Protein AF-A0A5C6C495-F1 (afdb_monomer_lite)

Structure (mmCIF, N/CA/C/O backbone):
data_AF-A0A5C6C495-F1
#
_entry.id   AF-A0A5C6C495-F1
#
loop_
_atom_site.group_PDB
_atom_site.id
_atom_site.type_symbol
_atom_site.label_atom_id
_atom_site.label_alt_id
_atom_site.label_comp_id
_atom_site.label_asym_id
_atom_site.label_entity_id
_atom_site.label_seq_id
_atom_site.pdbx_PDB_ins_code
_atom_site.Cartn_x
_atom_site.Cartn_y
_atom_site.Cartn_z
_atom_site.occupancy
_atom_site.B_iso_or_equiv
_atom_site.auth_seq_id
_atom_site.auth_comp_id
_atom_site.auth_asym_id
_atom_site.auth_atom_id
_atom_site.pdbx_PDB_model_num
ATOM 1 N N . MET A 1 1 ? 21.456 -36.694 -25.210 1.00 43.50 1 MET A N 1
ATOM 2 C CA . MET A 1 1 ? 21.594 -37.793 -24.233 1.00 43.50 1 MET A CA 1
ATOM 3 C C . MET A 1 1 ? 20.197 -38.046 -23.682 1.00 43.50 1 MET A C 1
ATOM 5 O O . MET A 1 1 ? 19.706 -37.244 -22.903 1.00 43.50 1 MET A O 1
ATOM 9 N N . ASN A 1 2 ? 19.503 -39.037 -24.247 1.00 32.91 2 ASN A N 1
ATOM 10 C CA . ASN A 1 2 ? 18.115 -39.388 -23.933 1.00 32.91 2 ASN A CA 1
ATOM 11 C C . ASN A 1 2 ? 18.097 -40.395 -22.785 1.00 32.91 2 ASN A C 1
ATOM 13 O O . ASN A 1 2 ? 18.710 -41.451 -22.925 1.00 32.91 2 ASN A O 1
ATOM 17 N N . ILE A 1 3 ? 17.349 -40.116 -21.718 1.00 35.00 3 ILE A N 1
ATOM 18 C CA . ILE A 1 3 ? 16.826 -41.154 -20.825 1.00 35.00 3 ILE A CA 1
ATOM 19 C C . ILE A 1 3 ? 15.357 -40.836 -20.563 1.00 35.00 3 ILE A C 1
ATOM 21 O O . ILE A 1 3 ? 15.004 -39.822 -19.968 1.00 35.00 3 ILE A O 1
ATOM 25 N N . THR A 1 4 ? 14.512 -41.723 -21.068 1.00 38.19 4 THR A N 1
ATOM 26 C CA . THR A 1 4 ? 13.072 -41.785 -20.850 1.00 38.19 4 THR A CA 1
ATOM 27 C C . THR A 1 4 ? 12.728 -42.832 -19.792 1.00 38.19 4 THR A C 1
ATOM 29 O O . THR A 1 4 ? 13.325 -43.904 -19.770 1.00 38.19 4 THR A O 1
ATOM 32 N N . MET A 1 5 ? 11.631 -42.533 -19.088 1.00 34.28 5 MET A N 1
ATOM 33 C CA . MET A 1 5 ? 10.538 -43.422 -18.662 1.00 34.28 5 MET A CA 1
ATOM 34 C C . MET A 1 5 ? 10.442 -43.956 -17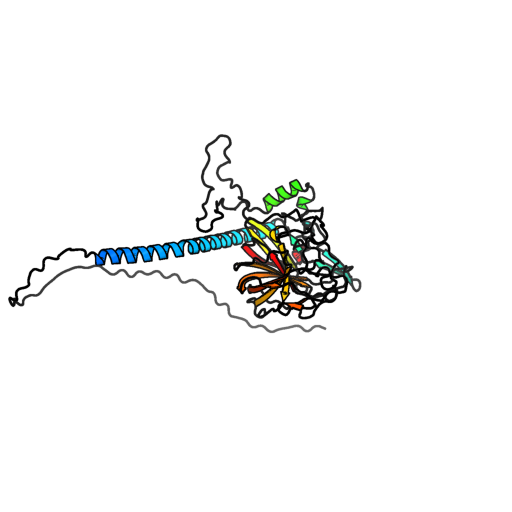.215 1.00 34.28 5 MET A C 1
ATOM 36 O O . MET A 1 5 ? 11.231 -44.770 -16.756 1.00 34.28 5 MET A O 1
ATOM 40 N N . ASN A 1 6 ? 9.268 -43.612 -16.659 1.00 32.44 6 ASN A N 1
ATOM 41 C CA . ASN A 1 6 ? 8.291 -44.430 -15.927 1.00 32.44 6 ASN A CA 1
ATOM 42 C C . ASN A 1 6 ? 8.418 -44.618 -14.410 1.00 32.44 6 ASN A C 1
ATOM 44 O O . ASN A 1 6 ? 9.132 -45.489 -13.926 1.00 32.44 6 ASN A O 1
ATOM 48 N N . SER A 1 7 ? 7.476 -43.996 -13.695 1.00 36.47 7 SER A N 1
ATOM 49 C CA . SER A 1 7 ? 6.682 -44.707 -12.687 1.00 36.47 7 SER A CA 1
ATOM 50 C C . SER A 1 7 ? 5.259 -44.132 -12.587 1.00 36.47 7 SER A C 1
ATOM 52 O O . SER A 1 7 ? 5.024 -42.927 -12.617 1.00 36.47 7 SER A O 1
ATOM 54 N N . PHE A 1 8 ? 4.301 -45.058 -12.555 1.00 33.44 8 PHE A N 1
ATOM 55 C CA . PHE A 1 8 ? 2.845 -44.913 -12.571 1.00 33.44 8 PHE A CA 1
ATOM 56 C C . PHE A 1 8 ? 2.325 -45.482 -11.239 1.00 33.44 8 PHE A C 1
ATOM 58 O O . PHE A 1 8 ? 2.662 -46.621 -10.933 1.00 33.44 8 PHE A O 1
ATOM 65 N N . LEU A 1 9 ? 1.488 -44.755 -10.485 1.00 33.53 9 LEU A N 1
ATOM 66 C CA . LEU A 1 9 ? 0.559 -45.282 -9.454 1.00 33.53 9 LEU A CA 1
ATOM 67 C C . LEU A 1 9 ? -0.325 -44.111 -8.961 1.00 33.53 9 LEU A C 1
ATOM 69 O O . LEU A 1 9 ? 0.182 -43.195 -8.331 1.00 33.53 9 LEU A O 1
ATOM 73 N N . LYS A 1 10 ? -1.533 -43.861 -9.490 1.00 32.16 10 LYS A N 1
ATOM 74 C CA . LYS A 1 10 ? -2.877 -44.454 -9.266 1.00 32.16 10 LYS A CA 1
ATOM 75 C C . LYS A 1 10 ? -3.456 -44.359 -7.827 1.00 32.16 10 LYS A C 1
ATOM 77 O O . LYS A 1 10 ? -3.080 -45.134 -6.963 1.00 32.16 10 LYS A O 1
ATOM 82 N N . ILE A 1 11 ? -4.530 -43.545 -7.739 1.00 31.42 11 ILE A N 1
ATOM 83 C CA . ILE A 1 11 ? -5.761 -43.631 -6.901 1.00 31.42 11 ILE A CA 1
ATOM 84 C C . ILE A 1 11 ? -5.594 -43.182 -5.431 1.00 31.42 11 ILE A C 1
ATOM 86 O O . ILE A 1 11 ? -4.878 -43.800 -4.666 1.00 31.42 11 ILE A O 1
ATOM 90 N N . SER A 1 12 ? -6.235 -42.092 -4.983 1.00 28.62 12 SER A N 1
ATOM 91 C CA . SER A 1 12 ? -7.658 -42.096 -4.598 1.00 28.62 12 SER A CA 1
ATOM 92 C C . SER A 1 12 ? -8.321 -40.711 -4.680 1.00 28.62 12 SER A C 1
ATOM 94 O O . SER A 1 12 ? -7.805 -39.729 -4.153 1.00 28.62 12 SER A O 1
ATOM 96 N N . ARG A 1 13 ? -9.487 -40.651 -5.340 1.00 34.56 13 ARG A N 1
ATOM 97 C CA . ARG A 1 13 ? -10.446 -39.537 -5.297 1.00 34.56 13 ARG A CA 1
ATOM 98 C C . ARG A 1 13 ? -11.551 -39.919 -4.312 1.00 34.56 13 ARG A C 1
ATOM 100 O O . ARG A 1 13 ? -12.273 -40.875 -4.582 1.00 34.56 13 ARG A O 1
ATOM 107 N N . SER A 1 14 ? -11.731 -39.139 -3.252 1.00 33.44 14 SER A N 1
ATOM 108 C CA . SER A 1 14 ? -12.931 -39.200 -2.411 1.00 33.44 14 SER A CA 1
ATOM 109 C C . SER A 1 14 ? -13.827 -38.015 -2.752 1.00 33.44 14 SER A C 1
ATOM 111 O O . SER A 1 14 ? -13.472 -36.863 -2.519 1.00 33.44 14 SER A O 1
ATOM 113 N N . ALA A 1 15 ? -14.965 -38.322 -3.369 1.00 35.62 15 ALA A N 1
ATOM 114 C CA . ALA A 1 15 ? -16.035 -37.387 -3.674 1.00 35.62 15 ALA A CA 1
ATOM 115 C C . ALA A 1 15 ? -16.879 -37.133 -2.416 1.00 35.62 15 ALA A C 1
ATOM 117 O O . ALA A 1 15 ? -17.341 -38.079 -1.780 1.00 35.62 15 ALA A O 1
ATOM 118 N N . LEU A 1 16 ? -17.103 -35.863 -2.081 1.00 34.56 16 LEU A N 1
ATOM 119 C CA . LEU A 1 16 ? -18.126 -35.440 -1.128 1.00 34.56 16 LEU A CA 1
ATOM 120 C C . LEU A 1 16 ? -19.425 -35.196 -1.904 1.00 34.56 16 LEU A C 1
ATOM 122 O O . LEU A 1 16 ? -19.528 -34.249 -2.680 1.00 34.56 16 LEU A O 1
ATOM 126 N N . VAL A 1 17 ? -20.398 -36.084 -1.705 1.00 37.50 17 VAL A N 1
ATOM 127 C CA . VAL A 1 17 ? -21.803 -35.901 -2.091 1.00 37.50 17 VAL A CA 1
ATOM 128 C C . VAL A 1 17 ? -22.591 -35.571 -0.815 1.00 37.50 17 VAL A C 1
ATOM 130 O O . VAL A 1 17 ? -22.358 -36.220 0.208 1.00 37.50 17 VAL A O 1
ATOM 133 N N . PRO A 1 18 ? -23.512 -34.591 -0.839 1.00 39.31 18 PRO A N 1
ATOM 134 C CA . PRO A 1 18 ? -24.288 -34.191 0.330 1.00 39.31 18 PRO A CA 1
ATOM 135 C C . PRO A 1 18 ? -25.439 -35.173 0.591 1.00 39.31 18 PRO A C 1
ATOM 137 O O . PRO A 1 18 ? -26.212 -35.489 -0.313 1.00 39.31 18 PRO A O 1
ATOM 140 N N . GLN A 1 19 ? -25.587 -35.631 1.836 1.00 36.59 19 GLN A N 1
ATOM 141 C CA . GLN A 1 19 ? -26.790 -36.334 2.282 1.00 36.59 19 GLN A CA 1
ATOM 142 C C . GLN A 1 19 ? -27.802 -35.337 2.850 1.00 36.59 19 GLN A C 1
ATOM 144 O O . GLN A 1 19 ? -27.595 -34.748 3.908 1.00 36.59 19 GLN A O 1
ATOM 149 N N . ALA A 1 20 ? -28.922 -35.199 2.147 1.00 38.44 20 ALA A N 1
ATOM 150 C CA . ALA A 1 20 ? -30.187 -34.778 2.724 1.00 38.44 20 ALA A CA 1
ATOM 151 C C . ALA A 1 20 ? -30.875 -36.007 3.337 1.00 38.44 20 ALA A C 1
ATOM 153 O O . ALA A 1 20 ? -31.024 -37.022 2.655 1.00 38.44 20 ALA A O 1
ATOM 154 N N . LEU A 1 21 ? -31.340 -35.913 4.584 1.00 34.81 21 LEU A N 1
ATOM 155 C CA . LEU A 1 21 ? -32.338 -36.838 5.119 1.00 34.81 21 LEU A CA 1
ATOM 156 C C . LEU A 1 21 ? -33.342 -36.078 5.997 1.00 34.81 21 LEU A C 1
ATOM 158 O O . LEU A 1 21 ? -33.038 -35.646 7.105 1.00 34.81 21 LEU A O 1
ATOM 162 N N . ASN A 1 22 ? -34.549 -35.928 5.456 1.00 38.78 22 ASN A N 1
ATOM 163 C CA . ASN A 1 22 ? -35.770 -35.601 6.181 1.00 38.78 22 ASN A CA 1
ATOM 164 C C . ASN A 1 22 ? -36.397 -36.901 6.707 1.00 38.78 22 ASN A C 1
ATOM 166 O O . ASN A 1 22 ? -36.614 -37.816 5.918 1.00 38.78 22 ASN A O 1
ATOM 170 N N . SER A 1 23 ? -36.794 -36.936 7.980 1.00 40.69 23 SER A N 1
ATOM 171 C CA . SER A 1 23 ? -37.969 -37.683 8.477 1.00 40.69 23 SER A CA 1
ATOM 172 C C . SER A 1 23 ? -38.212 -37.273 9.937 1.00 40.69 23 SER A C 1
ATOM 174 O O . SER A 1 23 ? -37.372 -37.512 10.795 1.00 40.69 23 SER A O 1
ATOM 176 N N . ALA A 1 24 ? -39.224 -36.455 10.225 1.00 37.97 24 ALA A N 1
ATOM 177 C CA . ALA A 1 24 ? -40.586 -36.892 10.549 1.00 37.97 24 ALA A CA 1
ATOM 178 C C . ALA A 1 24 ? -40.649 -37.762 11.822 1.00 37.97 24 ALA A C 1
ATOM 180 O O . ALA A 1 24 ? -40.455 -38.970 11.781 1.00 37.97 24 ALA A O 1
ATOM 181 N N . GLY A 1 25 ? -40.970 -37.117 12.948 1.00 35.12 25 GLY A N 1
ATOM 182 C CA . GLY A 1 25 ? -41.220 -37.745 14.245 1.00 35.12 25 GLY A CA 1
ATOM 183 C C . GLY A 1 25 ? -42.286 -36.971 15.016 1.00 35.12 25 GLY A C 1
ATOM 184 O O . GLY A 1 25 ? -41.994 -36.280 15.983 1.00 35.12 25 GLY A O 1
ATOM 185 N N . SER A 1 26 ? -43.519 -37.047 14.517 1.00 40.72 26 SER A N 1
ATOM 186 C CA . SER A 1 26 ? -44.746 -36.567 15.153 1.00 40.72 26 SER A CA 1
ATOM 187 C C . SER A 1 26 ? -45.225 -37.587 16.189 1.00 40.72 26 SER A C 1
ATOM 189 O O . SER A 1 26 ? -45.625 -38.682 15.804 1.00 40.72 26 SER A O 1
ATOM 191 N N . VAL A 1 27 ? -45.284 -37.204 17.463 1.00 45.34 27 VAL A N 1
ATOM 192 C CA . VAL A 1 27 ? -46.151 -37.804 18.495 1.00 45.34 27 VAL A CA 1
ATOM 193 C C . VAL A 1 27 ? -46.495 -36.644 19.435 1.00 45.34 27 VAL A C 1
ATOM 195 O O . VAL A 1 27 ? -45.604 -35.948 19.898 1.00 45.34 27 VAL A O 1
ATOM 198 N N . GLY A 1 28 ? -47.734 -36.264 19.711 1.00 39.56 28 GLY A N 1
ATOM 199 C CA . GLY A 1 28 ? -48.956 -37.049 19.773 1.00 39.56 28 GLY A CA 1
ATOM 200 C C . GLY A 1 28 ? -49.630 -36.664 21.086 1.00 39.56 28 GLY A C 1
ATOM 201 O O . GLY A 1 28 ? -49.393 -37.259 22.128 1.00 39.56 28 GLY A O 1
ATOM 202 N N . ARG A 1 29 ? -50.408 -35.585 21.022 1.00 45.56 29 ARG A N 1
ATOM 203 C CA . ARG A 1 29 ? -51.318 -35.077 22.051 1.00 45.56 29 ARG A CA 1
ATOM 204 C C . ARG A 1 29 ? -52.344 -36.161 22.401 1.00 45.56 29 ARG A C 1
ATOM 206 O O . ARG A 1 29 ? -53.041 -36.594 21.495 1.00 45.56 29 ARG A O 1
ATOM 213 N N . MET A 1 30 ? -52.527 -36.509 23.676 1.00 37.62 30 MET A N 1
ATOM 214 C CA . MET A 1 30 ? -53.816 -37.023 24.160 1.00 37.62 30 MET A CA 1
ATOM 215 C C . MET A 1 30 ? -53.976 -36.843 25.673 1.00 37.62 30 MET A C 1
ATOM 217 O O . MET A 1 30 ? -53.285 -37.444 26.487 1.00 37.62 30 MET A O 1
ATOM 221 N N . LEU A 1 31 ? -54.929 -35.976 26.007 1.00 42.22 31 LEU A N 1
ATOM 222 C CA . LEU A 1 31 ? -55.723 -36.021 27.228 1.00 42.22 31 LEU A CA 1
ATOM 223 C C . LEU A 1 31 ? -56.480 -37.358 27.281 1.00 42.22 31 LEU A C 1
ATOM 225 O O . LEU A 1 31 ? -57.009 -37.765 26.252 1.00 42.22 31 LEU A O 1
ATOM 229 N N . SER A 1 32 ? -56.636 -37.961 28.459 1.00 41.53 32 SER A N 1
ATOM 230 C CA . SER A 1 32 ? -57.955 -38.354 28.983 1.00 41.53 32 SER A CA 1
ATOM 231 C C . SER A 1 32 ? -57.825 -38.993 30.363 1.00 41.53 32 SER A C 1
ATOM 233 O O . SER A 1 32 ? -56.913 -39.766 30.633 1.00 41.53 32 SER A O 1
ATOM 235 N N . ALA A 1 33 ? -58.782 -38.630 31.207 1.00 44.75 33 ALA A N 1
ATOM 236 C CA . ALA A 1 33 ? -58.978 -39.024 32.586 1.00 44.75 33 ALA A CA 1
ATOM 237 C C . ALA A 1 33 ? -59.493 -40.460 32.760 1.00 44.75 33 ALA A C 1
ATOM 239 O O . ALA A 1 33 ? -60.165 -40.981 31.870 1.00 44.75 33 ALA A O 1
ATOM 240 N N . ALA A 1 34 ? -59.216 -41.010 33.947 1.00 44.16 34 ALA A N 1
ATOM 241 C CA . ALA A 1 34 ? -60.014 -41.925 34.783 1.00 44.16 34 ALA A CA 1
ATOM 242 C C . ALA A 1 34 ? -59.018 -42.691 35.673 1.00 44.16 34 ALA A C 1
ATOM 244 O O . ALA A 1 34 ? -57.950 -43.055 35.198 1.00 44.16 34 ALA A O 1
ATOM 245 N N . ASP A 1 35 ? -59.231 -43.048 36.927 1.00 40.22 35 ASP A N 1
ATOM 246 C CA . ASP A 1 35 ? -60.204 -42.805 37.994 1.00 40.22 35 ASP A CA 1
ATOM 247 C C . ASP A 1 35 ? -59.594 -43.564 39.212 1.00 40.22 35 ASP A C 1
ATOM 249 O O . ASP A 1 35 ? -58.568 -44.227 39.040 1.00 40.22 35 ASP A O 1
ATOM 253 N N . VAL A 1 36 ? -60.226 -43.537 40.392 1.00 45.00 36 VAL A N 1
ATOM 254 C CA . VAL A 1 36 ? -59.913 -44.284 41.649 1.00 45.00 36 VAL A CA 1
ATOM 255 C C . VAL A 1 36 ? -59.293 -43.368 42.729 1.00 45.00 36 VAL A C 1
ATOM 257 O O . VAL A 1 36 ? -58.094 -43.106 42.744 1.00 45.00 36 VAL A O 1
ATOM 260 N N . SER A 1 37 ? -60.095 -42.690 43.558 1.00 47.44 37 SER A N 1
ATOM 261 C CA . SER A 1 37 ? -60.963 -43.186 44.652 1.00 47.44 37 SER A CA 1
ATOM 262 C C . SER A 1 37 ? -60.262 -43.192 46.021 1.00 47.44 37 SER A C 1
ATOM 264 O O . SER A 1 37 ? -59.391 -44.010 46.289 1.00 47.44 37 SER A O 1
ATOM 266 N N . ASP A 1 38 ? -60.773 -42.309 46.881 1.00 40.06 38 ASP A N 1
ATOM 267 C CA . ASP A 1 38 ? -60.948 -42.411 48.335 1.00 40.06 38 ASP A CA 1
ATOM 268 C C . ASP A 1 38 ? -59.760 -42.643 49.286 1.00 40.06 38 ASP A C 1
ATOM 270 O O . ASP A 1 38 ? -59.312 -43.758 49.545 1.00 40.06 38 ASP A O 1
ATOM 274 N N . CYS A 1 39 ? -59.435 -41.572 50.021 1.00 43.59 39 CYS A N 1
ATOM 275 C CA . CYS A 1 39 ? -59.319 -41.648 51.478 1.00 43.59 39 CYS A CA 1
ATOM 276 C C . CYS A 1 39 ? -59.742 -40.305 52.114 1.00 43.59 39 CYS A C 1
ATOM 278 O O . CYS A 1 39 ? -59.192 -39.245 51.811 1.00 43.59 39 CYS A O 1
ATOM 280 N N . ALA A 1 40 ? -60.765 -40.368 52.967 1.00 51.91 40 ALA A N 1
ATOM 281 C CA . ALA A 1 40 ? -61.467 -39.263 53.621 1.00 51.91 40 ALA A CA 1
ATOM 282 C C . ALA A 1 40 ? -60.616 -38.523 54.698 1.00 51.91 40 ALA A C 1
ATOM 284 O O . ALA A 1 40 ? -59.526 -38.970 55.059 1.00 51.91 40 ALA A O 1
ATOM 285 N N . PRO A 1 41 ? -61.083 -37.365 55.216 1.00 54.47 41 PRO A N 1
ATOM 286 C CA . PRO A 1 41 ? -60.229 -36.247 55.606 1.00 54.47 41 PRO A CA 1
ATOM 287 C C . PRO A 1 41 ? -59.886 -36.203 57.102 1.00 54.47 41 PRO A C 1
ATOM 289 O O . PRO A 1 41 ? -60.739 -36.386 57.969 1.00 54.47 41 PRO A O 1
ATOM 292 N N . ARG A 1 42 ? -58.648 -35.807 57.424 1.00 41.56 42 ARG A N 1
ATOM 293 C CA . ARG A 1 42 ? -58.321 -35.223 58.733 1.00 41.56 42 ARG A CA 1
ATOM 294 C C . ARG A 1 42 ? -58.540 -33.713 58.671 1.00 41.56 42 ARG A C 1
ATOM 296 O O . ARG A 1 42 ? -57.786 -32.991 58.023 1.00 41.56 42 ARG A O 1
ATOM 303 N N . LEU A 1 43 ? -59.580 -33.255 59.364 1.00 49.75 43 LEU A N 1
ATOM 304 C CA . LEU A 1 43 ? -59.865 -31.854 59.670 1.00 49.75 43 LEU A CA 1
ATOM 305 C C . LEU A 1 43 ? -58.702 -31.237 60.466 1.00 49.75 43 LEU A C 1
ATOM 307 O O . LEU A 1 43 ? -58.672 -31.273 61.691 1.00 49.75 43 LEU A O 1
ATOM 311 N N . GLY A 1 44 ? -57.734 -30.671 59.749 1.00 47.81 44 GLY A N 1
ATOM 312 C CA . GLY A 1 44 ? -56.765 -29.708 60.263 1.00 47.81 44 GLY A CA 1
ATOM 313 C C . GLY A 1 44 ? -56.984 -28.392 59.531 1.00 47.81 44 GLY A C 1
ATOM 314 O O . GLY A 1 44 ? -56.730 -28.309 58.332 1.00 47.81 44 GLY A O 1
ATOM 315 N N . GLY A 1 45 ? -57.520 -27.391 60.232 1.00 52.34 45 GLY A N 1
ATOM 316 C CA . GLY A 1 45 ? -57.949 -26.111 59.673 1.00 52.34 45 GLY A CA 1
ATOM 317 C C . GLY A 1 45 ? -56.895 -25.445 58.786 1.00 52.34 45 GLY A C 1
ATOM 318 O O . GLY A 1 45 ? -55.958 -24.812 59.270 1.00 52.34 45 GLY A O 1
ATOM 319 N N . ARG A 1 46 ? -57.086 -25.533 57.466 1.00 48.75 46 ARG A N 1
ATOM 320 C CA . ARG A 1 46 ? -56.388 -24.686 56.501 1.00 48.75 46 ARG A CA 1
ATOM 321 C C . ARG A 1 46 ? -57.013 -23.299 56.568 1.00 48.75 46 ARG A C 1
ATOM 323 O O . ARG A 1 46 ? -58.101 -23.067 56.048 1.00 48.75 46 ARG A O 1
ATOM 330 N N . ARG A 1 47 ? -56.304 -22.374 57.219 1.00 51.66 47 ARG A N 1
ATOM 331 C CA . ARG A 1 47 ? -56.503 -20.933 57.033 1.00 51.66 47 ARG A CA 1
ATOM 332 C C . ARG A 1 47 ? -56.538 -20.652 55.531 1.00 51.66 47 ARG A C 1
ATOM 334 O O . ARG A 1 47 ? -55.540 -20.874 54.849 1.00 51.66 47 ARG A O 1
ATOM 341 N N . MET A 1 48 ? -57.665 -20.145 55.036 1.00 50.94 48 MET A N 1
ATOM 342 C CA . MET A 1 48 ? -57.706 -19.428 53.766 1.00 50.94 48 MET A CA 1
ATOM 343 C C . MET A 1 48 ? -56.808 -18.202 53.915 1.00 50.94 48 MET A C 1
ATOM 345 O O . MET A 1 48 ? -57.200 -17.182 54.478 1.00 50.94 48 MET A O 1
ATOM 349 N N . VAL A 1 49 ? -55.560 -18.333 53.477 1.00 58.59 49 VAL A N 1
ATOM 350 C CA . VAL A 1 49 ? -54.705 -17.182 53.225 1.00 58.59 49 VAL A CA 1
ATOM 351 C C . VAL A 1 49 ? -55.238 -16.583 51.933 1.00 58.59 49 VAL A C 1
ATOM 353 O O . VAL A 1 49 ? -54.975 -17.114 50.857 1.00 58.59 49 VAL A O 1
ATOM 356 N N . SER A 1 50 ? -56.038 -15.517 52.034 1.00 61.16 50 SER A N 1
ATOM 357 C CA . SER A 1 50 ? -56.300 -14.661 50.875 1.00 61.16 50 SER A CA 1
ATOM 358 C C . SER A 1 50 ? -54.952 -14.325 50.239 1.00 61.16 50 SER A C 1
ATOM 360 O O . SER A 1 50 ? -54.085 -13.824 50.967 1.00 61.16 50 SER A O 1
ATOM 362 N N . PRO A 1 51 ? -54.739 -14.586 48.936 1.00 58.25 51 PRO A N 1
ATOM 363 C CA . PRO A 1 51 ? -53.541 -14.122 48.261 1.00 58.25 51 PRO A CA 1
ATOM 364 C C . PRO A 1 51 ? -53.546 -12.599 48.359 1.00 58.25 51 PRO A C 1
ATOM 366 O O . PRO A 1 51 ? -54.338 -11.912 47.719 1.00 58.25 51 PRO A O 1
ATOM 369 N N . ARG A 1 52 ? -52.712 -12.062 49.250 1.00 58.56 52 ARG A N 1
ATOM 370 C CA . ARG A 1 52 ? -52.469 -10.628 49.326 1.00 58.56 52 ARG A CA 1
ATOM 371 C C . ARG A 1 52 ? -51.651 -10.287 48.089 1.00 58.56 52 ARG A C 1
ATOM 373 O O . ARG A 1 52 ? -50.439 -10.456 48.092 1.00 58.56 52 ARG A O 1
ATOM 380 N N . THR A 1 53 ? -52.319 -9.830 47.036 1.00 66.25 53 THR A N 1
ATOM 381 C CA . THR A 1 53 ? -51.719 -9.234 45.833 1.00 66.25 53 THR A CA 1
ATOM 382 C C . THR A 1 53 ? -51.176 -7.839 46.151 1.00 66.25 53 THR A C 1
ATOM 384 O O . THR A 1 53 ? -51.580 -6.842 45.559 1.00 66.25 53 THR A O 1
ATOM 387 N N . GLY A 1 54 ? -50.313 -7.750 47.161 1.00 71.00 54 GLY A N 1
ATOM 388 C CA . GLY A 1 54 ? -49.553 -6.546 47.459 1.00 71.00 54 GLY A CA 1
ATOM 389 C C . GLY A 1 54 ? -48.206 -6.653 46.767 1.00 71.00 54 GLY A C 1
ATOM 390 O O . GLY A 1 54 ? -47.348 -7.382 47.250 1.00 71.00 54 GLY A O 1
ATOM 391 N N . ILE A 1 55 ? -48.033 -5.947 45.648 1.00 80.50 55 ILE A N 1
ATOM 392 C CA . ILE A 1 55 ? -46.717 -5.762 45.029 1.00 80.50 55 ILE A CA 1
ATOM 393 C C . ILE A 1 55 ? -45.892 -4.925 46.000 1.00 80.50 55 ILE A C 1
ATOM 395 O O . ILE A 1 55 ? -46.302 -3.831 46.398 1.00 80.50 55 ILE A O 1
ATOM 399 N N . THR A 1 56 ? -44.755 -5.457 46.433 1.00 89.62 56 THR A N 1
ATOM 400 C CA . THR A 1 56 ? -43.922 -4.754 47.409 1.00 89.62 56 THR A CA 1
ATOM 401 C C . THR A 1 56 ? -43.084 -3.684 46.711 1.00 89.62 56 THR A C 1
ATOM 403 O O . THR A 1 56 ? -42.643 -3.858 45.576 1.00 89.62 56 THR A O 1
ATOM 406 N N . LEU A 1 57 ? -42.832 -2.560 47.386 1.00 88.94 57 LEU A N 1
ATOM 407 C CA . LEU A 1 57 ? -42.004 -1.483 46.828 1.00 88.94 57 LEU A CA 1
ATOM 408 C C . LEU A 1 57 ? -40.598 -1.985 46.457 1.00 88.94 57 LEU A C 1
ATOM 410 O O . LEU A 1 57 ? -40.048 -1.568 45.442 1.00 88.94 57 LEU A O 1
ATOM 414 N N . ILE A 1 58 ? -40.062 -2.942 47.223 1.00 91.62 58 ILE A N 1
ATOM 415 C CA . ILE A 1 58 ? -38.767 -3.565 46.935 1.00 91.62 58 ILE A CA 1
ATOM 416 C C . ILE A 1 58 ? -38.774 -4.337 45.606 1.00 91.62 58 ILE A C 1
ATOM 418 O O . ILE A 1 58 ? -37.827 -4.229 44.831 1.00 91.62 58 ILE A O 1
ATOM 422 N N . GLU A 1 59 ? -39.866 -5.030 45.291 1.00 91.12 59 GLU A N 1
ATOM 423 C CA . GLU A 1 59 ? -40.046 -5.790 44.051 1.00 91.12 59 GLU A CA 1
ATOM 424 C C . GLU A 1 59 ? -40.113 -4.864 42.827 1.00 91.12 59 GLU A C 1
ATOM 426 O O . GLU A 1 59 ? -39.475 -5.138 41.811 1.00 91.12 59 GLU A O 1
ATOM 431 N N . VAL A 1 60 ? -40.766 -3.700 42.953 1.00 94.25 60 VAL A N 1
ATOM 432 C CA . VAL A 1 60 ? -40.773 -2.660 41.906 1.00 94.25 60 VAL A CA 1
ATOM 433 C C . VAL A 1 60 ? -39.385 -2.048 41.719 1.00 94.25 60 VAL A C 1
ATOM 435 O O . VAL A 1 60 ? -38.926 -1.911 40.587 1.00 94.25 60 VAL A O 1
ATOM 438 N N . THR A 1 61 ? -38.682 -1.708 42.805 1.00 95.12 61 THR A N 1
ATOM 439 C CA . THR A 1 61 ? -37.325 -1.141 42.696 1.00 95.12 61 THR A CA 1
ATOM 440 C C . THR A 1 61 ? -36.333 -2.133 42.096 1.00 95.12 61 THR A C 1
ATOM 442 O O . THR A 1 61 ? -35.487 -1.740 41.295 1.00 95.12 61 THR A O 1
ATOM 445 N N . PHE A 1 62 ? -36.471 -3.423 42.415 1.00 95.56 62 PHE A N 1
ATOM 446 C CA . PHE A 1 62 ? -35.655 -4.476 41.827 1.00 95.56 62 PHE A CA 1
ATOM 447 C C . PHE A 1 62 ? -35.961 -4.650 40.336 1.00 95.56 62 PHE A C 1
ATOM 449 O O . PHE A 1 62 ? -35.037 -4.693 39.528 1.00 95.56 62 PHE A O 1
ATOM 456 N N . ALA A 1 63 ? -37.242 -4.661 39.950 1.00 95.56 63 ALA A N 1
ATOM 457 C CA . ALA A 1 63 ? -37.646 -4.730 38.548 1.00 95.56 63 ALA A CA 1
ATOM 458 C C . ALA A 1 63 ? -37.096 -3.549 37.730 1.00 95.56 63 ALA A C 1
ATOM 460 O O . ALA A 1 63 ? -36.533 -3.757 36.656 1.00 95.56 63 ALA A O 1
ATOM 461 N N . ILE A 1 64 ? -37.180 -2.322 38.257 1.00 95.88 64 ILE A N 1
ATOM 462 C CA . ILE A 1 64 ? -36.595 -1.137 37.612 1.00 95.88 64 ILE A CA 1
ATOM 463 C C . ILE A 1 64 ? -35.070 -1.274 37.515 1.00 95.88 64 ILE A C 1
ATOM 465 O O . ILE A 1 64 ? -34.508 -1.000 36.458 1.00 95.88 64 ILE A O 1
ATOM 469 N N . GLY A 1 65 ? -34.396 -1.748 38.568 1.00 96.69 65 GLY A N 1
ATOM 470 C CA . GLY A 1 65 ? -32.949 -1.981 38.556 1.00 96.69 65 GLY A CA 1
ATOM 471 C C . GLY A 1 65 ? -32.510 -2.968 37.469 1.00 96.69 65 GLY A C 1
ATOM 472 O O . GLY A 1 65 ? -31.583 -2.680 36.714 1.00 96.69 65 GLY A O 1
ATOM 473 N N . VAL A 1 66 ? -33.216 -4.094 37.328 1.00 96.38 66 VAL A N 1
ATOM 474 C CA . VAL A 1 66 ? -32.944 -5.094 36.280 1.00 96.38 66 VAL A CA 1
ATOM 475 C C . VAL A 1 66 ? -33.191 -4.518 34.883 1.00 96.38 66 VAL A C 1
ATOM 477 O O . VAL A 1 66 ? -32.369 -4.720 33.990 1.00 96.38 66 VAL A O 1
ATOM 480 N N . ILE A 1 67 ? -34.276 -3.762 34.687 1.00 96.81 67 ILE A N 1
ATOM 481 C CA . ILE A 1 67 ? -34.576 -3.113 33.402 1.00 96.81 67 ILE A CA 1
ATOM 482 C C . ILE A 1 67 ? -33.498 -2.082 33.046 1.00 96.81 67 ILE A C 1
ATOM 484 O O . ILE A 1 67 ? -33.049 -2.052 31.903 1.00 96.81 67 ILE A O 1
ATOM 488 N N . LEU A 1 68 ? -33.041 -1.271 34.004 1.00 97.06 68 LEU A N 1
ATOM 489 C CA . LEU A 1 68 ? -31.985 -0.281 33.771 1.00 97.06 68 LEU A CA 1
ATOM 490 C C . LEU A 1 68 ? -30.660 -0.946 33.384 1.00 97.06 68 LEU A C 1
ATOM 492 O O . LEU A 1 68 ? -30.047 -0.533 32.404 1.00 97.06 68 LEU A O 1
ATOM 496 N N . ILE A 1 69 ? -30.249 -2.009 34.084 1.00 96.31 69 ILE A N 1
ATOM 497 C CA . ILE A 1 69 ? -29.040 -2.773 33.731 1.00 96.31 69 ILE A CA 1
ATOM 498 C C . ILE A 1 69 ? -29.188 -3.403 32.337 1.00 96.31 69 ILE A C 1
ATOM 500 O O . ILE A 1 69 ? -28.260 -3.338 31.531 1.00 96.31 69 ILE A O 1
ATOM 504 N N . GLY A 1 70 ? -30.364 -3.955 32.019 1.00 96.19 70 GLY A N 1
ATOM 505 C CA . GLY A 1 70 ? -30.661 -4.520 30.701 1.00 96.19 70 GLY A CA 1
ATOM 506 C C . GLY A 1 70 ? -30.605 -3.484 29.574 1.00 96.19 70 GLY A C 1
ATOM 507 O O . GLY A 1 70 ? -30.003 -3.741 28.531 1.00 96.19 70 GLY A O 1
ATOM 508 N N . MET A 1 71 ? -31.171 -2.292 29.789 1.00 95.81 71 MET A N 1
ATOM 509 C CA . MET A 1 71 ? -31.119 -1.203 28.809 1.00 95.81 71 MET A CA 1
ATOM 510 C C . MET A 1 71 ? -29.694 -0.678 28.617 1.00 95.81 71 MET A C 1
ATOM 512 O O . MET A 1 71 ? -29.287 -0.493 27.473 1.00 95.81 71 MET A O 1
ATOM 516 N N . VAL A 1 72 ? -28.907 -0.521 29.690 1.00 95.56 72 VAL A N 1
ATOM 517 C CA . VAL A 1 72 ? -27.489 -0.130 29.584 1.00 95.56 72 VAL A CA 1
ATOM 518 C C . VAL A 1 72 ? -26.700 -1.168 28.776 1.00 95.56 72 VAL A C 1
ATOM 520 O O . VAL A 1 72 ? -25.948 -0.800 27.872 1.00 95.56 72 VAL A O 1
ATOM 523 N N . GLY A 1 73 ? -26.935 -2.462 29.021 1.00 94.31 73 GLY A N 1
ATOM 524 C CA . GLY A 1 73 ? -26.332 -3.547 28.245 1.00 94.31 73 GLY A CA 1
ATOM 525 C C . GLY A 1 73 ? -26.660 -3.472 26.749 1.00 94.31 73 GLY A C 1
ATOM 526 O O . GLY A 1 73 ? -25.757 -3.547 25.918 1.00 94.31 73 GLY A O 1
ATOM 527 N N . LEU A 1 74 ? -27.930 -3.250 26.390 1.00 92.50 74 LEU A N 1
ATOM 528 C CA . LEU A 1 74 ? -28.335 -3.081 24.989 1.00 92.50 74 LEU A CA 1
ATOM 529 C C . LEU A 1 74 ? -27.699 -1.843 24.345 1.00 92.50 74 LEU A C 1
ATOM 531 O O . LEU A 1 74 ? -27.194 -1.935 23.226 1.00 92.50 74 LEU A O 1
ATOM 535 N N . THR A 1 75 ? -27.664 -0.705 25.048 1.00 90.88 75 THR A N 1
ATOM 536 C CA . THR A 1 75 ? -27.046 0.522 24.517 1.00 90.88 75 THR A CA 1
ATOM 537 C C . THR A 1 75 ? -25.546 0.378 24.274 1.00 90.88 75 THR A C 1
ATOM 539 O O . THR A 1 75 ? -25.032 0.991 23.345 1.00 90.88 75 THR A O 1
ATOM 542 N N . ALA A 1 76 ? -24.850 -0.467 25.042 1.00 90.75 76 ALA A N 1
ATOM 543 C CA . ALA A 1 76 ? -23.429 -0.739 24.834 1.00 90.75 76 ALA A CA 1
ATOM 544 C C . ALA A 1 76 ? -23.163 -1.642 23.613 1.00 90.75 76 ALA A C 1
ATOM 546 O O . ALA A 1 76 ? -22.125 -1.515 22.968 1.00 90.75 76 ALA A O 1
ATOM 547 N N . ILE A 1 77 ? -24.092 -2.545 23.274 1.00 92.06 77 ILE A N 1
ATOM 548 C CA . ILE A 1 77 ? -23.921 -3.506 22.170 1.00 92.06 77 ILE A CA 1
ATOM 549 C C . ILE A 1 77 ? -24.296 -2.897 20.813 1.00 92.06 77 ILE A C 1
ATOM 551 O O . ILE A 1 77 ? -23.681 -3.242 19.804 1.00 92.06 77 ILE A O 1
ATOM 555 N N . LEU A 1 78 ? -25.278 -1.991 20.765 1.00 89.38 78 LEU A N 1
ATOM 556 C CA . LEU A 1 78 ? -25.787 -1.428 19.507 1.00 89.38 78 LEU A CA 1
ATOM 557 C C . LEU A 1 78 ? -24.702 -0.761 18.631 1.00 89.38 78 LEU A C 1
ATOM 559 O O . LEU A 1 78 ? -24.645 -1.101 17.448 1.00 89.38 78 LEU A O 1
ATOM 563 N N . PRO A 1 79 ? -23.801 0.099 19.153 1.00 87.06 79 PRO A N 1
ATOM 564 C CA . PRO A 1 79 ? -22.737 0.696 18.340 1.00 87.06 79 PRO A CA 1
ATOM 565 C C . PRO A 1 79 ? -21.756 -0.339 17.783 1.00 87.06 79 PRO A C 1
ATOM 567 O O . PRO A 1 79 ? -21.339 -0.244 16.632 1.00 87.06 79 PRO A O 1
ATOM 570 N N . LEU A 1 80 ? -21.419 -1.363 18.576 1.00 87.12 80 LEU A N 1
ATOM 571 C CA . LEU A 1 80 ? -20.520 -2.436 18.148 1.00 87.12 80 LEU A CA 1
ATOM 572 C C . LEU A 1 80 ? -21.157 -3.291 17.046 1.00 87.12 80 LEU A C 1
ATOM 574 O O . LEU A 1 80 ? -20.493 -3.652 16.077 1.00 87.12 80 LEU A O 1
ATOM 578 N N . ALA A 1 81 ? -22.445 -3.611 17.190 1.00 84.31 81 ALA A N 1
ATOM 579 C CA . ALA A 1 81 ? -23.199 -4.331 16.173 1.00 84.31 81 ALA A CA 1
ATOM 580 C C . ALA A 1 81 ? -23.312 -3.513 14.878 1.00 84.31 81 ALA A C 1
ATOM 582 O O . ALA A 1 81 ? -23.116 -4.067 13.799 1.00 84.31 81 ALA A O 1
ATOM 583 N N . GLY A 1 82 ? -23.559 -2.202 14.986 1.00 84.31 82 GLY A N 1
ATOM 584 C CA . GLY A 1 82 ? -23.575 -1.281 13.848 1.00 84.31 82 GLY A CA 1
ATOM 585 C C . GLY A 1 82 ? -22.236 -1.238 13.115 1.00 84.31 82 GLY A C 1
ATOM 586 O O . GLY A 1 82 ? -22.204 -1.388 11.897 1.00 84.31 82 GLY A O 1
ATOM 587 N N . HIS A 1 83 ? -21.126 -1.128 13.851 1.00 82.69 83 HIS A N 1
ATOM 588 C CA . HIS A 1 83 ? -19.785 -1.110 13.264 1.00 82.69 83 HIS A CA 1
ATOM 589 C C . HIS A 1 83 ? -19.456 -2.421 12.534 1.00 82.69 83 HIS A C 1
ATOM 591 O O . HIS A 1 83 ? -19.080 -2.390 11.366 1.00 82.69 83 HIS A O 1
ATOM 597 N N . ARG A 1 84 ? -19.726 -3.578 13.154 1.00 85.75 84 ARG A N 1
ATOM 598 C CA . ARG A 1 84 ? -19.525 -4.890 12.512 1.00 85.75 84 ARG A CA 1
ATOM 599 C C . ARG A 1 84 ? -20.418 -5.114 11.293 1.00 85.75 84 ARG A C 1
ATOM 601 O O . ARG A 1 84 ? -19.989 -5.766 10.347 1.00 85.75 84 ARG A O 1
ATOM 608 N N . ALA A 1 85 ? -21.654 -4.617 11.323 1.00 83.94 85 ALA A N 1
ATOM 609 C CA . ALA A 1 85 ? -22.562 -4.713 10.186 1.00 83.94 85 ALA A CA 1
ATOM 610 C C . ALA A 1 85 ? -22.062 -3.873 9.003 1.00 83.94 85 ALA A C 1
ATOM 612 O O . ALA A 1 85 ? -22.112 -4.341 7.871 1.00 83.94 85 ALA A O 1
ATOM 613 N N . GLN A 1 86 ? -21.542 -2.671 9.263 1.00 82.94 86 GLN A N 1
ATOM 614 C CA . GLN A 1 86 ? -20.945 -1.839 8.221 1.00 82.94 86 GLN A CA 1
ATOM 615 C C . GLN A 1 86 ? -19.679 -2.477 7.634 1.00 82.94 86 GLN A C 1
ATOM 617 O O . GLN A 1 86 ? -19.569 -2.562 6.417 1.00 82.94 86 GLN A O 1
ATOM 622 N N . ASP A 1 87 ? -18.778 -2.994 8.473 1.00 84.31 87 ASP A N 1
ATOM 623 C CA . ASP A 1 87 ? -17.574 -3.684 7.995 1.00 84.31 87 ASP A CA 1
ATOM 624 C C . ASP A 1 87 ? -17.940 -4.911 7.135 1.00 84.31 87 ASP A C 1
ATOM 626 O O . ASP A 1 87 ? -17.317 -5.163 6.107 1.00 84.31 87 ASP A O 1
ATOM 630 N N . ALA A 1 88 ? -18.979 -5.668 7.513 1.00 85.44 88 ALA A N 1
ATOM 631 C CA . ALA A 1 88 ? -19.469 -6.798 6.720 1.00 85.44 88 ALA A CA 1
ATOM 632 C C . ALA A 1 88 ? -19.992 -6.363 5.339 1.00 85.44 88 ALA A C 1
ATOM 634 O O . ALA A 1 88 ? -19.671 -7.005 4.340 1.00 85.44 88 ALA A O 1
ATOM 635 N N . LEU A 1 89 ? -20.739 -5.255 5.271 1.00 83.94 89 LEU A N 1
ATOM 636 C CA . LEU A 1 89 ? -21.191 -4.676 4.002 1.00 83.94 89 LEU A CA 1
ATOM 637 C C . LEU A 1 89 ? -20.019 -4.193 3.140 1.00 83.94 89 LEU A C 1
ATOM 639 O O . LEU A 1 89 ? -20.040 -4.391 1.923 1.00 83.94 89 LEU A O 1
ATOM 643 N N . ASP A 1 90 ? -18.992 -3.603 3.757 1.00 83.62 90 ASP A N 1
ATOM 644 C CA . ASP A 1 90 ? -17.773 -3.181 3.067 1.00 83.62 90 ASP A CA 1
ATOM 645 C C . ASP A 1 90 ? -17.045 -4.392 2.460 1.00 83.62 90 ASP A C 1
ATOM 647 O O . ASP A 1 90 ? -16.657 -4.346 1.293 1.00 83.62 90 ASP A O 1
ATOM 651 N N . PHE A 1 91 ? -16.931 -5.508 3.193 1.00 85.56 91 PHE A N 1
ATOM 652 C CA . PHE A 1 91 ? -16.337 -6.743 2.665 1.00 85.56 91 PHE A CA 1
ATOM 653 C C . PHE A 1 91 ? -17.149 -7.354 1.520 1.00 85.56 91 PHE A C 1
ATOM 655 O O . PHE A 1 91 ? -16.564 -7.719 0.498 1.00 85.56 91 PHE A O 1
ATOM 662 N N . ASP A 1 92 ? -18.474 -7.440 1.654 1.00 86.56 92 ASP A N 1
ATOM 663 C CA . ASP A 1 92 ? -19.344 -7.999 0.614 1.00 86.56 92 ASP A CA 1
ATOM 664 C C . ASP A 1 92 ? -19.301 -7.149 -0.665 1.00 86.56 92 ASP A C 1
ATOM 666 O O . ASP A 1 92 ? -19.158 -7.673 -1.777 1.00 86.56 92 ASP A O 1
ATOM 670 N N . THR A 1 93 ? -19.364 -5.824 -0.513 1.00 84.50 93 THR A N 1
ATOM 671 C CA . THR A 1 93 ? -19.316 -4.879 -1.636 1.00 84.50 93 THR A CA 1
ATOM 672 C C . THR A 1 93 ? -17.951 -4.902 -2.309 1.00 84.50 93 THR A C 1
ATOM 674 O O . THR A 1 93 ? -17.870 -4.988 -3.537 1.00 84.50 93 THR A O 1
ATOM 677 N N . ALA A 1 94 ? -16.869 -4.897 -1.529 1.00 86.50 94 ALA A N 1
ATOM 678 C CA . ALA A 1 94 ? -15.520 -4.943 -2.069 1.00 86.50 94 ALA A CA 1
ATOM 679 C C . ALA A 1 94 ? -15.222 -6.278 -2.772 1.00 86.50 94 ALA A C 1
ATOM 681 O O . ALA A 1 94 ? -14.583 -6.278 -3.825 1.00 86.50 94 ALA A O 1
ATOM 682 N N . ALA A 1 95 ? -15.731 -7.406 -2.264 1.00 88.00 95 ALA A N 1
ATOM 683 C CA . ALA A 1 95 ? -15.617 -8.705 -2.928 1.00 88.00 95 ALA A CA 1
ATOM 684 C C . ALA A 1 95 ? -16.357 -8.722 -4.276 1.00 88.00 95 ALA A C 1
ATOM 686 O O . ALA A 1 95 ? -15.780 -9.101 -5.299 1.00 88.00 95 ALA A O 1
ATOM 687 N N . ALA A 1 96 ? -17.608 -8.248 -4.306 1.00 86.81 96 ALA A N 1
ATOM 688 C CA . ALA A 1 96 ? -18.391 -8.158 -5.537 1.00 86.81 96 ALA A CA 1
ATOM 689 C C . ALA A 1 96 ? -17.751 -7.208 -6.565 1.00 86.81 96 ALA A C 1
ATOM 691 O O . ALA A 1 96 ? -17.715 -7.510 -7.763 1.00 86.81 96 ALA A O 1
ATOM 692 N N . MET A 1 97 ? -17.218 -6.073 -6.103 1.00 87.56 97 MET A N 1
ATOM 693 C CA . MET A 1 97 ? -16.513 -5.108 -6.941 1.00 87.56 97 MET A CA 1
ATOM 694 C C . MET A 1 97 ? -15.219 -5.693 -7.498 1.00 87.56 97 MET A C 1
ATOM 696 O O . MET A 1 97 ? -14.978 -5.587 -8.696 1.00 87.56 97 MET A O 1
ATOM 700 N N . SER A 1 98 ? -14.426 -6.367 -6.666 1.00 89.94 98 SER A N 1
ATOM 701 C CA . SER A 1 98 ? -13.193 -7.030 -7.086 1.00 89.94 98 SER A CA 1
ATOM 702 C C . SER A 1 98 ? -13.440 -8.039 -8.214 1.00 89.94 98 SER A C 1
ATOM 704 O O . SER A 1 98 ? -12.760 -7.993 -9.239 1.00 89.94 98 SER A O 1
ATOM 706 N N . ASP A 1 99 ? -14.468 -8.884 -8.095 1.00 89.50 99 ASP A N 1
ATOM 707 C CA . ASP A 1 99 ? -14.851 -9.824 -9.156 1.00 89.50 99 ASP A CA 1
ATOM 708 C C . ASP A 1 99 ? -15.305 -9.114 -10.443 1.00 89.50 99 ASP A C 1
ATOM 710 O O . ASP A 1 99 ? -15.051 -9.600 -11.551 1.00 89.50 99 ASP A O 1
ATOM 714 N N . GLY A 1 100 ? -15.983 -7.971 -10.312 1.00 89.06 100 GLY A N 1
ATOM 715 C CA . GLY A 1 100 ? -16.361 -7.113 -11.435 1.00 89.06 100 GLY A CA 1
ATOM 716 C C . GLY A 1 100 ? -15.141 -6.546 -12.161 1.00 89.06 100 GLY A C 1
ATOM 717 O O . GLY A 1 100 ? -15.026 -6.713 -13.376 1.00 89.06 100 GLY A O 1
ATOM 718 N N . VAL A 1 101 ? -14.204 -5.965 -11.408 1.00 90.06 101 VAL A N 1
ATOM 719 C CA . VAL A 1 101 ? -12.945 -5.410 -11.926 1.00 90.06 101 VAL A CA 1
ATOM 720 C C . VAL A 1 101 ? -12.134 -6.494 -12.627 1.00 90.06 101 VAL A C 1
ATOM 722 O O . VAL A 1 101 ? -11.694 -6.294 -13.753 1.00 90.06 101 VAL A O 1
ATOM 725 N N . LEU A 1 102 ? -12.000 -7.683 -12.034 1.00 89.00 102 LEU A N 1
ATOM 726 C CA . LEU A 1 102 ? -11.296 -8.806 -12.661 1.00 89.00 102 LEU A CA 1
ATOM 727 C C . LEU A 1 102 ? -11.916 -9.206 -14.006 1.00 89.00 102 LEU A C 1
ATOM 729 O O . LEU A 1 102 ? -11.200 -9.405 -14.989 1.00 89.00 102 LEU A O 1
ATOM 733 N N . LYS A 1 103 ? -13.248 -9.306 -14.076 1.00 88.31 103 LYS A N 1
ATOM 734 C CA . LYS A 1 103 ? -13.953 -9.608 -15.332 1.00 88.31 103 LYS A CA 1
ATOM 735 C C . LYS A 1 103 ? -13.744 -8.512 -16.367 1.00 88.31 103 LYS A C 1
ATOM 737 O O . LYS A 1 103 ? -13.569 -8.826 -17.539 1.00 88.31 103 LYS A O 1
ATOM 742 N N . GLU A 1 104 ? -13.749 -7.253 -15.950 1.00 87.12 104 GLU A N 1
ATOM 743 C CA . GLU A 1 104 ? -13.533 -6.111 -16.832 1.00 87.12 104 GLU A CA 1
ATOM 744 C C . GLU A 1 104 ? -12.105 -6.059 -17.378 1.00 87.12 104 GLU A C 1
ATOM 746 O O . GLU A 1 104 ? -11.913 -5.892 -18.583 1.00 87.12 104 GLU A O 1
ATOM 751 N N . VAL A 1 105 ? -11.113 -6.279 -16.518 1.00 87.25 105 VAL A N 1
ATOM 752 C CA . VAL A 1 105 ? -9.696 -6.368 -16.880 1.00 87.25 105 VAL A CA 1
ATOM 753 C C . VAL A 1 105 ? -9.470 -7.430 -17.946 1.00 87.25 105 VAL A C 1
ATOM 755 O O . VAL A 1 105 ? -8.793 -7.162 -18.938 1.00 87.25 105 VAL A O 1
ATOM 758 N N . VAL A 1 106 ? -10.074 -8.608 -17.775 1.00 86.88 106 VAL A N 1
ATOM 759 C CA . VAL A 1 106 ? -9.995 -9.700 -18.754 1.00 86.88 106 VAL A CA 1
ATOM 760 C C . VAL A 1 106 ? -10.782 -9.361 -20.022 1.00 86.88 106 VAL A C 1
ATOM 762 O O . VAL A 1 106 ? -10.267 -9.528 -21.123 1.00 86.88 106 VAL A O 1
ATOM 765 N N . ALA A 1 107 ? -12.008 -8.847 -19.903 1.00 86.19 107 ALA A N 1
ATOM 766 C CA . ALA A 1 107 ? -12.865 -8.550 -21.052 1.00 86.19 107 ALA A CA 1
ATOM 767 C C . ALA A 1 107 ? -12.286 -7.454 -21.958 1.00 86.19 107 ALA A C 1
ATOM 769 O O . ALA A 1 107 ? -12.403 -7.532 -23.181 1.00 86.19 107 ALA A O 1
ATOM 770 N N . ARG A 1 108 ? -11.656 -6.435 -21.366 1.00 84.38 108 ARG A N 1
ATOM 771 C CA . ARG A 1 108 ? -11.042 -5.312 -22.084 1.00 84.38 108 ARG A CA 1
ATOM 772 C C . ARG A 1 108 ? -9.547 -5.505 -22.339 1.00 84.38 108 ARG A C 1
ATOM 774 O O . ARG A 1 108 ? -8.945 -4.656 -22.988 1.00 84.38 108 ARG A O 1
ATOM 781 N N . ASN A 1 109 ? -8.954 -6.596 -21.849 1.00 86.94 109 ASN A N 1
ATOM 782 C CA . ASN A 1 109 ? -7.514 -6.857 -21.886 1.00 86.94 109 ASN A CA 1
ATOM 783 C C . ASN A 1 109 ? -6.677 -5.684 -21.336 1.00 86.94 109 ASN A C 1
ATOM 785 O O . ASN A 1 109 ? -5.689 -5.283 -21.946 1.00 86.94 109 ASN A O 1
ATOM 789 N N . LEU A 1 110 ? -7.068 -5.126 -20.183 1.00 85.06 110 LEU A N 1
ATOM 790 C CA . LEU A 1 110 ? -6.454 -3.904 -19.630 1.00 85.06 110 LEU A CA 1
ATOM 791 C C . LEU A 1 110 ? -4.994 -4.072 -19.202 1.00 85.06 110 LEU A C 1
ATOM 793 O O . LEU A 1 110 ? -4.302 -3.081 -19.034 1.00 85.06 110 LEU A O 1
ATOM 797 N N . ILE A 1 111 ? -4.534 -5.307 -19.012 1.00 84.62 111 ILE A N 1
ATOM 798 C CA . ILE A 1 111 ? -3.164 -5.616 -18.572 1.00 84.62 111 ILE A CA 1
ATOM 799 C C . ILE A 1 111 ? -2.243 -5.897 -19.759 1.00 84.62 111 ILE A C 1
ATOM 801 O O . ILE A 1 111 ? -1.046 -6.051 -19.585 1.00 84.62 111 ILE A O 1
ATOM 805 N N . ARG A 1 112 ? -2.772 -5.950 -20.980 1.00 86.56 112 ARG A N 1
ATOM 806 C CA . ARG A 1 112 ? -1.962 -6.158 -22.178 1.00 86.56 112 ARG A CA 1
ATOM 807 C C . ARG A 1 112 ? -1.042 -4.961 -22.409 1.00 86.56 112 ARG A C 1
ATOM 809 O O . ARG A 1 112 ? -1.519 -3.833 -22.346 1.00 86.56 112 ARG A O 1
ATOM 816 N N . ASP A 1 113 ? 0.210 -5.189 -22.802 1.00 81.69 113 ASP A N 1
ATOM 817 C CA . ASP A 1 113 ? 1.169 -4.106 -23.087 1.00 81.69 113 ASP A CA 1
ATOM 818 C C . ASP A 1 113 ? 0.605 -3.064 -24.073 1.00 81.69 113 ASP A C 1
ATOM 820 O O . ASP A 1 113 ? 0.629 -1.863 -23.826 1.00 81.69 113 ASP A O 1
ATOM 824 N N . ALA A 1 114 ? -0.052 -3.527 -25.142 1.00 82.12 114 ALA A N 1
ATOM 825 C CA . ALA A 1 114 ? -0.694 -2.662 -26.135 1.00 82.12 114 ALA A CA 1
ATOM 826 C C . ALA A 1 114 ? -1.876 -1.827 -25.595 1.00 82.12 114 ALA A C 1
ATOM 828 O O . ALA A 1 114 ? -2.328 -0.900 -26.268 1.00 82.12 114 ALA A O 1
ATOM 829 N N . ALA A 1 115 ? -2.417 -2.150 -24.420 1.00 81.88 115 ALA A N 1
ATOM 830 C CA . ALA A 1 115 ? -3.463 -1.373 -23.760 1.00 81.88 115 ALA A CA 1
ATOM 831 C C . ALA A 1 115 ? -2.893 -0.319 -22.797 1.00 81.88 115 ALA A C 1
ATOM 833 O O . ALA A 1 115 ? -3.626 0.603 -22.431 1.00 81.88 115 ALA A O 1
ATOM 834 N N . LEU A 1 116 ? -1.616 -0.426 -22.420 1.00 86.00 116 LEU A N 1
ATOM 835 C CA . LEU A 1 116 ? -0.978 0.410 -21.411 1.00 86.00 116 LEU A CA 1
ATOM 836 C C . LEU A 1 116 ? -0.178 1.563 -22.031 1.00 86.00 116 LEU A C 1
ATOM 838 O O . LEU A 1 116 ? 0.386 1.446 -23.119 1.00 86.00 116 LEU A O 1
ATOM 842 N N . THR A 1 117 ? -0.106 2.681 -21.312 1.00 80.12 117 THR A N 1
ATOM 843 C CA . THR A 1 117 ? 0.876 3.747 -21.545 1.00 80.12 117 THR A CA 1
ATOM 844 C C . THR A 1 117 ? 1.928 3.717 -20.436 1.00 80.12 117 THR A C 1
ATOM 846 O O . THR A 1 117 ? 1.610 3.550 -19.258 1.00 80.12 117 THR A O 1
ATOM 849 N N . GLY A 1 118 ? 3.199 3.878 -20.805 1.00 74.62 118 GLY A N 1
ATOM 850 C CA . GLY A 1 118 ? 4.334 3.850 -19.877 1.00 74.62 118 GLY A CA 1
ATOM 851 C C . GLY A 1 118 ? 5.370 2.785 -20.237 1.00 74.62 118 GLY A C 1
ATOM 852 O O . GLY A 1 118 ? 5.191 2.016 -21.175 1.00 74.62 118 GLY A O 1
ATOM 853 N N . VAL A 1 119 ? 6.480 2.757 -19.499 1.00 67.75 119 VAL A N 1
ATOM 854 C CA . VAL A 1 119 ? 7.593 1.827 -19.751 1.00 67.75 119 VAL A CA 1
ATOM 855 C C . VAL A 1 119 ? 7.441 0.618 -18.834 1.00 67.75 119 VAL A C 1
ATOM 857 O O . VAL A 1 119 ? 7.922 0.635 -17.711 1.00 67.75 119 VAL A O 1
ATOM 860 N N . GLN A 1 120 ? 6.748 -0.421 -19.305 1.00 68.31 120 GLN A N 1
ATOM 861 C CA . GLN A 1 120 ? 6.542 -1.659 -18.529 1.00 68.31 120 GLN A CA 1
ATOM 862 C C . GLN A 1 120 ? 7.437 -2.806 -18.967 1.00 68.31 120 GLN A C 1
ATOM 864 O O . GLN A 1 120 ? 7.722 -3.719 -18.193 1.00 68.31 120 GLN A O 1
ATOM 869 N N . ASN A 1 121 ? 7.909 -2.730 -20.206 1.00 69.62 121 ASN A N 1
ATOM 870 C CA . ASN A 1 121 ? 8.799 -3.700 -20.801 1.00 69.62 121 ASN A CA 1
ATOM 871 C C . ASN A 1 121 ? 10.206 -3.132 -20.882 1.00 69.62 121 ASN A C 1
ATOM 873 O O . ASN A 1 121 ? 10.435 -2.058 -21.442 1.00 69.62 121 ASN A O 1
ATOM 877 N N . LEU A 1 122 ? 11.160 -3.897 -20.368 1.00 70.19 122 LEU A N 1
ATOM 878 C CA . LEU A 1 122 ? 12.572 -3.647 -20.581 1.00 70.19 122 LEU A CA 1
ATOM 879 C C . LEU A 1 122 ? 13.155 -4.762 -21.432 1.00 70.19 122 LEU A C 1
ATOM 881 O O . LEU A 1 122 ? 13.212 -5.913 -21.004 1.00 70.19 122 LEU A O 1
ATOM 885 N N . SER A 1 123 ? 13.615 -4.398 -22.626 1.00 71.56 123 SER A N 1
ATOM 886 C CA . SER A 1 123 ? 14.424 -5.272 -23.468 1.00 71.56 123 SER A CA 1
ATOM 887 C C . SER A 1 123 ? 15.905 -5.055 -23.170 1.00 71.56 123 SER A C 1
ATOM 889 O O . SER A 1 123 ? 16.398 -3.929 -23.243 1.00 71.56 123 SER A O 1
ATOM 891 N N . TYR A 1 124 ? 16.638 -6.127 -22.875 1.00 67.88 124 TYR A N 1
ATOM 892 C CA . TYR A 1 124 ? 18.100 -6.103 -22.836 1.00 67.88 124 TYR A CA 1
ATOM 893 C C . TYR A 1 124 ? 18.688 -7.282 -23.607 1.00 67.88 124 TYR A C 1
ATOM 895 O O . TYR A 1 124 ? 18.100 -8.359 -23.688 1.00 67.88 124 TYR A O 1
ATOM 903 N N . SER A 1 125 ? 19.875 -7.082 -24.182 1.00 72.44 125 SER A N 1
ATOM 904 C CA . SER A 1 125 ? 20.602 -8.134 -24.893 1.00 72.44 125 SER A CA 1
ATOM 905 C C . SER A 1 125 ? 21.705 -8.701 -24.009 1.00 72.44 125 SER A C 1
ATOM 907 O O . SER A 1 125 ? 22.527 -7.957 -23.476 1.00 72.44 125 SER A O 1
ATOM 909 N N . SER A 1 126 ? 21.740 -10.022 -23.854 1.00 74.12 126 SER A N 1
ATOM 910 C CA . SER A 1 126 ? 22.828 -10.727 -23.177 1.00 74.12 126 SER A CA 1
ATOM 911 C C . SER A 1 126 ? 23.222 -11.959 -23.981 1.00 74.12 126 SER A C 1
ATOM 913 O O . SER A 1 126 ? 22.382 -12.778 -24.353 1.00 74.12 126 SER A O 1
ATOM 915 N N . GLY A 1 127 ? 24.510 -12.071 -24.318 1.00 80.25 127 GLY A N 1
ATOM 916 C CA . GLY A 1 127 ? 25.019 -13.177 -25.136 1.00 80.25 127 GLY A CA 1
ATOM 917 C C . GLY A 1 127 ? 24.361 -13.289 -26.520 1.00 80.25 127 GLY A C 1
ATOM 918 O O . GLY A 1 127 ? 24.184 -14.399 -27.017 1.00 80.25 127 GLY A O 1
ATOM 919 N N . GLY A 1 128 ? 23.947 -12.165 -27.120 1.00 83.69 128 GLY A N 1
ATOM 920 C CA . GLY A 1 128 ? 23.280 -12.132 -28.430 1.00 83.69 128 GLY A CA 1
ATOM 921 C C . GLY A 1 128 ? 21.810 -12.567 -28.418 1.00 83.69 128 GLY A C 1
ATOM 922 O O . GLY A 1 128 ? 21.216 -12.706 -29.484 1.00 83.69 128 GLY A O 1
ATOM 923 N N . LYS A 1 129 ? 21.220 -12.785 -27.236 1.00 77.75 129 LYS A N 1
ATOM 924 C CA . LYS A 1 129 ? 19.786 -13.034 -27.055 1.00 77.75 129 LYS A CA 1
ATOM 925 C C . LYS A 1 129 ? 19.127 -11.814 -26.432 1.00 77.75 129 LYS A C 1
ATOM 927 O O . LYS A 1 129 ? 19.657 -11.263 -25.470 1.00 77.75 129 LYS A O 1
ATOM 932 N N . GLU A 1 130 ? 17.980 -11.422 -26.970 1.00 79.50 130 GLU A N 1
ATOM 933 C CA . GLU A 1 130 ? 17.133 -10.388 -26.386 1.00 79.50 130 GLU A CA 1
ATOM 934 C C . GLU A 1 130 ? 16.219 -11.011 -25.325 1.00 79.50 130 GLU A C 1
ATOM 936 O O . GLU A 1 130 ? 15.608 -12.059 -25.548 1.00 79.50 130 GLU A O 1
ATOM 941 N N . PHE A 1 131 ? 16.165 -10.376 -24.162 1.00 71.94 131 PHE A N 1
ATOM 942 C CA . PHE A 1 131 ? 15.298 -10.730 -23.050 1.00 71.94 131 PHE A CA 1
ATOM 943 C C . PHE A 1 131 ? 14.365 -9.556 -22.789 1.00 71.94 131 PHE A C 1
ATOM 945 O O . PHE A 1 131 ? 14.839 -8.434 -22.624 1.00 71.94 131 PHE A O 1
ATOM 952 N N . THR A 1 132 ? 13.063 -9.824 -22.721 1.00 75.62 132 THR A N 1
ATOM 953 C CA . THR A 1 132 ? 12.057 -8.850 -22.288 1.00 75.62 132 THR A CA 1
ATOM 954 C C . THR A 1 132 ? 11.654 -9.175 -20.859 1.00 75.62 132 THR A C 1
ATOM 956 O O . THR A 1 132 ? 11.182 -10.278 -20.581 1.00 75.62 132 THR A O 1
ATOM 959 N N . VAL A 1 133 ? 11.861 -8.223 -19.956 1.00 75.44 133 VAL A N 1
ATOM 960 C CA . VAL A 1 133 ? 11.435 -8.310 -18.559 1.00 75.44 133 VAL A CA 1
ATOM 961 C C . VAL A 1 133 ? 10.276 -7.351 -18.353 1.00 75.44 133 VAL A C 1
ATOM 963 O O . VAL A 1 133 ? 10.373 -6.172 -18.695 1.00 75.44 133 VAL A O 1
ATOM 966 N N . ILE A 1 134 ? 9.192 -7.881 -17.791 1.00 82.19 134 ILE A N 1
ATOM 967 C CA . ILE A 1 134 ? 8.050 -7.089 -17.344 1.00 82.19 134 ILE A CA 1
ATOM 968 C C . ILE A 1 134 ? 8.412 -6.535 -15.970 1.00 82.19 134 ILE A C 1
ATOM 970 O O . ILE A 1 134 ? 8.836 -7.286 -15.091 1.00 82.19 134 ILE A O 1
ATOM 974 N N . GLN A 1 135 ? 8.279 -5.229 -15.793 1.00 84.75 135 GLN A N 1
ATOM 975 C CA . GLN A 1 135 ? 8.504 -4.584 -14.505 1.00 84.75 135 GLN A CA 1
ATOM 976 C C . GLN A 1 135 ? 7.245 -4.653 -13.636 1.00 84.75 135 GLN A C 1
ATOM 978 O O . GLN A 1 135 ? 6.143 -4.685 -14.179 1.00 84.75 135 GLN A O 1
ATOM 983 N N . PRO A 1 136 ? 7.368 -4.641 -12.300 1.00 89.19 136 PRO A N 1
ATOM 984 C CA . PRO A 1 136 ? 6.219 -4.420 -11.438 1.00 89.19 136 PRO A CA 1
ATOM 985 C C . PRO A 1 136 ? 5.605 -3.041 -11.684 1.00 89.19 136 PRO A C 1
ATOM 987 O O . PRO A 1 136 ? 6.313 -2.034 -11.792 1.00 89.19 136 PRO A O 1
ATOM 990 N N . PHE A 1 137 ? 4.280 -2.985 -11.749 1.00 90.94 137 PHE A N 1
ATOM 991 C CA . PHE A 1 137 ? 3.563 -1.755 -12.057 1.00 90.94 137 PHE A CA 1
ATOM 992 C C . PHE A 1 137 ? 2.202 -1.697 -11.388 1.00 90.94 137 PHE A C 1
ATOM 994 O O . PHE A 1 137 ? 1.701 -2.685 -10.852 1.00 90.94 137 PHE A O 1
ATOM 1001 N N . CYS A 1 138 ? 1.582 -0.527 -11.420 1.00 92.31 138 CYS A N 1
ATOM 1002 C CA . CYS A 1 138 ? 0.217 -0.358 -10.971 1.00 92.31 138 CYS A CA 1
ATOM 1003 C C . CYS A 1 138 ? -0.624 0.395 -11.996 1.00 92.31 138 CYS A C 1
ATOM 1005 O O . CYS A 1 138 ? -0.199 1.390 -12.577 1.00 92.31 138 CYS A O 1
ATOM 1007 N N . LEU A 1 139 ? -1.830 -0.109 -12.221 1.00 90.94 139 LEU A N 1
ATOM 1008 C CA . LEU A 1 139 ? -2.850 0.520 -13.037 1.00 90.94 139 LEU A CA 1
ATOM 1009 C C . LEU A 1 139 ? -3.853 1.179 -12.101 1.00 90.94 139 LEU A C 1
ATOM 1011 O O . LEU A 1 139 ? -4.584 0.507 -11.375 1.00 90.94 139 LEU A O 1
ATOM 1015 N N . ASP A 1 140 ? -3.902 2.498 -12.153 1.00 89.50 140 ASP A N 1
ATOM 1016 C CA . ASP A 1 140 ? -4.816 3.299 -11.357 1.00 89.50 140 ASP A CA 1
ATOM 1017 C C . ASP A 1 140 ? -5.517 4.288 -12.279 1.00 89.50 140 ASP A C 1
ATOM 1019 O O . ASP A 1 140 ? -4.953 5.346 -12.553 1.00 89.50 140 ASP A O 1
ATOM 1023 N N . PRO A 1 141 ? -6.714 3.978 -12.804 1.00 84.94 141 PRO A N 1
ATOM 1024 C CA . PRO A 1 141 ? -7.301 4.796 -13.856 1.00 84.94 141 PRO A CA 1
ATOM 1025 C C . PRO A 1 141 ? -7.539 6.256 -13.433 1.00 84.94 141 PRO A C 1
ATOM 1027 O O . PRO A 1 141 ? -7.492 7.132 -14.292 1.00 84.94 141 PRO A O 1
ATOM 1030 N N . LEU A 1 142 ? -7.731 6.542 -12.135 1.00 83.31 142 LEU A N 1
ATOM 1031 C CA . LEU A 1 142 ? -7.911 7.911 -11.628 1.00 83.31 142 LEU A CA 1
ATOM 1032 C C . LEU A 1 142 ? -6.626 8.753 -11.692 1.00 83.31 142 LEU A C 1
ATOM 1034 O O . LEU A 1 142 ? -6.711 9.978 -11.744 1.00 83.31 142 LEU A O 1
ATOM 1038 N N . LEU A 1 143 ? -5.455 8.109 -11.696 1.00 78.19 143 LEU A N 1
ATOM 1039 C CA . LEU A 1 143 ? -4.133 8.754 -11.660 1.00 78.19 143 LEU A CA 1
ATOM 1040 C C . LEU A 1 143 ? -3.244 8.409 -12.871 1.00 78.19 143 LEU A C 1
ATOM 1042 O O . LEU A 1 143 ? -2.169 8.978 -13.042 1.00 78.19 143 LEU A O 1
ATOM 1046 N N . ALA A 1 144 ? -3.710 7.489 -13.712 1.00 61.84 144 ALA A N 1
ATOM 1047 C CA . ALA A 1 144 ? -3.001 6.747 -14.753 1.00 61.84 144 ALA A CA 1
ATOM 1048 C C . ALA A 1 144 ? -2.314 7.593 -15.834 1.00 61.84 144 ALA A C 1
ATOM 1050 O O . ALA A 1 144 ? -1.434 7.101 -16.528 1.00 61.84 144 ALA A O 1
ATOM 1051 N N . ASP A 1 145 ? -2.722 8.842 -16.036 1.00 57.66 145 ASP A N 1
ATOM 1052 C CA . ASP A 1 145 ? -2.303 9.611 -17.214 1.00 57.66 145 ASP A CA 1
ATOM 1053 C C . ASP A 1 145 ? -2.030 11.083 -16.885 1.00 57.66 145 ASP A C 1
ATOM 1055 O O . ASP A 1 145 ? -2.268 11.983 -17.699 1.00 57.66 145 ASP A O 1
ATOM 1059 N N . ASN A 1 146 ? -1.543 11.343 -15.664 1.00 54.38 146 ASN A N 1
ATOM 1060 C CA . ASN A 1 146 ? -1.034 12.661 -15.306 1.00 54.38 146 ASN A CA 1
ATOM 1061 C C . ASN A 1 146 ? 0.365 12.855 -15.919 1.00 54.38 146 ASN A C 1
ATOM 1063 O O . ASN A 1 146 ? 1.393 12.677 -15.273 1.00 54.38 146 ASN A O 1
ATOM 1067 N N . THR A 1 147 ? 0.401 13.171 -17.217 1.00 47.22 147 THR A N 1
ATOM 1068 C CA . THR A 1 147 ? 1.632 13.374 -18.006 1.00 47.22 147 THR A CA 1
ATOM 1069 C C . THR A 1 147 ? 2.448 14.595 -17.579 1.00 47.22 147 THR A C 1
ATOM 1071 O O . THR A 1 147 ? 3.562 14.783 -18.062 1.00 47.22 147 THR A O 1
ATOM 1074 N N . ALA A 1 148 ? 1.897 15.452 -16.719 1.00 50.50 148 ALA A N 1
ATOM 1075 C CA . ALA A 1 148 ? 2.646 16.493 -16.040 1.00 50.50 148 ALA A CA 1
ATOM 1076 C C . ALA A 1 148 ? 2.963 15.965 -14.638 1.00 50.50 148 ALA A C 1
ATOM 1078 O O . ALA A 1 148 ? 2.083 15.999 -13.774 1.00 50.50 148 ALA A O 1
ATOM 1079 N N . PRO A 1 149 ? 4.172 15.433 -14.393 1.00 54.97 149 PRO A N 1
ATOM 1080 C CA . PRO A 1 149 ? 4.526 15.053 -13.043 1.00 54.97 149 PRO A CA 1
ATOM 1081 C C . PRO A 1 149 ? 4.463 16.337 -12.210 1.00 54.97 149 PRO A C 1
ATOM 1083 O O . PRO A 1 149 ? 5.136 17.322 -12.523 1.00 54.97 149 PRO A O 1
ATOM 1086 N N . ALA A 1 150 ? 3.608 16.364 -11.187 1.00 52.53 150 ALA A N 1
ATOM 1087 C CA . ALA A 1 150 ? 3.683 17.379 -10.149 1.00 52.53 150 ALA A CA 1
ATOM 1088 C C . ALA A 1 150 ? 4.970 17.107 -9.355 1.00 52.53 150 ALA A C 1
ATOM 1090 O O . ALA A 1 150 ? 4.939 16.547 -8.265 1.00 52.53 150 ALA A O 1
ATOM 1091 N N . VAL A 1 151 ? 6.120 17.411 -9.966 1.00 56.91 151 VAL A N 1
ATOM 1092 C CA . VAL A 1 151 ? 7.433 17.255 -9.347 1.00 56.91 151 VAL A CA 1
ATOM 1093 C C . VAL A 1 151 ? 7.619 18.445 -8.434 1.00 56.91 151 VAL A C 1
ATOM 1095 O O . VAL A 1 151 ? 8.197 19.462 -8.817 1.00 56.91 151 VAL A O 1
ATOM 1098 N N . TYR A 1 152 ? 7.116 18.326 -7.215 1.00 62.12 152 TYR A N 1
ATOM 1099 C CA . TYR A 1 152 ? 7.713 19.082 -6.134 1.00 62.12 152 TYR A CA 1
ATOM 1100 C C . TYR A 1 152 ? 8.781 18.210 -5.504 1.00 62.12 152 TYR A C 1
ATOM 1102 O O . TYR A 1 152 ? 8.438 17.354 -4.699 1.00 62.12 152 TYR A O 1
ATOM 1110 N N . GLU A 1 153 ? 10.032 18.416 -5.930 1.00 69.44 153 GLU A N 1
ATOM 1111 C CA . GLU A 1 153 ? 11.294 17.797 -5.483 1.00 69.44 153 GLU A CA 1
ATOM 1112 C C . GLU A 1 153 ? 11.271 16.287 -5.178 1.00 69.44 153 GLU A C 1
ATOM 1114 O O . GLU A 1 153 ? 12.017 15.526 -5.792 1.00 69.44 153 GLU A O 1
ATOM 1119 N N . LYS A 1 154 ? 10.476 15.867 -4.190 1.00 80.50 154 LYS A N 1
ATOM 1120 C CA . LYS A 1 154 ? 10.368 14.524 -3.618 1.00 80.50 154 LYS A CA 1
ATOM 1121 C C . LYS A 1 154 ? 9.050 13.816 -3.911 1.00 80.50 154 LYS A C 1
ATOM 1123 O O . LYS A 1 154 ? 9.011 12.604 -3.703 1.00 80.50 154 LYS A O 1
ATOM 1128 N N . TYR A 1 155 ? 8.028 14.515 -4.401 1.00 86.38 155 TYR A N 1
ATOM 1129 C CA . TYR A 1 155 ? 6.779 13.915 -4.865 1.00 86.38 155 TYR A CA 1
ATOM 1130 C C . TYR A 1 155 ? 6.824 13.646 -6.370 1.00 86.38 155 TYR A C 1
ATOM 1132 O O . TYR A 1 155 ? 7.304 14.470 -7.147 1.00 86.38 155 TYR A O 1
ATOM 1140 N N . ASP A 1 156 ? 6.332 12.479 -6.777 1.00 85.06 156 ASP A N 1
ATOM 1141 C CA . ASP A 1 156 ? 6.206 12.094 -8.180 1.00 85.06 156 ASP A CA 1
ATOM 1142 C C . ASP A 1 156 ? 4.964 11.215 -8.379 1.00 85.06 156 ASP A C 1
ATOM 1144 O O . ASP A 1 156 ? 4.882 10.078 -7.913 1.00 85.06 156 ASP A O 1
ATOM 1148 N N . MET A 1 157 ? 3.984 11.753 -9.108 1.00 82.75 157 MET A N 1
ATOM 1149 C CA . MET A 1 157 ? 2.722 11.071 -9.402 1.00 82.75 157 MET A CA 1
ATOM 1150 C C . MET A 1 157 ? 2.852 9.888 -10.353 1.00 82.75 157 MET A C 1
ATOM 1152 O O . MET A 1 157 ? 1.930 9.077 -10.435 1.00 82.75 157 MET A O 1
ATOM 1156 N N . SER A 1 158 ? 3.974 9.751 -11.055 1.00 82.25 158 SER A N 1
ATOM 1157 C CA . SER A 1 158 ? 4.210 8.608 -11.935 1.00 82.25 158 SER A CA 1
ATOM 1158 C C . SER A 1 158 ? 4.576 7.328 -11.174 1.00 82.25 158 SER A C 1
ATOM 1160 O O . SER A 1 158 ? 4.552 6.250 -11.765 1.00 82.25 158 SER A O 1
ATOM 1162 N N . TRP A 1 159 ? 4.849 7.412 -9.867 1.00 87.81 159 TRP A N 1
ATOM 1163 C CA . TRP A 1 159 ? 5.205 6.270 -9.021 1.00 87.81 159 TRP A CA 1
ATOM 1164 C C . TRP A 1 159 ? 4.223 6.089 -7.881 1.00 87.81 159 TRP A C 1
ATOM 1166 O O . TRP A 1 159 ? 3.801 7.060 -7.264 1.00 87.81 159 TRP A O 1
ATOM 1176 N N . PHE A 1 160 ? 3.901 4.841 -7.572 1.00 91.44 160 PHE A N 1
ATOM 1177 C CA . PHE A 1 160 ? 3.199 4.453 -6.362 1.00 91.44 160 PHE A CA 1
ATOM 1178 C C . PHE A 1 160 ? 4.195 3.872 -5.338 1.00 91.44 160 PHE A C 1
ATOM 1180 O O . PHE A 1 160 ? 4.949 2.946 -5.680 1.00 91.44 160 PHE A O 1
ATOM 1187 N N . PRO A 1 161 ? 4.198 4.378 -4.088 1.00 92.19 161 PRO A N 1
ATOM 1188 C CA . PRO A 1 161 ? 3.484 5.580 -3.625 1.00 92.19 161 PRO A CA 1
ATOM 1189 C C . PRO A 1 161 ? 4.020 6.870 -4.268 1.00 92.19 161 PRO A C 1
ATOM 1191 O O . PRO A 1 161 ? 5.107 6.818 -4.841 1.00 92.19 161 PRO A O 1
ATOM 1194 N N . PHE A 1 162 ? 3.301 7.998 -4.120 1.00 87.81 162 PHE A N 1
ATOM 1195 C CA . PHE A 1 162 ? 3.582 9.351 -4.667 1.00 87.81 162 PHE A CA 1
ATOM 1196 C C . PHE A 1 162 ? 4.961 9.976 -4.371 1.00 87.81 162 PHE A C 1
ATOM 1198 O O . PHE A 1 162 ? 5.139 11.184 -4.497 1.00 87.81 162 PHE A O 1
ATOM 1205 N N . TYR A 1 163 ? 5.958 9.201 -3.979 1.00 88.69 163 TYR A N 1
ATOM 1206 C CA . TYR A 1 163 ? 7.298 9.656 -3.674 1.00 88.69 163 TYR A CA 1
ATOM 1207 C C . TYR A 1 163 ? 8.266 9.273 -4.784 1.00 88.69 163 TYR A C 1
ATOM 1209 O O . TYR A 1 163 ? 8.259 8.147 -5.289 1.00 88.69 163 TYR A O 1
ATOM 1217 N N . SER A 1 164 ? 9.194 10.181 -5.061 1.00 84.88 164 SER A N 1
ATOM 1218 C CA . SER A 1 164 ? 10.382 9.907 -5.865 1.00 84.88 164 SER A CA 1
ATOM 1219 C C . SER A 1 164 ? 11.107 8.638 -5.389 1.00 84.88 164 SER A C 1
ATOM 1221 O O . SER A 1 164 ? 11.049 8.239 -4.216 1.00 84.88 164 SER A O 1
ATOM 1223 N N . THR A 1 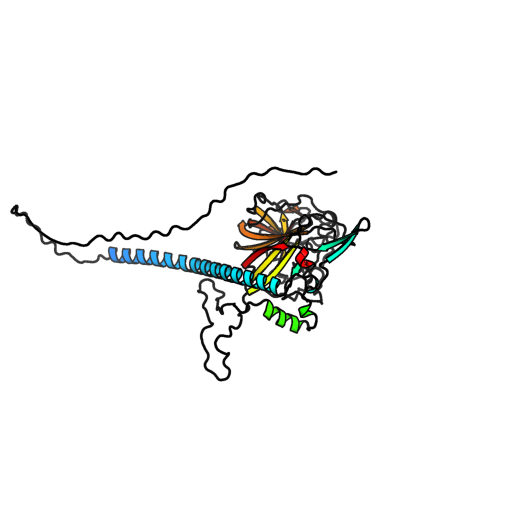165 ? 11.817 7.989 -6.313 1.00 81.69 165 THR A N 1
ATOM 1224 C CA . THR A 1 165 ? 12.536 6.725 -6.071 1.00 81.69 165 THR A CA 1
ATOM 1225 C C . THR A 1 165 ? 13.662 6.839 -5.043 1.00 81.69 165 THR A C 1
ATOM 1227 O O . THR A 1 165 ? 14.095 5.821 -4.510 1.00 81.69 165 THR A O 1
ATOM 1230 N N . ASP A 1 166 ? 14.105 8.064 -4.749 1.00 81.25 166 ASP A N 1
ATOM 1231 C CA . ASP A 1 166 ? 15.203 8.362 -3.825 1.00 81.25 166 ASP A CA 1
ATOM 1232 C C . ASP A 1 166 ? 14.730 9.174 -2.598 1.00 81.25 166 ASP A C 1
ATOM 1234 O O . ASP A 1 166 ? 15.531 9.803 -1.899 1.00 81.25 166 ASP A O 1
ATOM 1238 N N . HIS A 1 167 ? 13.415 9.205 -2.337 1.00 86.50 167 HIS A N 1
ATOM 1239 C CA . HIS A 1 167 ? 12.855 9.881 -1.166 1.00 86.50 167 HIS A CA 1
ATOM 1240 C C . HIS A 1 167 ? 13.252 9.171 0.135 1.00 86.50 167 HIS A C 1
ATOM 1242 O O . HIS A 1 167 ? 13.092 7.967 0.248 1.00 86.50 167 HIS A O 1
ATOM 1248 N N . ASP A 1 168 ? 13.711 9.904 1.144 1.00 86.62 168 ASP A N 1
ATOM 1249 C CA . ASP A 1 168 ? 14.102 9.380 2.447 1.00 86.62 168 ASP A CA 1
ATOM 1250 C C . ASP A 1 168 ? 12.870 9.377 3.366 1.00 86.62 168 ASP A C 1
ATOM 1252 O O . ASP A 1 168 ? 12.443 10.463 3.763 1.00 86.62 168 ASP A O 1
ATOM 1256 N N . PRO A 1 169 ? 12.312 8.204 3.738 1.00 90.12 169 PRO A N 1
ATOM 1257 C CA . PRO A 1 169 ? 11.087 8.124 4.538 1.00 90.12 169 PRO A CA 1
ATOM 1258 C C . PRO A 1 169 ? 11.198 8.782 5.917 1.00 90.12 169 PRO A C 1
ATOM 1260 O O . PRO A 1 169 ? 10.193 8.971 6.593 1.00 90.12 169 PRO A O 1
ATOM 1263 N N . LEU A 1 170 ? 12.416 9.088 6.376 1.00 87.75 170 LEU A N 1
ATOM 1264 C CA . LEU A 1 170 ? 12.683 9.656 7.697 1.00 87.75 170 LEU A CA 1
ATOM 1265 C C . LEU A 1 170 ? 12.774 11.189 7.690 1.00 87.75 170 LEU A C 1
ATOM 1267 O O . LEU A 1 170 ? 12.915 11.792 8.752 1.00 87.75 170 LEU A O 1
ATOM 1271 N N . VAL A 1 171 ? 12.700 11.822 6.517 1.00 86.69 171 VAL A N 1
ATOM 1272 C CA . VAL A 1 171 ? 12.736 13.282 6.350 1.00 86.69 171 VAL A CA 1
ATOM 1273 C C . VAL A 1 171 ? 11.353 13.783 5.946 1.00 86.69 171 VAL A C 1
ATOM 1275 O O . VAL A 1 171 ? 10.568 13.057 5.344 1.00 86.69 171 VAL A O 1
ATOM 1278 N N . ASP A 1 172 ? 11.017 15.023 6.303 1.00 87.94 172 ASP A N 1
ATOM 1279 C CA . ASP A 1 172 ? 9.783 15.658 5.836 1.00 87.94 172 ASP A CA 1
ATOM 1280 C C . ASP A 1 172 ? 9.756 15.717 4.295 1.00 87.94 172 ASP A C 1
ATOM 1282 O O . ASP A 1 172 ? 10.621 16.367 3.696 1.00 87.94 172 ASP A O 1
ATOM 1286 N N . PRO A 1 173 ? 8.781 15.063 3.639 1.00 87.50 173 PRO A N 1
ATOM 1287 C CA . PRO A 1 173 ? 8.696 15.036 2.182 1.00 87.50 173 PRO A CA 1
ATOM 1288 C C . PRO A 1 173 ? 8.377 16.394 1.544 1.00 87.50 173 PRO A C 1
ATOM 1290 O O . PRO A 1 173 ? 8.632 16.566 0.355 1.00 87.50 173 PRO A O 1
ATOM 1293 N N . SER A 1 174 ? 7.851 17.355 2.308 1.00 86.38 174 SER A N 1
ATOM 1294 C CA . SER A 1 174 ? 7.637 18.736 1.851 1.00 86.38 174 SER A CA 1
ATOM 1295 C C . SER A 1 174 ? 8.859 19.643 2.030 1.00 86.38 174 SER A C 1
ATOM 1297 O O . SER A 1 174 ? 8.860 20.782 1.562 1.00 86.38 174 SER A O 1
ATOM 1299 N N . SER A 1 175 ? 9.905 19.156 2.704 1.00 83.00 175 SER A N 1
ATOM 1300 C CA . SER A 1 175 ? 11.135 19.909 2.932 1.00 83.00 175 SER A CA 1
ATOM 1301 C C . SER A 1 175 ? 12.153 19.700 1.814 1.00 83.00 175 SER A C 1
ATOM 1303 O O . SER A 1 175 ? 12.227 18.635 1.194 1.00 83.00 175 SER A O 1
ATOM 1305 N N . THR A 1 176 ? 12.981 20.716 1.578 1.00 78.00 176 THR A N 1
ATOM 1306 C CA . THR A 1 176 ? 14.081 20.612 0.624 1.00 78.00 176 THR A CA 1
ATOM 1307 C C . THR A 1 176 ? 15.262 19.900 1.275 1.00 78.00 176 THR A C 1
ATOM 1309 O O . THR A 1 176 ? 15.745 20.289 2.342 1.00 78.00 176 THR A O 1
ATOM 1312 N N . TYR A 1 177 ? 15.742 18.826 0.646 1.00 71.75 177 TYR A N 1
ATOM 1313 C CA . TYR A 1 177 ? 16.896 18.096 1.160 1.00 71.75 177 TYR A CA 1
ATOM 1314 C C . TYR A 1 177 ? 17.725 17.376 0.094 1.00 71.75 177 TYR A C 1
ATOM 1316 O O . TYR A 1 177 ? 17.221 16.899 -0.930 1.00 71.75 177 TYR A O 1
ATOM 1324 N N . THR A 1 178 ? 19.027 17.258 0.365 1.00 69.56 178 THR A N 1
ATOM 1325 C CA . THR A 1 178 ? 19.967 16.489 -0.459 1.00 69.56 178 THR A CA 1
ATOM 1326 C C . THR A 1 178 ? 19.728 14.997 -0.263 1.00 69.56 178 THR A C 1
ATOM 1328 O O . THR A 1 178 ? 19.664 14.529 0.871 1.00 69.56 178 THR A O 1
ATOM 1331 N N . ILE A 1 179 ? 19.611 14.256 -1.366 1.00 66.44 179 ILE A N 1
ATOM 1332 C CA . ILE A 1 179 ? 19.349 12.810 -1.373 1.00 66.44 179 ILE A CA 1
ATOM 1333 C C . ILE A 1 179 ? 20.329 12.082 -0.444 1.00 66.44 179 ILE A C 1
ATOM 1335 O O . ILE A 1 179 ? 21.544 12.251 -0.559 1.00 66.44 179 ILE A O 1
ATOM 1339 N N . SER A 1 180 ? 19.788 11.262 0.460 1.00 65.94 180 SER A N 1
ATOM 1340 C CA . SER A 1 180 ? 20.575 10.378 1.319 1.00 65.94 180 SER A CA 1
ATOM 1341 C C . SER A 1 180 ? 20.999 9.141 0.511 1.00 65.94 180 SER A C 1
ATOM 1343 O O . SER A 1 180 ? 20.121 8.413 0.041 1.00 65.94 180 SER A O 1
ATOM 1345 N N . PRO A 1 181 ? 22.307 8.868 0.326 1.00 61.88 181 PRO A N 1
ATOM 1346 C CA . PRO A 1 181 ? 22.783 7.786 -0.543 1.00 61.88 181 PRO A CA 1
ATOM 1347 C C . PRO A 1 181 ? 22.215 6.399 -0.202 1.00 61.88 181 PRO A C 1
ATOM 1349 O O . PRO A 1 181 ? 21.923 5.621 -1.107 1.00 61.88 181 PRO A O 1
ATOM 1352 N N . GLY A 1 182 ? 21.986 6.112 1.086 1.00 66.62 182 GLY A N 1
ATOM 1353 C CA . GLY A 1 182 ? 21.459 4.822 1.559 1.00 66.62 182 GLY A CA 1
ATOM 1354 C C . GLY A 1 182 ? 19.977 4.573 1.253 1.00 66.62 182 GLY A C 1
ATOM 1355 O O . GLY A 1 182 ? 19.468 3.490 1.523 1.00 66.62 182 GLY A O 1
ATOM 1356 N N . PHE A 1 183 ? 19.277 5.567 0.700 1.00 75.00 183 PHE A N 1
ATOM 1357 C CA . PHE A 1 183 ? 17.862 5.488 0.331 1.00 75.00 183 PHE A CA 1
ATOM 1358 C C . PHE A 1 183 ? 17.647 5.556 -1.176 1.00 75.00 183 PHE A C 1
ATOM 1360 O O . PHE A 1 183 ? 16.504 5.610 -1.612 1.00 75.00 183 PHE A O 1
ATOM 1367 N N . ALA A 1 184 ? 18.709 5.547 -1.978 1.00 76.12 184 ALA A N 1
ATOM 1368 C CA . ALA A 1 184 ? 18.571 5.489 -3.423 1.00 76.12 184 ALA A CA 1
ATOM 1369 C C . ALA A 1 184 ? 18.104 4.091 -3.878 1.00 76.12 184 ALA A C 1
ATOM 1371 O O . ALA A 1 184 ? 18.386 3.084 -3.222 1.00 76.12 184 ALA A O 1
ATOM 1372 N N . GLY A 1 185 ? 17.395 4.018 -5.008 1.00 75.12 185 GLY A N 1
ATOM 1373 C CA . GLY A 1 185 ? 16.993 2.736 -5.613 1.00 75.12 185 GLY A CA 1
ATOM 1374 C C . GLY A 1 185 ? 15.869 1.991 -4.881 1.00 75.12 185 GLY A C 1
ATOM 1375 O O . GLY A 1 185 ? 15.830 0.758 -4.896 1.00 75.12 185 GLY A O 1
ATOM 1376 N N . GLN A 1 186 ? 14.955 2.719 -4.238 1.00 85.00 186 GLN A N 1
ATOM 1377 C CA . GLN A 1 186 ? 13.824 2.099 -3.548 1.00 85.00 186 GLN A CA 1
ATOM 1378 C C . GLN A 1 186 ? 12.862 1.427 -4.527 1.00 85.00 186 GLN A C 1
ATOM 1380 O O . GLN A 1 186 ? 12.677 1.915 -5.649 1.00 85.00 186 GLN A O 1
ATOM 1385 N N . PRO A 1 187 ? 12.192 0.345 -4.100 1.00 89.06 187 PRO A N 1
ATOM 1386 C CA . PRO A 1 187 ? 11.124 -0.244 -4.884 1.00 89.06 187 PRO A CA 1
ATOM 1387 C C . PRO A 1 187 ? 9.960 0.747 -5.027 1.00 89.06 187 PRO A C 1
ATOM 1389 O O . PRO A 1 187 ? 9.529 1.382 -4.058 1.00 89.06 187 PRO A O 1
ATOM 1392 N N . ARG A 1 188 ? 9.464 0.889 -6.258 1.00 89.56 188 ARG A N 1
ATOM 1393 C CA . ARG A 1 188 ? 8.301 1.710 -6.619 1.00 89.56 188 ARG A CA 1
ATOM 1394 C C . ARG A 1 188 ? 7.541 1.026 -7.741 1.00 89.56 188 ARG A C 1
ATOM 1396 O O . ARG A 1 188 ? 8.158 0.554 -8.693 1.00 89.56 188 ARG A O 1
ATOM 1403 N N . LEU A 1 189 ? 6.216 1.034 -7.659 1.00 90.75 189 LEU A N 1
ATOM 1404 C CA . LEU A 1 189 ? 5.380 0.603 -8.772 1.00 90.75 189 LEU A CA 1
ATOM 1405 C C . LEU A 1 189 ? 5.209 1.778 -9.727 1.00 90.75 189 LEU A C 1
ATOM 1407 O O . LEU A 1 189 ? 4.771 2.850 -9.317 1.00 90.75 189 LEU A O 1
ATOM 1411 N N . GLN A 1 190 ? 5.538 1.599 -11.003 1.00 88.50 190 GLN A N 1
ATOM 1412 C CA . GLN A 1 190 ? 5.211 2.619 -11.994 1.00 88.50 190 GLN A CA 1
ATOM 1413 C C . GLN A 1 190 ? 3.692 2.693 -12.157 1.00 88.50 190 GLN A C 1
ATOM 1415 O O . GLN A 1 190 ? 3.050 1.664 -12.371 1.00 88.50 190 GLN A O 1
ATOM 1420 N N . ARG A 1 191 ? 3.111 3.892 -12.077 1.00 87.75 191 ARG A N 1
ATOM 1421 C CA . ARG A 1 191 ? 1.731 4.121 -12.507 1.00 87.75 191 ARG A CA 1
ATOM 1422 C C . ARG A 1 191 ? 1.675 4.084 -14.023 1.00 87.75 191 ARG A C 1
ATOM 1424 O O . ARG A 1 191 ? 2.372 4.833 -14.707 1.00 87.75 191 ARG A O 1
ATOM 1431 N N . VAL A 1 192 ? 0.849 3.186 -14.532 1.00 86.81 192 VAL A N 1
ATOM 1432 C CA . VAL A 1 192 ? 0.653 2.959 -15.963 1.00 86.81 192 VAL A CA 1
ATOM 1433 C C . VAL A 1 192 ? -0.685 3.536 -16.359 1.00 86.81 192 VAL A C 1
ATOM 1435 O O . VAL A 1 192 ? -1.671 3.381 -15.631 1.00 86.81 192 VAL A O 1
ATOM 1438 N N . GL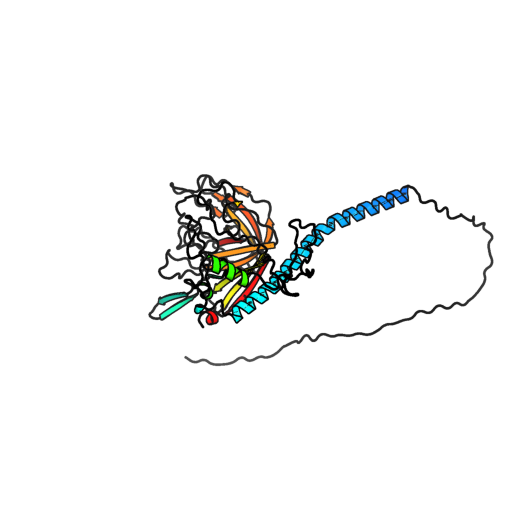Y A 1 193 ? -0.715 4.198 -17.506 1.00 84.69 193 GLY A N 1
ATOM 1439 C CA . GLY A 1 193 ? -1.959 4.692 -18.058 1.00 84.69 193 GLY A CA 1
ATOM 1440 C C . GLY A 1 193 ? -2.597 3.708 -19.009 1.00 84.69 193 GLY A C 1
ATOM 1441 O O . GLY A 1 193 ? -2.084 2.617 -19.251 1.00 84.69 193 GLY A O 1
ATOM 1442 N N . LEU A 1 194 ? -3.741 4.104 -19.555 1.00 85.62 194 LEU A N 1
ATOM 1443 C CA . LEU A 1 194 ? -4.441 3.333 -20.571 1.00 85.62 194 LEU A CA 1
ATOM 1444 C C . LEU A 1 194 ? -4.360 4.069 -21.901 1.00 85.62 194 LEU A C 1
ATOM 1446 O O . LEU A 1 194 ? -4.715 5.243 -21.993 1.00 85.62 194 LEU A O 1
ATOM 1450 N N . ASN A 1 195 ? -3.997 3.356 -22.967 1.00 84.12 195 ASN A N 1
ATOM 1451 C CA . ASN A 1 195 ? -3.994 3.895 -24.330 1.00 84.12 195 ASN A CA 1
ATOM 1452 C C . ASN A 1 195 ? -5.376 4.418 -24.745 1.00 84.12 195 ASN A C 1
ATOM 1454 O O . ASN A 1 195 ? -5.467 5.359 -25.533 1.00 84.12 195 ASN A O 1
ATOM 1458 N N . ALA A 1 196 ? -6.448 3.875 -24.158 1.00 80.25 196 ALA A N 1
ATOM 1459 C CA . ALA A 1 196 ? -7.812 4.371 -24.326 1.00 80.25 196 ALA A CA 1
ATOM 1460 C C . ALA A 1 196 ? -7.983 5.847 -23.914 1.00 80.25 196 ALA A C 1
ATOM 1462 O O . ALA A 1 196 ? -8.898 6.505 -24.401 1.00 80.25 196 ALA A O 1
ATOM 1463 N N . PHE A 1 197 ? -7.115 6.380 -23.048 1.00 80.94 197 PHE A N 1
ATOM 1464 C CA . PHE A 1 197 ? -7.185 7.756 -22.549 1.00 80.94 197 PHE A CA 1
ATOM 1465 C C . PHE A 1 197 ? -6.298 8.742 -23.318 1.00 80.94 197 PHE A C 1
ATOM 1467 O O . PHE A 1 197 ? -6.525 9.953 -23.259 1.00 80.94 197 PHE A O 1
ATOM 1474 N N . SER A 1 198 ? -5.366 8.227 -24.125 1.00 79.50 198 SER A N 1
ATOM 1475 C CA . SER A 1 198 ? -4.336 9.012 -24.817 1.00 79.50 198 SER A CA 1
ATOM 1476 C C . SER A 1 198 ? -4.884 10.167 -25.670 1.00 79.50 198 SER A C 1
ATOM 1478 O O . SER A 1 198 ? -4.256 11.220 -25.749 1.00 79.50 198 SER A O 1
ATOM 1480 N N . SER A 1 199 ? -6.076 10.015 -26.259 1.00 81.44 199 SER A N 1
ATOM 1481 C CA . SER A 1 199 ? -6.695 11.013 -27.151 1.00 81.44 199 SER A CA 1
ATOM 1482 C C . SER A 1 199 ? -7.514 12.102 -26.440 1.00 81.44 199 SER A C 1
ATOM 1484 O O . SER A 1 199 ? -7.995 13.024 -27.096 1.00 81.44 199 SER A O 1
ATOM 1486 N N . TYR A 1 200 ? -7.698 12.010 -25.121 1.00 82.56 200 TYR A N 1
ATOM 1487 C CA . TYR A 1 200 ? -8.494 12.963 -24.338 1.00 82.56 200 TYR A CA 1
ATOM 1488 C C . TYR A 1 200 ? -7.609 13.992 -23.627 1.00 82.56 200 TYR A C 1
ATOM 1490 O O . TYR A 1 200 ? -6.434 13.738 -23.375 1.00 82.56 200 TYR A O 1
ATOM 1498 N N . THR A 1 201 ? -8.162 15.155 -23.277 1.00 82.31 201 THR A N 1
ATOM 1499 C CA . THR A 1 201 ? -7.470 16.130 -22.411 1.00 82.31 201 THR A CA 1
ATOM 1500 C C . THR A 1 201 ? -7.481 15.671 -20.953 1.00 82.31 201 THR A C 1
ATOM 1502 O O . THR A 1 201 ? -8.347 14.894 -20.563 1.00 82.31 201 THR A O 1
ATOM 1505 N N . PHE A 1 202 ? -6.568 16.171 -20.115 1.00 74.75 202 PHE A N 1
ATOM 1506 C CA . PHE A 1 202 ? -6.481 15.757 -18.707 1.00 74.75 202 PHE A CA 1
ATOM 1507 C C . PHE A 1 202 ? -7.825 15.828 -17.940 1.00 74.75 202 PHE A C 1
ATOM 1509 O O . PHE A 1 202 ? -8.218 14.810 -17.367 1.00 74.75 202 PHE A O 1
ATOM 1516 N N . PRO A 1 203 ? -8.615 16.925 -18.006 1.00 77.19 203 PRO A N 1
ATOM 1517 C CA . PRO A 1 203 ? -9.928 16.959 -17.352 1.00 77.19 203 PRO A CA 1
ATOM 1518 C C . PRO A 1 203 ? -10.912 15.914 -17.896 1.00 77.19 203 PRO A C 1
ATOM 1520 O O . PRO A 1 203 ? -11.682 15.327 -17.143 1.00 77.19 203 PRO A O 1
ATOM 1523 N N . GLN A 1 204 ? -10.880 15.645 -19.206 1.00 82.12 204 GLN A N 1
ATOM 1524 C CA . GLN A 1 204 ? -11.737 14.629 -19.825 1.00 82.12 204 GLN A CA 1
ATOM 1525 C C . GLN A 1 204 ? -11.332 13.217 -19.399 1.00 82.12 204 GLN A C 1
ATOM 1527 O O . GLN A 1 204 ? -12.199 12.386 -19.145 1.00 82.12 204 GLN A O 1
ATOM 1532 N N . ARG A 1 205 ? -10.025 12.948 -19.300 1.00 79.25 205 ARG A N 1
ATOM 1533 C CA . ARG A 1 205 ? -9.498 11.659 -18.836 1.00 79.25 205 ARG A CA 1
ATOM 1534 C C . ARG A 1 205 ? -9.972 11.358 -17.426 1.00 79.25 205 ARG A C 1
ATOM 1536 O O . ARG A 1 205 ? -10.423 10.247 -17.191 1.00 79.25 205 ARG A O 1
ATOM 1543 N N . PHE A 1 206 ? -9.933 12.342 -16.529 1.00 78.25 206 PHE A N 1
ATOM 1544 C CA . PHE A 1 206 ? -10.393 12.169 -15.154 1.00 78.25 206 PHE A CA 1
ATOM 1545 C C . PHE A 1 206 ? -11.880 11.797 -15.084 1.00 78.25 206 PHE A C 1
ATOM 1547 O O . PHE A 1 206 ? -12.241 10.823 -14.427 1.00 78.25 206 PHE A O 1
ATOM 1554 N N . GLU A 1 207 ? -12.742 12.504 -15.818 1.00 78.38 207 GLU A N 1
ATOM 1555 C CA . GLU A 1 207 ? -14.176 12.190 -15.852 1.00 78.38 207 GLU A CA 1
ATOM 1556 C C . GLU A 1 207 ? -14.465 10.826 -16.500 1.00 78.38 207 GLU A C 1
ATOM 1558 O O . GLU A 1 207 ? -15.322 10.079 -16.031 1.00 78.38 207 GLU A O 1
ATOM 1563 N N . ILE A 1 208 ? -13.728 10.442 -17.546 1.00 81.25 208 ILE A N 1
ATOM 1564 C CA . ILE A 1 208 ? -13.876 9.115 -18.163 1.00 81.25 208 ILE A CA 1
ATOM 1565 C C . ILE A 1 208 ? -13.380 8.024 -17.210 1.00 81.25 208 ILE A C 1
ATOM 1567 O O . ILE A 1 208 ? -14.083 7.037 -16.996 1.00 81.25 208 ILE A O 1
ATOM 1571 N N . ALA A 1 209 ? -12.210 8.203 -16.602 1.00 81.75 209 ALA A N 1
ATOM 1572 C CA . ALA A 1 209 ? -11.658 7.283 -15.617 1.00 81.75 209 ALA A CA 1
ATOM 1573 C C . ALA A 1 209 ? -12.612 7.087 -14.441 1.00 81.75 209 ALA A C 1
ATOM 1575 O O . ALA A 1 209 ? -12.833 5.959 -14.008 1.00 81.75 209 ALA A O 1
ATOM 1576 N N . ARG A 1 210 ? -13.261 8.163 -13.988 1.00 80.31 210 ARG A N 1
ATOM 1577 C CA . ARG A 1 210 ? -14.303 8.108 -12.966 1.00 80.31 210 ARG A CA 1
ATOM 1578 C C . ARG A 1 210 ? -15.411 7.123 -13.337 1.00 80.31 210 ARG A C 1
ATOM 1580 O O . ARG A 1 210 ? -15.772 6.288 -12.519 1.00 80.31 210 ARG A O 1
ATOM 1587 N N . THR A 1 211 ? -15.890 7.148 -14.581 1.00 77.69 211 THR A N 1
ATOM 1588 C CA . THR A 1 211 ? -16.928 6.203 -15.039 1.00 77.69 211 THR A CA 1
ATOM 1589 C C . THR A 1 211 ? -16.466 4.746 -15.134 1.00 77.69 211 THR A C 1
ATOM 1591 O O . THR A 1 211 ? -17.308 3.855 -15.173 1.00 77.69 211 THR A O 1
ATOM 1594 N N . TRP A 1 212 ? -15.156 4.491 -15.201 1.00 80.38 212 TRP A N 1
ATOM 1595 C CA . TRP A 1 212 ? -14.589 3.135 -15.224 1.00 80.38 212 TRP A CA 1
ATOM 1596 C C . TRP A 1 212 ? -14.285 2.620 -13.817 1.00 80.38 212 TRP A C 1
ATOM 1598 O O . TRP A 1 212 ? -14.347 1.421 -13.555 1.00 80.38 212 TRP A O 1
ATOM 1608 N N . VAL A 1 213 ? -13.921 3.527 -12.915 1.00 80.81 213 VAL A N 1
ATOM 1609 C CA . VAL A 1 213 ? -13.469 3.184 -11.568 1.00 80.81 213 VAL A CA 1
ATOM 1610 C C . VAL A 1 213 ? -14.623 3.121 -10.575 1.00 80.81 213 VAL A C 1
ATOM 1612 O O . VAL A 1 213 ? -14.615 2.280 -9.676 1.00 80.81 213 VAL A O 1
ATOM 1615 N N . GLU A 1 214 ? -15.629 3.975 -10.747 1.00 78.06 214 GLU A N 1
ATOM 1616 C CA . GLU A 1 214 ? -16.820 3.981 -9.906 1.00 78.06 214 GLU A CA 1
ATOM 1617 C C . GLU A 1 214 ? -17.803 2.908 -10.396 1.00 78.06 214 GLU A C 1
ATOM 1619 O O . GLU A 1 214 ? -18.282 2.933 -11.531 1.00 78.06 214 GLU A O 1
ATOM 1624 N N . SER A 1 215 ? -18.102 1.936 -9.530 1.00 65.75 215 SER A N 1
ATOM 1625 C CA . SER A 1 215 ? -18.977 0.812 -9.870 1.00 65.75 215 SER A CA 1
ATOM 1626 C C . SER A 1 215 ? -20.410 1.285 -10.167 1.00 65.75 215 SER A C 1
ATOM 1628 O O . SER A 1 215 ? -21.038 1.887 -9.295 1.00 65.75 215 SER A O 1
ATOM 1630 N N . PRO A 1 216 ? -21.013 0.942 -11.324 1.00 59.88 216 PRO A N 1
ATOM 1631 C CA . PRO A 1 216 ? -22.427 1.223 -11.595 1.00 59.88 216 PRO A CA 1
ATOM 1632 C C . PRO A 1 216 ? -23.380 0.384 -10.724 1.00 59.88 216 PRO A C 1
ATOM 1634 O O . PRO A 1 216 ? -24.575 0.675 -10.655 1.00 59.88 216 PRO A O 1
ATOM 1637 N N . ASN A 1 217 ? -22.857 -0.659 -10.069 1.00 55.75 217 ASN A N 1
ATOM 1638 C CA . ASN A 1 217 ? -23.594 -1.507 -9.135 1.00 55.75 217 ASN A CA 1
ATOM 1639 C C . ASN A 1 217 ? -23.490 -1.029 -7.683 1.00 55.75 217 ASN A C 1
ATOM 1641 O O . ASN A 1 217 ? -24.000 -1.723 -6.803 1.00 55.75 217 ASN A O 1
ATOM 1645 N N . ASP A 1 218 ? -22.869 0.127 -7.434 1.00 59.03 218 ASP A N 1
ATOM 1646 C CA . ASP A 1 218 ? -22.863 0.742 -6.112 1.00 59.03 218 ASP A CA 1
ATOM 1647 C C . ASP A 1 218 ? -24.313 0.972 -5.659 1.00 59.03 218 ASP A C 1
ATOM 1649 O O . ASP A 1 218 ? -25.173 1.479 -6.396 1.00 59.03 218 ASP A O 1
ATOM 1653 N N . LEU A 1 219 ? -24.624 0.479 -4.469 1.00 59.09 219 LEU A N 1
ATOM 1654 C CA . LEU A 1 219 ? -25.931 0.650 -3.865 1.00 59.09 219 LEU A CA 1
ATOM 1655 C C . LEU A 1 219 ? -25.958 2.091 -3.361 1.00 59.09 219 LEU A C 1
ATOM 1657 O O . LEU A 1 219 ? -25.076 2.461 -2.597 1.00 59.09 219 LEU A O 1
ATOM 1661 N N . SER A 1 220 ? -26.929 2.922 -3.769 1.00 60.09 220 SER A N 1
ATOM 1662 C CA . SER A 1 220 ? -26.976 4.281 -3.216 1.00 60.09 220 SER A CA 1
ATOM 1663 C C . SER A 1 220 ? -27.319 4.178 -1.730 1.00 60.09 220 SER A C 1
ATOM 1665 O O . SER A 1 220 ? -28.468 3.981 -1.330 1.00 60.09 220 SER A O 1
ATOM 1667 N N . GLU A 1 221 ? -26.293 4.247 -0.901 1.00 67.75 221 GLU A N 1
ATOM 1668 C CA . GLU A 1 221 ? -26.380 4.135 0.537 1.00 67.75 221 GLU A CA 1
ATOM 1669 C C . GLU A 1 221 ? -25.910 5.453 1.135 1.00 67.75 221 GLU A C 1
ATOM 1671 O O . GLU A 1 221 ? -24.815 5.944 0.874 1.00 67.75 221 GLU A O 1
ATOM 1676 N N . LEU A 1 222 ? -26.782 6.068 1.926 1.00 66.81 222 LEU A N 1
ATOM 1677 C CA . LEU A 1 222 ? -26.396 7.169 2.780 1.00 66.81 222 LEU A CA 1
ATOM 1678 C C . LEU A 1 222 ? -25.823 6.558 4.053 1.00 66.81 222 LEU A C 1
ATOM 1680 O O . LEU A 1 222 ? -26.570 6.110 4.925 1.00 66.81 222 LEU A O 1
ATOM 1684 N N . ARG A 1 223 ? -24.497 6.556 4.150 1.00 67.19 223 ARG A N 1
ATOM 1685 C CA . ARG A 1 223 ? -23.779 6.220 5.377 1.00 67.19 223 ARG A CA 1
ATOM 1686 C C . ARG A 1 223 ? -23.409 7.515 6.104 1.00 67.19 223 ARG A C 1
ATOM 1688 O O . ARG A 1 223 ? -22.600 8.289 5.592 1.00 67.19 223 ARG A O 1
ATOM 1695 N N . PRO A 1 224 ? -23.999 7.801 7.274 1.00 70.12 224 PRO A N 1
ATOM 1696 C CA . PRO A 1 224 ? -23.561 8.923 8.091 1.00 70.12 224 PRO A CA 1
ATOM 1697 C C . PRO A 1 224 ? -22.096 8.736 8.507 1.00 70.12 224 PRO A C 1
ATOM 1699 O O . PRO A 1 224 ? -21.665 7.619 8.786 1.00 70.12 224 PRO A O 1
ATOM 1702 N N . LYS A 1 225 ? -21.334 9.835 8.598 1.00 66.25 225 LYS A N 1
ATOM 1703 C CA . LYS A 1 225 ? -19.956 9.815 9.135 1.00 66.25 225 LYS A CA 1
ATOM 1704 C C . LYS A 1 225 ? -19.910 9.255 10.567 1.00 66.25 225 LYS A C 1
ATOM 1706 O O . LYS A 1 225 ? -18.903 8.694 10.988 1.00 66.25 225 LYS A O 1
ATOM 1711 N N . ASP A 1 226 ? -21.011 9.403 11.299 1.00 64.62 226 ASP A N 1
ATOM 1712 C CA . ASP A 1 226 ? -21.228 8.787 12.601 1.00 64.62 226 ASP A CA 1
ATOM 1713 C C . ASP A 1 226 ? -21.591 7.299 12.453 1.00 64.62 226 ASP A C 1
ATOM 1715 O O . ASP A 1 226 ? -22.677 6.944 11.988 1.00 64.62 226 ASP A O 1
ATOM 1719 N N . ARG A 1 227 ? -20.678 6.426 12.893 1.00 61.72 227 ARG A N 1
ATOM 1720 C CA . ARG A 1 227 ? -20.821 4.962 12.833 1.00 61.72 227 ARG A CA 1
ATOM 1721 C C . ARG A 1 227 ? -21.878 4.399 13.791 1.00 61.72 227 ARG A C 1
ATOM 1723 O O . ARG A 1 227 ? -22.194 3.216 13.703 1.00 61.72 227 ARG A O 1
ATOM 1730 N N . THR A 1 228 ? -22.428 5.208 14.699 1.00 68.31 228 THR A N 1
ATOM 1731 C CA . THR A 1 228 ? -23.526 4.782 15.587 1.00 68.31 228 THR A CA 1
ATOM 1732 C C . THR A 1 228 ? -24.882 4.761 14.885 1.00 68.31 228 THR A C 1
ATOM 1734 O O . THR A 1 228 ? -25.825 4.135 15.374 1.00 68.31 228 THR A O 1
ATOM 1737 N N . ILE A 1 229 ? -24.983 5.414 13.727 1.00 73.25 229 ILE A N 1
ATOM 1738 C CA . ILE A 1 229 ? -26.206 5.491 12.939 1.00 73.25 229 ILE A CA 1
ATOM 1739 C C . ILE A 1 229 ? -26.138 4.416 11.841 1.00 73.25 229 ILE A C 1
ATOM 1741 O O . ILE A 1 229 ? -25.129 4.324 11.135 1.00 73.25 229 ILE A O 1
ATOM 1745 N N . PRO A 1 230 ? -27.183 3.583 11.675 1.00 69.75 230 PRO A N 1
ATOM 1746 C CA . PRO A 1 230 ? -27.211 2.598 10.604 1.00 69.75 230 PRO A CA 1
ATOM 1747 C C . PRO A 1 230 ? -27.185 3.299 9.247 1.00 69.75 230 PRO A C 1
ATOM 1749 O O . PRO A 1 230 ? -27.761 4.375 9.068 1.00 69.75 230 PRO A O 1
ATOM 1752 N N . ALA A 1 231 ? -26.522 2.671 8.288 1.00 70.00 231 ALA A N 1
ATOM 1753 C CA . ALA A 1 231 ? -26.499 3.163 6.929 1.00 70.00 231 ALA A CA 1
ATOM 1754 C C . ALA A 1 231 ? -27.849 2.861 6.240 1.00 70.00 231 ALA A C 1
ATOM 1756 O O . ALA A 1 231 ? -28.537 1.888 6.568 1.00 70.00 231 ALA A O 1
ATOM 1757 N N . VAL A 1 232 ? -28.307 3.7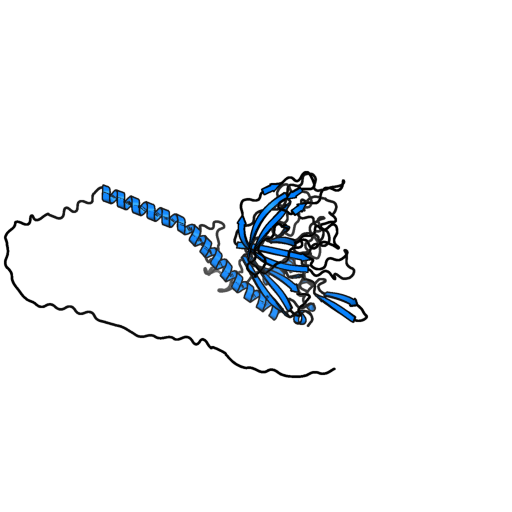86 5.388 1.00 71.44 232 VAL A N 1
ATOM 1758 C CA . VAL A 1 232 ? -29.660 3.769 4.813 1.00 71.44 232 VAL A CA 1
ATOM 1759 C C . VAL A 1 232 ? -29.582 3.771 3.297 1.00 71.44 232 VAL A C 1
ATOM 1761 O O . VAL A 1 232 ? -29.087 4.713 2.685 1.00 71.44 232 VAL A O 1
ATOM 1764 N N . LEU A 1 233 ? -30.175 2.760 2.671 1.00 65.00 233 LEU A N 1
ATOM 1765 C CA . LEU A 1 233 ? -30.426 2.736 1.234 1.00 65.00 233 LEU A CA 1
ATOM 1766 C C . LEU A 1 233 ? -31.320 3.911 0.796 1.00 65.00 233 LEU A C 1
ATOM 1768 O O . LEU A 1 233 ? -32.486 4.001 1.181 1.00 65.00 233 LEU A O 1
ATOM 1772 N N . THR A 1 234 ? -30.803 4.791 -0.059 1.00 61.59 234 THR A N 1
ATOM 1773 C CA . THR A 1 234 ? -31.501 5.991 -0.560 1.00 61.59 234 THR A CA 1
ATOM 1774 C C . THR A 1 234 ? -32.073 5.850 -1.977 1.00 61.59 234 THR A C 1
ATOM 1776 O O . THR A 1 234 ? -32.692 6.780 -2.487 1.00 61.59 234 THR A O 1
ATOM 1779 N N . GLY A 1 235 ? -31.960 4.676 -2.601 1.00 54.75 235 GLY A N 1
ATOM 1780 C CA . GLY A 1 235 ? -32.174 4.505 -4.045 1.00 54.75 235 GLY A CA 1
ATOM 1781 C C . GLY A 1 235 ? -33.575 4.118 -4.541 1.00 54.75 235 GLY A C 1
ATOM 1782 O O . GLY A 1 235 ? -33.682 3.688 -5.684 1.00 54.75 235 GLY A O 1
ATOM 1783 N N . LEU A 1 236 ? -34.644 4.216 -3.739 1.00 53.81 236 LEU A N 1
ATOM 1784 C CA . LEU A 1 236 ? -35.982 3.714 -4.133 1.00 53.81 236 LEU A CA 1
ATOM 1785 C C . LEU A 1 236 ? -37.089 4.776 -4.253 1.00 53.81 236 LEU A C 1
ATOM 1787 O O . LEU A 1 236 ? -38.249 4.424 -4.464 1.00 53.81 236 LEU A O 1
ATOM 1791 N N . LYS A 1 237 ? -36.787 6.074 -4.131 1.00 49.50 237 LYS A N 1
ATOM 1792 C CA . LYS A 1 237 ? -37.813 7.113 -4.322 1.00 49.50 237 LYS A CA 1
ATOM 1793 C C . LYS A 1 237 ? -37.836 7.592 -5.772 1.00 49.50 237 LYS A C 1
ATOM 1795 O O . LYS A 1 237 ? -37.053 8.452 -6.158 1.00 49.50 237 LYS A O 1
ATOM 1800 N N . ALA A 1 238 ? -38.770 7.054 -6.554 1.00 47.66 238 ALA A N 1
ATOM 1801 C CA . ALA A 1 238 ? -39.145 7.614 -7.847 1.00 47.66 238 ALA A CA 1
ATOM 1802 C C . ALA A 1 238 ? -39.694 9.037 -7.645 1.00 47.66 238 ALA A C 1
ATOM 1804 O O . ALA A 1 238 ? -40.764 9.230 -7.065 1.00 47.66 238 ALA A O 1
ATOM 1805 N N . THR A 1 239 ? -38.961 10.052 -8.098 1.00 50.75 239 THR A N 1
ATOM 1806 C CA . THR A 1 239 ? -39.471 11.426 -8.126 1.00 50.75 239 THR A CA 1
ATOM 1807 C C . THR A 1 239 ? -40.353 11.566 -9.359 1.00 50.75 239 THR A C 1
ATOM 1809 O O . THR A 1 239 ? -39.846 11.615 -10.470 1.00 50.75 239 THR A O 1
ATOM 1812 N N . THR A 1 240 ? -41.674 11.617 -9.210 1.00 48.47 240 THR A N 1
ATOM 1813 C CA . THR A 1 240 ? -42.586 11.859 -10.339 1.00 48.47 240 THR A CA 1
ATOM 1814 C C . THR A 1 240 ? -42.431 13.299 -10.845 1.00 48.47 240 THR A C 1
ATOM 1816 O O . THR A 1 240 ? -42.899 14.232 -10.194 1.00 48.47 240 THR A O 1
ATOM 1819 N N . GLY A 1 241 ? -41.781 13.501 -11.995 1.00 60.19 241 GLY A N 1
ATOM 1820 C CA . GLY A 1 241 ? -41.651 14.810 -12.645 1.00 60.19 241 GLY A CA 1
ATOM 1821 C C . GLY A 1 241 ? -41.122 14.702 -14.078 1.00 60.19 241 GLY A C 1
ATOM 1822 O O . GLY A 1 241 ? -40.423 13.754 -14.407 1.00 60.19 241 GLY A O 1
ATOM 1823 N N . ALA A 1 242 ? -41.432 15.677 -14.938 1.00 56.69 242 ALA A N 1
ATOM 1824 C CA . ALA A 1 242 ? -41.076 15.664 -16.369 1.00 56.69 242 ALA A CA 1
ATOM 1825 C C . ALA A 1 242 ? -39.556 15.675 -16.663 1.00 56.69 242 ALA A C 1
ATOM 1827 O O . ALA A 1 242 ? -39.153 15.407 -17.789 1.00 56.69 242 ALA A O 1
ATOM 1828 N N . ASN A 1 243 ? -38.730 15.929 -15.640 1.00 54.62 243 ASN A N 1
ATOM 1829 C CA . ASN A 1 243 ? -37.266 15.841 -15.665 1.00 54.62 243 ASN A CA 1
ATOM 1830 C C . ASN A 1 243 ? -36.737 14.714 -14.752 1.00 54.62 243 ASN A C 1
ATOM 1832 O O . ASN A 1 243 ? -35.598 14.786 -14.289 1.00 54.62 243 ASN A O 1
ATOM 1836 N N . SER A 1 244 ? -37.560 13.715 -14.405 1.00 51.84 244 SER A N 1
ATOM 1837 C CA . SER A 1 244 ? -37.106 12.634 -13.534 1.00 51.84 244 SER A CA 1
ATOM 1838 C C . SER A 1 244 ? -36.149 11.709 -14.267 1.00 51.84 244 SER A C 1
ATOM 1840 O O . SER A 1 244 ? -36.330 11.366 -15.436 1.00 51.84 244 SER A O 1
ATOM 1842 N N . ILE A 1 245 ? -35.125 11.274 -13.542 1.00 50.41 245 ILE A N 1
ATOM 1843 C CA . ILE A 1 245 ? -34.260 10.182 -13.966 1.00 50.41 245 ILE A CA 1
ATOM 1844 C C . ILE A 1 245 ? -35.163 8.962 -14.200 1.00 50.41 245 ILE A C 1
ATOM 1846 O O . ILE A 1 245 ? -36.053 8.680 -13.395 1.00 50.41 245 ILE A O 1
ATOM 1850 N N . ILE A 1 246 ? -34.975 8.302 -15.344 1.00 48.81 246 ILE A N 1
ATOM 1851 C CA . ILE A 1 246 ? -35.697 7.087 -15.732 1.00 48.81 246 ILE A CA 1
ATOM 1852 C C . ILE A 1 246 ? -35.552 6.053 -14.611 1.00 48.81 246 ILE A C 1
ATOM 1854 O O . ILE A 1 246 ? -34.444 5.812 -14.123 1.00 48.81 246 ILE A O 1
ATOM 1858 N N . ASP A 1 247 ? -36.679 5.459 -14.227 1.00 45.28 247 ASP A N 1
ATOM 1859 C CA . ASP A 1 247 ? -36.771 4.416 -13.209 1.00 45.28 247 ASP A CA 1
ATOM 1860 C C . ASP A 1 247 ? -35.722 3.314 -13.462 1.00 45.28 247 ASP A C 1
ATOM 1862 O O . ASP A 1 247 ? -35.576 2.813 -14.579 1.00 45.28 247 ASP A O 1
ATOM 1866 N N . GLY A 1 248 ? -34.931 2.989 -12.437 1.00 49.16 248 GLY A N 1
ATOM 1867 C CA . GLY A 1 248 ? -33.895 1.953 -12.498 1.00 49.16 248 GLY A CA 1
ATOM 1868 C C . GLY A 1 248 ? -32.475 2.388 -12.896 1.00 49.16 248 GLY A C 1
ATOM 1869 O O . GLY A 1 248 ? -31.562 1.569 -12.768 1.00 49.16 248 GLY A O 1
ATOM 1870 N N . LYS A 1 249 ? -32.219 3.641 -13.312 1.00 44.75 249 LYS A N 1
ATOM 1871 C CA . LYS A 1 249 ? -30.832 4.102 -13.533 1.00 44.75 249 LYS A CA 1
ATOM 1872 C C . LYS A 1 249 ? -30.198 4.554 -12.214 1.00 44.75 249 LYS A C 1
ATOM 1874 O O . LYS A 1 249 ? -30.375 5.691 -11.783 1.00 44.75 249 LYS A O 1
ATOM 1879 N N . ARG A 1 250 ? -29.452 3.647 -11.578 1.00 54.88 250 ARG A N 1
ATOM 1880 C CA . ARG A 1 250 ? -28.633 3.944 -10.393 1.00 54.88 250 ARG A CA 1
ATOM 1881 C C . ARG A 1 250 ? -27.562 4.970 -10.770 1.00 54.88 250 ARG A C 1
ATOM 1883 O O . ARG A 1 250 ? -26.840 4.774 -11.747 1.00 54.88 250 ARG A O 1
ATOM 1890 N N . ILE A 1 251 ? -27.487 6.070 -10.025 1.00 53.47 251 ILE A N 1
ATOM 1891 C CA . ILE A 1 251 ? -26.325 6.959 -10.074 1.00 53.47 251 ILE A CA 1
ATOM 1892 C C . ILE A 1 251 ? -25.306 6.345 -9.115 1.00 53.47 251 ILE A C 1
ATOM 1894 O O . ILE A 1 251 ? -25.641 6.211 -7.935 1.00 53.47 251 ILE A O 1
ATOM 1898 N N . PRO A 1 252 ? -24.116 5.937 -9.589 1.00 58.56 252 PRO A N 1
ATOM 1899 C CA . PRO A 1 252 ? -23.079 5.456 -8.694 1.00 58.56 252 PRO A CA 1
ATOM 1900 C C . PRO A 1 252 ? -22.760 6.570 -7.699 1.00 58.56 252 PRO A C 1
ATOM 1902 O O . PRO A 1 252 ? -22.526 7.715 -8.085 1.00 58.56 252 PRO A O 1
ATOM 1905 N N . THR A 1 253 ? -22.781 6.248 -6.409 1.00 64.88 253 THR A N 1
ATOM 1906 C CA . THR A 1 253 ? -22.400 7.193 -5.353 1.00 64.88 253 THR A CA 1
ATOM 1907 C C . THR A 1 253 ? -20.919 7.561 -5.425 1.00 64.88 253 THR A C 1
ATOM 1909 O O . THR A 1 253 ? -20.510 8.548 -4.820 1.00 64.88 253 THR A O 1
ATOM 1912 N N . GLY A 1 254 ? -20.125 6.798 -6.189 1.00 71.44 254 GLY A N 1
ATOM 1913 C CA . GLY A 1 254 ? -18.679 6.972 -6.297 1.00 71.44 254 GLY A CA 1
ATOM 1914 C C . GLY A 1 254 ? -17.968 6.661 -4.984 1.00 71.44 254 GLY A C 1
ATOM 1915 O O . GLY A 1 254 ? -16.848 7.119 -4.768 1.00 71.44 254 GLY A O 1
ATOM 1916 N N . ALA A 1 255 ? -18.637 5.912 -4.098 1.00 80.69 255 ALA A N 1
ATOM 1917 C CA . ALA A 1 255 ? -18.136 5.600 -2.772 1.00 80.69 255 ALA A CA 1
ATOM 1918 C C . ALA A 1 255 ? -16.985 4.603 -2.841 1.00 80.69 255 ALA A C 1
ATOM 1920 O O . ALA A 1 255 ? -16.146 4.618 -1.953 1.00 80.69 255 ALA A O 1
ATOM 1921 N N . TYR A 1 256 ? -16.903 3.781 -3.890 1.00 88.00 256 TYR A N 1
ATOM 1922 C CA . TYR A 1 256 ? -15.794 2.858 -4.083 1.00 88.00 256 TYR A CA 1
ATOM 1923 C C . TYR A 1 256 ? -15.012 3.151 -5.359 1.00 88.00 256 TYR A C 1
ATOM 1925 O O . TYR A 1 256 ? -15.570 3.519 -6.394 1.00 88.00 256 TYR A O 1
ATOM 1933 N N . SER A 1 257 ? -13.700 2.954 -5.272 1.00 90.00 257 SER A N 1
ATOM 1934 C CA . SER A 1 257 ? -12.763 3.030 -6.393 1.00 90.00 257 SER A CA 1
ATOM 1935 C C . SER A 1 257 ? -11.759 1.885 -6.308 1.00 90.00 257 SER A C 1
ATOM 1937 O O . SER A 1 257 ? -11.718 1.170 -5.308 1.00 90.00 257 SER A O 1
ATOM 1939 N N . TRP A 1 258 ? -10.969 1.671 -7.353 1.00 92.12 258 TRP A N 1
ATOM 1940 C CA . TRP A 1 258 ? -10.027 0.563 -7.408 1.00 92.12 258 TRP A CA 1
ATOM 1941 C C . TRP A 1 258 ? -8.708 0.955 -8.064 1.00 92.12 258 TRP A C 1
ATOM 1943 O O . TRP A 1 258 ? -8.664 1.838 -8.920 1.00 92.12 258 TRP A O 1
ATOM 1953 N N . MET A 1 259 ? -7.647 0.249 -7.680 1.00 93.19 259 MET A N 1
ATOM 1954 C CA . MET A 1 259 ? -6.393 0.170 -8.427 1.00 93.19 259 MET A CA 1
ATOM 1955 C C . MET A 1 259 ? -5.978 -1.295 -8.574 1.00 93.19 259 MET A C 1
ATOM 1957 O O . MET A 1 259 ? -6.444 -2.170 -7.843 1.00 93.19 259 MET A O 1
ATOM 1961 N N . ILE A 1 260 ? -5.081 -1.563 -9.514 1.00 94.19 260 ILE A N 1
ATOM 1962 C CA . ILE A 1 260 ? -4.477 -2.878 -9.705 1.00 94.19 260 ILE A CA 1
ATOM 1963 C C . ILE A 1 260 ? -2.975 -2.743 -9.531 1.00 94.19 260 ILE A C 1
ATOM 1965 O O . ILE A 1 260 ? -2.369 -1.864 -10.133 1.00 94.19 260 ILE A O 1
ATOM 1969 N N . THR A 1 261 ? -2.361 -3.630 -8.758 1.00 95.19 261 THR A N 1
ATOM 1970 C CA . THR A 1 261 ? -0.903 -3.784 -8.708 1.00 95.19 261 THR A CA 1
ATOM 1971 C C . THR A 1 261 ? -0.521 -5.114 -9.334 1.00 95.19 261 THR A C 1
ATOM 1973 O O . THR A 1 261 ? -1.117 -6.139 -9.002 1.00 95.19 261 THR A O 1
ATOM 1976 N N . VAL A 1 262 ? 0.469 -5.112 -10.217 1.00 93.19 262 VAL A N 1
ATOM 1977 C CA . VAL A 1 262 ? 1.006 -6.303 -10.874 1.00 93.19 262 VAL A CA 1
ATOM 1978 C C . VAL A 1 262 ? 2.457 -6.477 -10.452 1.00 93.19 262 VAL A C 1
ATOM 1980 O O . VAL A 1 262 ? 3.278 -5.584 -10.642 1.00 93.19 262 VAL A O 1
ATOM 1983 N N . ASP A 1 263 ? 2.756 -7.645 -9.897 1.00 92.12 263 ASP A N 1
ATOM 1984 C CA . ASP A 1 263 ? 4.072 -8.059 -9.424 1.00 92.12 263 ASP A CA 1
ATOM 1985 C C . ASP A 1 263 ? 4.498 -9.350 -10.153 1.00 92.12 263 ASP A C 1
ATOM 1987 O O . ASP A 1 263 ? 4.039 -10.445 -9.798 1.00 92.12 263 ASP A O 1
ATOM 1991 N N . PRO A 1 264 ? 5.299 -9.258 -11.229 1.00 89.06 264 PRO A N 1
ATOM 1992 C CA . PRO A 1 264 ? 5.834 -10.424 -11.923 1.00 89.06 264 PRO A CA 1
ATOM 1993 C C . PRO A 1 264 ? 6.824 -11.188 -11.034 1.00 89.06 264 PRO A C 1
ATOM 1995 O O . PRO A 1 264 ? 7.747 -10.609 -10.471 1.00 89.06 264 PRO A O 1
ATOM 1998 N N . ASP A 1 265 ? 6.668 -12.509 -10.946 1.00 83.62 265 ASP A N 1
ATOM 1999 C CA . ASP A 1 265 ? 7.646 -13.356 -10.263 1.00 83.62 265 ASP A CA 1
ATOM 2000 C C . ASP A 1 265 ? 8.779 -13.711 -11.234 1.00 83.62 265 ASP A C 1
ATOM 2002 O O . ASP A 1 265 ? 8.564 -14.354 -12.260 1.00 83.62 265 ASP A O 1
ATOM 2006 N N . GLU A 1 266 ? 10.005 -13.310 -10.903 1.00 69.88 266 GLU A N 1
ATOM 2007 C CA . GLU A 1 266 ? 11.181 -13.536 -11.747 1.00 69.88 266 GLU A CA 1
ATOM 2008 C C . GLU A 1 266 ? 11.482 -15.008 -12.030 1.00 69.88 266 GLU A C 1
ATOM 2010 O O . GLU A 1 266 ? 12.126 -15.330 -13.030 1.00 69.88 266 GLU A O 1
ATOM 2015 N N . GLN A 1 267 ? 11.087 -15.909 -11.129 1.00 76.62 267 GLN A N 1
ATOM 2016 C CA . GLN A 1 267 ? 11.384 -17.337 -11.254 1.00 76.62 267 GLN A CA 1
ATOM 2017 C C . GLN A 1 267 ? 10.251 -18.111 -11.924 1.00 76.62 267 GLN A C 1
ATOM 2019 O O . GLN A 1 267 ? 10.365 -19.319 -12.154 1.00 76.62 267 GLN A O 1
ATOM 2024 N N . SER A 1 268 ? 9.158 -17.428 -12.254 1.00 82.94 268 SER A N 1
ATOM 2025 C CA . SER A 1 268 ? 7.922 -18.047 -12.685 1.00 82.94 268 SER A CA 1
ATOM 2026 C C . SER A 1 268 ? 7.398 -17.415 -13.967 1.00 82.94 268 SER A C 1
ATOM 2028 O O . SER A 1 268 ? 7.654 -16.270 -14.310 1.00 82.94 268 SER A O 1
ATOM 2030 N N . ARG A 1 269 ? 6.597 -18.184 -14.705 1.00 85.44 269 ARG A N 1
ATOM 2031 C CA . ARG A 1 269 ? 5.807 -17.651 -15.830 1.00 85.44 269 ARG A CA 1
ATOM 2032 C C . ARG A 1 269 ? 4.537 -16.935 -15.363 1.00 85.44 269 ARG A C 1
ATOM 2034 O O . ARG A 1 269 ? 3.720 -16.532 -16.191 1.00 85.44 269 ARG A O 1
ATOM 2041 N N . TYR A 1 270 ? 4.328 -16.886 -14.055 1.00 89.94 270 TYR A N 1
ATOM 2042 C CA . TYR A 1 270 ? 3.162 -16.313 -13.416 1.00 89.94 270 TYR A CA 1
ATOM 2043 C C . TYR A 1 270 ? 3.545 -15.021 -12.693 1.00 89.94 270 TYR A C 1
ATOM 2045 O O . TYR A 1 270 ? 4.671 -14.878 -12.236 1.00 89.94 270 TYR A O 1
ATOM 2053 N N . GLY A 1 271 ? 2.604 -14.091 -12.585 1.00 90.56 271 GLY A N 1
ATOM 2054 C CA . GLY A 1 271 ? 2.711 -12.906 -11.737 1.00 90.56 271 GLY A CA 1
ATOM 2055 C C . GLY A 1 271 ? 1.580 -12.876 -10.717 1.00 90.56 271 GLY A C 1
ATOM 2056 O O . GLY A 1 271 ? 0.553 -13.537 -10.908 1.00 90.56 271 GLY A O 1
ATOM 2057 N N . SER A 1 272 ? 1.757 -12.111 -9.644 1.00 92.56 272 SER A N 1
ATOM 2058 C CA . SER A 1 272 ? 0.665 -11.757 -8.741 1.00 92.56 272 SER A CA 1
ATOM 2059 C C . SER A 1 272 ? 0.009 -10.469 -9.222 1.00 92.56 272 SER A C 1
ATOM 2061 O O . SER A 1 272 ? 0.685 -9.500 -9.553 1.00 92.56 272 SER A O 1
ATOM 2063 N N . MET A 1 273 ? -1.314 -10.457 -9.278 1.00 93.69 273 MET A N 1
ATOM 2064 C CA . MET A 1 273 ? -2.117 -9.277 -9.551 1.00 93.69 273 MET A CA 1
ATOM 2065 C C . MET A 1 273 ? -3.037 -9.048 -8.361 1.00 93.69 273 MET A C 1
ATOM 2067 O O . MET A 1 273 ? -3.896 -9.883 -8.086 1.00 93.69 273 MET A O 1
ATOM 2071 N N . ALA A 1 274 ? -2.898 -7.912 -7.693 1.00 95.88 274 ALA A N 1
ATOM 2072 C CA . ALA A 1 274 ? -3.781 -7.520 -6.607 1.00 95.88 274 ALA A CA 1
ATOM 2073 C C . ALA A 1 274 ? -4.761 -6.451 -7.089 1.00 95.88 274 ALA A C 1
ATOM 2075 O O . ALA A 1 274 ? -4.349 -5.431 -7.638 1.00 95.88 274 ALA A O 1
ATOM 2076 N N . VAL A 1 275 ? -6.054 -6.688 -6.878 1.00 95.44 275 VAL A N 1
ATOM 2077 C CA . VAL A 1 275 ? -7.102 -5.676 -7.032 1.00 95.44 275 VAL A CA 1
ATOM 2078 C C . VAL A 1 275 ? -7.342 -5.055 -5.666 1.00 95.44 275 VAL A C 1
ATOM 2080 O O . VAL A 1 275 ? -7.798 -5.735 -4.747 1.00 95.44 275 VAL A O 1
ATOM 2083 N N . VAL A 1 276 ? -7.027 -3.774 -5.547 1.00 95.75 276 VAL A N 1
ATOM 2084 C CA . VAL A 1 276 ? -7.129 -2.995 -4.315 1.00 95.75 276 VAL A CA 1
ATOM 2085 C C . VAL A 1 276 ? -8.376 -2.133 -4.423 1.00 95.75 276 VAL A C 1
ATOM 2087 O O . VAL A 1 276 ? -8.505 -1.348 -5.362 1.00 95.75 276 VAL A O 1
ATOM 2090 N N . ILE A 1 277 ? -9.302 -2.302 -3.484 1.00 94.06 277 ILE A N 1
ATOM 2091 C CA . ILE A 1 277 ? -10.565 -1.568 -3.434 1.00 94.06 277 ILE A CA 1
ATOM 2092 C C . ILE A 1 277 ? -10.491 -0.529 -2.323 1.00 94.06 277 ILE A C 1
ATOM 2094 O O . ILE A 1 277 ? -10.194 -0.852 -1.172 1.00 94.06 277 ILE A O 1
ATOM 2098 N N . TYR A 1 278 ? -10.819 0.704 -2.678 1.00 92.94 278 TYR A N 1
ATOM 2099 C CA . TYR A 1 278 ? -10.885 1.840 -1.775 1.00 92.94 278 TYR A CA 1
ATOM 2100 C C . TYR A 1 278 ? -12.321 2.251 -1.508 1.00 92.94 278 TYR A C 1
ATOM 2102 O O . TYR A 1 278 ? -13.154 2.165 -2.411 1.00 92.94 278 TYR A O 1
ATOM 2110 N N . GLN A 1 279 ? -12.570 2.820 -0.334 1.00 89.31 279 GLN A N 1
ATOM 2111 C CA . GLN A 1 279 ? -13.820 3.482 0.017 1.00 89.31 279 GLN A CA 1
ATOM 2112 C C . GLN A 1 279 ? -13.601 4.980 0.253 1.00 89.31 279 GLN A C 1
ATOM 2114 O O . GLN A 1 279 ? -12.955 5.373 1.205 1.00 89.31 279 GLN A O 1
ATOM 2119 N N . SER A 1 280 ? -14.211 5.845 -0.554 1.00 86.44 280 SER A N 1
ATOM 2120 C CA . SER A 1 280 ? -14.126 7.309 -0.430 1.00 86.44 280 SER A CA 1
ATOM 2121 C C . SER A 1 280 ? -12.701 7.854 -0.556 1.00 86.44 280 SER A C 1
ATOM 2123 O O . SER A 1 280 ? -12.384 8.884 0.028 1.00 86.44 280 SER A O 1
ATOM 2125 N N . ARG A 1 281 ? -11.881 7.178 -1.374 1.00 86.25 281 ARG A N 1
ATOM 2126 C CA . ARG A 1 281 ? -10.475 7.505 -1.632 1.00 86.25 281 ARG A CA 1
ATOM 2127 C C . ARG A 1 281 ? -10.253 9.003 -1.836 1.00 86.25 281 ARG A C 1
ATOM 2129 O O . ARG A 1 281 ? -10.827 9.593 -2.760 1.00 86.25 281 ARG A O 1
ATOM 2136 N N . GLU A 1 282 ? -9.350 9.576 -1.047 1.00 81.50 282 GLU A N 1
ATOM 2137 C CA . GLU A 1 282 ? -8.857 10.928 -1.277 1.00 81.50 282 GLU A CA 1
ATOM 2138 C C . GLU A 1 282 ? -8.081 11.010 -2.602 1.00 81.50 282 GLU A C 1
ATOM 2140 O O . GLU A 1 282 ? -7.216 10.189 -2.912 1.00 81.50 282 GLU A O 1
ATOM 2145 N N . ARG A 1 283 ? -8.419 12.010 -3.421 1.00 76.44 283 ARG A N 1
ATOM 2146 C CA . ARG A 1 283 ? -7.858 12.208 -4.764 1.00 76.44 283 ARG A CA 1
ATOM 2147 C C . ARG A 1 283 ? -6.857 13.356 -4.735 1.00 76.44 283 ARG A C 1
ATOM 2149 O O . ARG A 1 283 ? -7.102 14.407 -5.321 1.00 76.44 283 ARG A O 1
ATOM 2156 N N . THR A 1 284 ? -5.760 13.178 -4.009 1.00 70.25 284 THR A N 1
ATOM 2157 C CA . THR A 1 284 ? -4.719 14.205 -3.909 1.00 70.25 284 THR A CA 1
ATOM 2158 C C . THR A 1 284 ? -3.969 14.308 -5.236 1.00 70.25 284 THR A C 1
ATOM 2160 O O . THR A 1 284 ? -3.238 13.399 -5.627 1.00 70.25 284 THR A O 1
ATOM 2163 N N . THR A 1 285 ? -4.163 15.415 -5.950 1.00 69.25 285 THR A N 1
ATOM 2164 C CA . THR A 1 285 ? -3.367 15.777 -7.138 1.00 69.25 285 THR A CA 1
ATOM 2165 C C . THR A 1 285 ? -2.410 16.934 -6.874 1.00 69.25 285 THR A C 1
ATOM 2167 O O . THR A 1 285 ? -1.525 17.188 -7.687 1.00 69.25 285 THR A O 1
ATOM 2170 N N . ASP A 1 286 ? -2.579 17.605 -5.734 1.00 75.19 286 ASP A N 1
ATOM 2171 C CA . ASP A 1 286 ? -1.847 18.809 -5.371 1.00 75.19 286 ASP A CA 1
ATOM 2172 C C . ASP A 1 286 ? -0.925 18.489 -4.196 1.00 75.19 286 ASP A C 1
ATOM 2174 O O . ASP A 1 286 ? -1.381 18.166 -3.098 1.00 75.19 286 ASP A O 1
ATOM 2178 N N . PHE A 1 287 ? 0.383 18.565 -4.437 1.00 81.88 287 PHE A N 1
ATOM 2179 C CA . PHE A 1 287 ? 1.399 18.387 -3.402 1.00 81.88 287 PHE A CA 1
ATOM 2180 C C . PHE A 1 287 ? 1.853 19.745 -2.869 1.00 81.88 287 PHE A C 1
ATOM 2182 O O . PHE A 1 287 ? 1.871 20.728 -3.620 1.00 81.88 287 PHE A O 1
ATOM 2189 N N . PRO A 1 288 ? 2.235 19.824 -1.584 1.00 83.31 288 PRO A N 1
ATOM 2190 C CA . PRO A 1 288 ? 2.719 21.067 -1.009 1.00 83.31 288 PRO A CA 1
ATOM 2191 C C . PRO A 1 288 ? 3.977 21.544 -1.741 1.00 83.31 288 PRO A C 1
ATOM 2193 O O . PRO A 1 288 ? 4.893 20.767 -1.988 1.00 83.31 288 PRO A O 1
ATOM 2196 N N . SER A 1 289 ? 4.027 22.838 -2.067 1.00 79.75 289 SER A N 1
ATOM 2197 C CA . SER A 1 289 ? 5.183 23.480 -2.711 1.00 79.75 289 SER A CA 1
ATOM 2198 C C . SER A 1 289 ? 6.164 24.117 -1.715 1.00 79.75 289 SER A C 1
ATOM 2200 O O . SER A 1 289 ? 7.064 24.862 -2.110 1.00 79.75 289 SER A O 1
ATOM 2202 N N . ALA A 1 290 ? 5.931 23.914 -0.421 1.00 82.62 290 ALA A N 1
ATOM 2203 C CA . ALA A 1 290 ? 6.715 24.429 0.692 1.00 82.62 290 ALA A CA 1
ATOM 2204 C C . ALA A 1 290 ? 6.541 23.500 1.908 1.00 82.62 290 ALA A C 1
ATOM 2206 O O . ALA A 1 290 ? 5.538 22.780 1.955 1.00 82.62 290 ALA A O 1
ATOM 2207 N N . PRO A 1 291 ? 7.455 23.548 2.897 1.00 83.88 291 PRO A N 1
ATOM 2208 C CA . PRO A 1 291 ? 7.332 22.767 4.121 1.00 83.88 291 PRO A CA 1
ATOM 2209 C C . PRO A 1 291 ? 5.976 22.973 4.798 1.00 83.88 291 PRO A C 1
ATOM 2211 O O . PRO A 1 291 ? 5.543 24.114 4.988 1.00 83.88 291 PRO A O 1
ATOM 2214 N N . VAL A 1 292 ? 5.306 21.878 5.150 1.00 86.50 292 VAL A N 1
ATOM 2215 C CA . VAL A 1 292 ? 3.979 21.920 5.774 1.00 86.50 292 VAL A CA 1
ATOM 2216 C C . VAL A 1 292 ? 4.069 21.978 7.295 1.00 86.50 292 VAL A C 1
ATOM 2218 O O . VAL A 1 292 ? 4.978 21.427 7.910 1.00 86.50 292 VAL A O 1
ATOM 2221 N N . GLU A 1 293 ? 3.089 22.625 7.928 1.00 86.06 293 GLU A N 1
ATOM 2222 C CA . GLU A 1 293 ? 3.032 22.729 9.393 1.00 86.06 293 GLU A CA 1
ATOM 2223 C C . GLU A 1 293 ? 2.421 21.482 10.042 1.00 86.06 293 GLU A C 1
ATOM 2225 O O . GLU A 1 293 ? 2.681 21.188 11.209 1.00 86.06 293 GLU A O 1
ATOM 2230 N N . THR A 1 294 ? 1.583 20.750 9.301 1.00 89.44 294 THR A N 1
ATOM 2231 C CA . THR A 1 294 ? 0.861 19.585 9.820 1.00 89.44 294 THR A CA 1
ATOM 2232 C C . THR A 1 294 ? 1.022 18.369 8.921 1.00 89.44 294 THR A C 1
ATOM 2234 O O . THR A 1 294 ? 0.995 18.469 7.697 1.00 89.44 294 THR A O 1
ATOM 2237 N N . ALA A 1 295 ? 1.107 17.188 9.536 1.00 89.19 295 ALA A N 1
ATOM 2238 C CA . ALA A 1 295 ? 1.302 15.935 8.811 1.00 89.19 295 ALA A CA 1
ATOM 2239 C C . ALA A 1 295 ? 0.167 15.588 7.826 1.00 89.19 295 ALA A C 1
ATOM 2241 O O . ALA A 1 295 ? 0.406 14.902 6.837 1.00 89.19 295 ALA A O 1
ATOM 2242 N N . ASN A 1 296 ? -1.051 16.091 8.068 1.00 88.38 296 ASN A N 1
ATOM 2243 C CA . ASN A 1 296 ? -2.212 15.903 7.187 1.00 88.38 296 ASN A CA 1
ATOM 2244 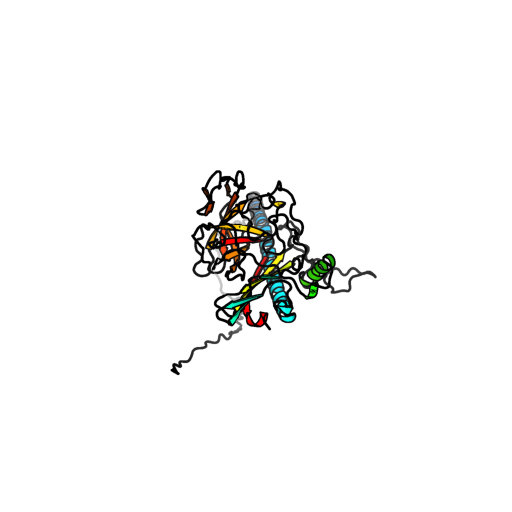C C . ASN A 1 296 ? -2.092 16.646 5.845 1.00 88.38 296 ASN A C 1
ATOM 2246 O O . ASN A 1 296 ? -2.833 16.342 4.923 1.00 88.38 296 ASN A O 1
ATOM 2250 N N . GLN A 1 297 ? -1.223 17.657 5.747 1.00 88.00 297 GLN A N 1
ATOM 2251 C CA . GLN A 1 297 ? -1.042 18.442 4.518 1.00 88.00 297 GLN A CA 1
ATOM 2252 C C . GLN A 1 297 ? -0.035 17.806 3.551 1.00 88.00 297 GLN A C 1
ATOM 2254 O O . GLN A 1 297 ? 0.066 18.228 2.401 1.00 88.00 297 GLN A O 1
ATOM 2259 N N . ASN A 1 298 ? 0.728 16.818 4.021 1.00 88.75 298 ASN A N 1
ATOM 2260 C CA . ASN A 1 298 ? 1.526 15.953 3.161 1.00 88.75 298 ASN A CA 1
ATOM 2261 C C . ASN A 1 298 ? 0.630 14.900 2.489 1.00 88.75 298 ASN A C 1
ATOM 2263 O O . ASN A 1 298 ? -0.568 14.851 2.749 1.00 88.75 298 ASN A O 1
ATOM 2267 N N . ALA A 1 299 ? 1.197 14.058 1.618 1.00 84.00 299 ALA A N 1
ATOM 2268 C CA . ALA A 1 299 ? 0.460 13.005 0.909 1.00 84.00 299 ALA A CA 1
ATOM 2269 C C . ALA A 1 299 ? -0.122 11.935 1.867 1.00 84.00 299 ALA A C 1
ATOM 2271 O O . ALA A 1 299 ? 0.420 10.842 2.005 1.00 84.00 299 ALA A O 1
ATOM 2272 N N . ALA A 1 300 ? -1.225 12.252 2.550 1.00 88.19 300 ALA A N 1
ATOM 2273 C CA . ALA A 1 300 ? -1.862 11.402 3.557 1.00 88.19 300 ALA A CA 1
ATOM 2274 C C . ALA A 1 300 ? -2.377 10.083 2.962 1.00 88.19 300 ALA A C 1
ATOM 2276 O O . ALA A 1 300 ? -2.201 9.022 3.568 1.00 88.19 300 ALA A O 1
ATOM 2277 N N . ALA A 1 301 ? -2.910 10.153 1.736 1.00 89.31 301 ALA A N 1
ATOM 2278 C CA . ALA A 1 301 ? -3.473 9.020 1.008 1.00 89.31 301 ALA A CA 1
ATOM 2279 C C . ALA A 1 301 ? -2.470 7.878 0.764 1.00 89.31 301 ALA A C 1
ATOM 2281 O O . ALA A 1 301 ? -2.854 6.707 0.747 1.00 89.31 301 ALA A O 1
ATOM 2282 N N . GLU A 1 302 ? -1.189 8.206 0.572 1.00 92.31 302 GLU A N 1
ATOM 2283 C CA . GLU A 1 302 ? -0.128 7.241 0.289 1.00 92.31 302 GLU A CA 1
ATOM 2284 C C . GLU A 1 302 ? 1.148 7.657 1.014 1.00 92.31 302 GLU A C 1
ATOM 2286 O O . GLU A 1 302 ? 1.845 8.578 0.595 1.00 92.31 302 GLU A O 1
ATOM 2291 N N . ARG A 1 303 ? 1.467 6.953 2.098 1.00 93.50 303 ARG A N 1
ATOM 2292 C CA . ARG A 1 303 ? 2.617 7.233 2.961 1.00 93.50 303 ARG A CA 1
ATOM 2293 C C . ARG A 1 303 ? 3.640 6.117 2.827 1.00 93.50 303 ARG A C 1
ATOM 2295 O O . ARG A 1 303 ? 3.278 4.958 2.635 1.00 93.50 303 ARG A O 1
ATOM 2302 N N . ILE A 1 304 ? 4.918 6.441 2.971 1.00 94.44 304 ILE A N 1
ATOM 2303 C CA . ILE A 1 304 ? 5.991 5.445 2.993 1.00 94.44 304 ILE A CA 1
ATOM 2304 C C . ILE A 1 304 ? 6.649 5.402 4.367 1.00 94.44 304 ILE A C 1
ATOM 2306 O O . ILE A 1 304 ? 6.902 6.438 4.968 1.00 94.44 304 ILE A O 1
ATOM 2310 N N . ALA A 1 305 ? 6.931 4.200 4.853 1.00 94.75 305 ALA A N 1
ATOM 2311 C CA . ALA A 1 305 ? 7.669 3.954 6.080 1.00 94.75 305 ALA A CA 1
ATOM 2312 C C . ALA A 1 305 ? 8.772 2.921 5.834 1.00 94.75 305 ALA A C 1
ATOM 2314 O O . ALA A 1 305 ? 8.659 2.037 4.982 1.00 94.75 305 ALA A O 1
ATOM 2315 N N . LEU A 1 306 ? 9.844 3.018 6.607 1.00 92.69 306 LEU A N 1
ATOM 2316 C CA . LEU A 1 306 ? 10.880 2.002 6.690 1.00 92.69 306 LEU A CA 1
ATOM 2317 C C . LEU A 1 306 ? 10.430 0.887 7.640 1.00 92.69 306 LEU A C 1
ATOM 2319 O O . LEU A 1 306 ? 9.805 1.158 8.666 1.00 92.69 306 LEU A O 1
ATOM 2323 N N . VAL A 1 307 ? 10.754 -0.359 7.301 1.00 93.31 307 VAL A N 1
ATOM 2324 C CA . VAL A 1 307 ? 10.380 -1.534 8.093 1.00 93.31 307 VAL A CA 1
ATOM 2325 C C . VAL A 1 307 ? 11.604 -2.118 8.787 1.00 93.31 307 VAL A C 1
ATOM 2327 O O . VAL A 1 307 ? 12.648 -2.309 8.165 1.00 93.31 307 VAL A O 1
ATOM 2330 N N . GLY A 1 308 ? 11.456 -2.445 10.068 1.00 90.06 308 GLY A N 1
ATOM 2331 C CA . GLY A 1 308 ? 12.457 -3.140 10.872 1.00 90.06 308 GLY A CA 1
ATOM 2332 C C . GLY A 1 308 ? 11.837 -4.008 11.959 1.00 90.06 308 GLY A C 1
ATOM 2333 O O . GLY A 1 308 ? 10.621 -4.181 11.996 1.00 90.06 308 GLY A O 1
ATOM 2334 N N . ASP A 1 309 ? 12.696 -4.581 12.807 1.00 89.75 309 ASP A N 1
ATOM 2335 C CA . ASP A 1 309 ? 12.339 -5.488 13.916 1.00 89.75 309 ASP A CA 1
ATOM 2336 C C . ASP A 1 309 ? 11.239 -6.505 13.548 1.00 89.75 309 ASP A C 1
ATOM 2338 O O . ASP A 1 309 ? 10.211 -6.644 14.215 1.00 89.75 309 ASP A O 1
ATOM 2342 N N . ALA A 1 310 ? 11.424 -7.167 12.403 1.00 92.00 310 ALA A N 1
ATOM 2343 C CA . ALA A 1 310 ? 10.446 -8.090 11.855 1.00 92.00 310 ALA A CA 1
ATOM 2344 C C . ALA A 1 310 ? 10.556 -9.478 12.499 1.00 92.00 310 ALA A C 1
ATOM 2346 O O . ALA A 1 310 ? 11.637 -10.063 12.568 1.00 92.00 310 ALA A O 1
ATOM 2347 N N . ILE A 1 311 ? 9.422 -10.033 12.931 1.00 93.06 311 ILE A N 1
ATOM 2348 C CA . ILE A 1 311 ? 9.334 -11.343 13.587 1.00 93.06 311 ILE A CA 1
ATOM 2349 C C . ILE A 1 311 ? 8.110 -12.090 13.050 1.00 93.06 311 ILE A C 1
ATOM 2351 O O . ILE A 1 311 ? 7.020 -11.530 12.996 1.00 93.06 311 ILE A O 1
ATOM 2355 N N . GLY A 1 312 ? 8.262 -13.372 12.710 1.00 92.38 312 GLY A N 1
ATOM 2356 C CA . GLY A 1 312 ? 7.129 -14.283 12.484 1.00 92.38 312 GLY A CA 1
ATOM 2357 C C . GLY A 1 312 ? 6.731 -14.561 11.031 1.00 92.38 312 GLY A C 1
ATOM 2358 O O . GLY A 1 312 ? 5.910 -15.441 10.830 1.00 92.38 312 GLY A O 1
ATOM 2359 N N . PHE A 1 313 ? 7.357 -13.928 10.034 1.00 93.38 313 PHE A N 1
ATOM 2360 C CA . PHE A 1 313 ? 7.012 -14.026 8.597 1.00 93.38 313 PHE A CA 1
ATOM 2361 C C . PHE A 1 313 ? 7.408 -15.343 7.899 1.00 93.38 313 PHE A C 1
ATOM 2363 O O . PHE A 1 313 ? 7.754 -15.344 6.718 1.00 93.38 313 PHE A O 1
ATOM 2370 N N . ALA A 1 314 ? 7.409 -16.455 8.632 1.00 91.19 314 ALA A N 1
ATOM 2371 C CA . ALA A 1 314 ? 7.680 -17.783 8.101 1.00 91.19 314 ALA A CA 1
ATOM 2372 C C . ALA A 1 314 ? 6.505 -18.716 8.422 1.00 91.19 314 ALA A C 1
ATOM 2374 O O . ALA A 1 314 ? 6.178 -18.921 9.592 1.00 91.19 314 ALA A O 1
ATOM 2375 N N . GLY A 1 315 ? 5.902 -19.321 7.396 1.00 86.88 315 GLY A N 1
ATOM 2376 C CA . GLY A 1 315 ? 4.758 -20.230 7.524 1.00 86.88 315 GLY A CA 1
ATOM 2377 C C . GLY A 1 315 ? 3.413 -19.674 7.034 1.00 86.88 315 GLY A C 1
ATOM 2378 O O . GLY A 1 315 ? 2.402 -20.359 7.173 1.00 86.88 315 GLY A O 1
ATOM 2379 N N . GLY A 1 316 ? 3.388 -18.479 6.442 1.00 83.31 316 GLY A N 1
ATOM 2380 C CA . GLY A 1 316 ? 2.266 -17.920 5.684 1.00 83.31 316 GLY A CA 1
ATOM 2381 C C . GLY A 1 316 ? 1.167 -17.258 6.514 1.00 83.31 316 GLY A C 1
ATOM 2382 O O . GLY A 1 316 ? 0.057 -17.112 6.013 1.00 83.31 316 GLY A O 1
ATOM 2383 N N . ALA A 1 317 ? 1.446 -16.903 7.769 1.00 88.38 317 ALA A N 1
ATOM 2384 C CA . ALA A 1 317 ? 0.491 -16.265 8.684 1.00 88.38 317 ALA A CA 1
ATOM 2385 C C . ALA A 1 317 ? 0.830 -14.789 8.983 1.00 88.38 317 ALA A C 1
ATOM 2387 O O . ALA A 1 317 ? 0.309 -14.211 9.936 1.00 88.38 317 ALA A O 1
ATOM 2388 N N . GLY A 1 318 ? 1.740 -14.195 8.206 1.00 92.56 318 GLY A N 1
ATOM 2389 C CA . GLY A 1 318 ? 2.305 -12.875 8.467 1.00 92.56 318 GLY A CA 1
ATOM 2390 C C . GLY A 1 318 ? 3.180 -12.833 9.725 1.00 92.56 318 GLY A C 1
ATOM 2391 O O . GLY A 1 318 ? 3.807 -13.821 10.087 1.00 92.56 318 GLY A O 1
ATOM 2392 N N . GLY A 1 319 ? 3.275 -11.679 10.378 1.00 95.62 319 GLY A N 1
ATOM 2393 C CA . GLY A 1 319 ? 4.172 -11.461 11.513 1.00 95.62 319 GLY A CA 1
ATOM 2394 C C . GLY A 1 319 ? 4.073 -10.049 12.084 1.00 95.62 319 GLY A C 1
ATOM 2395 O O . GLY A 1 319 ? 3.249 -9.248 11.653 1.00 95.62 319 GLY A O 1
ATOM 2396 N N . SER A 1 320 ? 4.903 -9.713 13.069 1.00 95.62 320 SER A N 1
ATOM 2397 C CA . SER A 1 320 ? 4.991 -8.351 13.605 1.00 95.62 320 SER A CA 1
ATOM 2398 C C . SER A 1 320 ? 6.164 -7.597 13.002 1.00 95.62 320 SER A C 1
ATOM 2400 O O . SER A 1 320 ? 7.257 -8.155 12.925 1.00 95.62 320 SER A O 1
ATOM 2402 N N . VAL A 1 321 ? 5.966 -6.329 12.657 1.00 95.56 321 VAL A N 1
ATOM 2403 C CA . VAL A 1 321 ? 7.039 -5.423 12.231 1.00 95.56 321 VAL A CA 1
ATOM 2404 C C . VAL A 1 321 ? 6.961 -4.101 12.966 1.00 95.56 321 VAL A C 1
ATOM 2406 O O . VAL A 1 321 ? 5.899 -3.688 13.434 1.00 95.56 321 VAL A O 1
ATOM 2409 N N . GLN A 1 322 ? 8.088 -3.409 13.012 1.00 94.69 322 GLN A N 1
ATOM 2410 C CA . GLN A 1 322 ? 8.169 -2.021 13.416 1.00 94.69 322 GLN A CA 1
ATOM 2411 C C . GLN A 1 322 ? 8.250 -1.125 12.180 1.00 94.69 322 GLN A C 1
ATOM 2413 O O . GLN A 1 322 ? 9.110 -1.301 11.317 1.00 94.69 322 GLN A O 1
ATOM 2418 N N . LEU A 1 323 ? 7.334 -0.166 12.098 1.00 95.50 323 LEU A N 1
ATOM 2419 C CA . LEU A 1 323 ? 7.310 0.883 11.090 1.00 95.50 323 LEU A CA 1
ATOM 2420 C C . LEU A 1 323 ? 8.012 2.124 11.640 1.00 95.50 323 LEU A C 1
ATOM 2422 O O . LEU A 1 323 ? 7.865 2.454 12.822 1.00 95.50 323 LEU A O 1
ATOM 2426 N N . LEU A 1 324 ? 8.761 2.812 10.785 1.00 92.94 324 LEU A N 1
ATOM 2427 C CA . LEU A 1 324 ? 9.450 4.057 11.102 1.00 92.94 324 LEU A CA 1
ATOM 2428 C C . LEU A 1 324 ? 9.291 5.045 9.943 1.00 92.94 324 LEU A C 1
ATOM 2430 O O . LEU A 1 324 ? 9.624 4.719 8.805 1.00 92.94 324 LEU A O 1
ATOM 2434 N N . SER A 1 325 ? 8.802 6.251 10.219 1.00 93.88 325 SER A N 1
ATOM 2435 C CA . SER A 1 325 ? 8.629 7.303 9.208 1.00 93.88 325 SER A CA 1
ATOM 2436 C C . SER A 1 325 ? 8.812 8.692 9.819 1.00 93.88 325 SER A C 1
ATOM 2438 O O . SER A 1 325 ? 8.847 8.853 11.039 1.00 93.88 325 SER A O 1
ATOM 2440 N N . SER A 1 326 ? 8.926 9.708 8.971 1.00 91.88 326 SER A N 1
ATOM 2441 C CA . SER A 1 326 ? 8.982 11.117 9.344 1.00 91.88 326 SER A CA 1
ATOM 2442 C C . SER A 1 326 ? 7.764 11.543 10.166 1.00 91.88 326 SER A C 1
ATOM 2444 O O . SER A 1 326 ? 6.620 11.231 9.831 1.00 91.88 326 SER A O 1
ATOM 2446 N N . GLY A 1 327 ? 8.004 12.345 11.203 1.00 91.31 327 GLY A N 1
ATOM 2447 C CA . GLY A 1 327 ? 6.996 13.014 12.028 1.00 91.31 327 GLY A CA 1
ATOM 2448 C C . GLY A 1 327 ? 6.106 13.984 11.249 1.00 91.31 327 GLY A C 1
ATOM 2449 O O . GLY A 1 327 ? 5.036 14.347 11.729 1.00 91.31 327 GLY A O 1
ATOM 2450 N N . ALA A 1 328 ? 6.513 14.361 10.034 1.00 91.69 328 ALA A N 1
ATOM 2451 C CA . ALA A 1 328 ? 5.703 15.135 9.098 1.00 91.69 328 ALA A CA 1
ATOM 2452 C C . ALA A 1 328 ? 4.732 14.267 8.271 1.00 91.69 328 ALA A C 1
ATOM 2454 O O . ALA A 1 328 ? 4.027 14.785 7.410 1.00 91.69 328 ALA A O 1
ATOM 2455 N N . THR A 1 329 ? 4.676 12.955 8.502 1.00 93.25 329 THR A N 1
ATOM 2456 C CA . THR A 1 329 ? 3.692 12.046 7.893 1.00 93.25 329 THR A CA 1
ATOM 2457 C C . THR A 1 329 ? 2.767 11.490 8.966 1.00 93.25 329 THR A C 1
ATOM 2459 O O . THR A 1 329 ? 3.161 11.360 10.126 1.00 93.25 329 THR A O 1
ATOM 2462 N N . LEU A 1 330 ? 1.524 11.162 8.606 1.00 94.38 330 LEU A N 1
ATOM 2463 C CA . LEU A 1 330 ? 0.589 10.595 9.574 1.00 94.38 330 LEU A CA 1
ATOM 2464 C C . LEU A 1 330 ? 1.073 9.228 10.053 1.00 94.38 330 LEU A C 1
ATOM 2466 O O . LEU A 1 330 ? 1.485 8.387 9.257 1.00 94.38 330 LEU A O 1
ATOM 2470 N N . SER A 1 331 ? 0.957 8.995 11.355 1.00 94.62 331 SER A N 1
ATOM 2471 C CA . SER A 1 331 ? 1.239 7.714 12.009 1.00 94.62 331 SER A CA 1
ATOM 2472 C C . SER A 1 331 ? -0.011 6.857 12.209 1.00 94.62 331 SER A C 1
ATOM 2474 O O . SER A 1 331 ? 0.073 5.740 12.712 1.00 94.62 331 SER A O 1
ATOM 2476 N N . GLN A 1 332 ? -1.182 7.378 11.832 1.00 92.81 332 GLN A N 1
ATOM 2477 C CA . GLN A 1 332 ? -2.456 6.710 12.054 1.00 92.81 332 GLN A CA 1
ATOM 2478 C C . GLN A 1 332 ? -2.537 5.437 11.213 1.00 92.81 332 GLN A C 1
ATOM 2480 O O . GLN A 1 332 ? -2.466 5.482 9.980 1.00 92.81 332 GLN A O 1
ATOM 2485 N N . LEU A 1 333 ? -2.683 4.317 11.915 1.00 94.50 333 LEU A N 1
ATOM 2486 C CA . LEU A 1 333 ? -2.966 3.000 11.378 1.00 94.50 333 LEU A CA 1
ATOM 2487 C C . LEU A 1 333 ? -3.859 2.277 12.384 1.00 94.50 333 LEU A C 1
ATOM 2489 O O . LEU A 1 333 ? -3.670 2.390 13.594 1.00 94.50 333 LEU A O 1
ATOM 2493 N N . THR A 1 334 ? -4.843 1.544 11.889 1.00 93.75 334 THR A N 1
ATOM 2494 C CA . THR A 1 334 ? -5.806 0.805 12.705 1.00 93.75 334 THR A CA 1
ATOM 2495 C C . THR A 1 334 ? -5.898 -0.643 12.242 1.00 93.75 334 THR A C 1
ATOM 2497 O O . THR A 1 334 ? -5.540 -0.979 11.110 1.00 93.75 334 THR A O 1
ATOM 2500 N N . SER A 1 335 ? -6.378 -1.521 13.127 1.00 93.81 335 SER A N 1
ATOM 2501 C CA . SER A 1 335 ? -6.713 -2.895 12.746 1.00 93.81 335 SER A CA 1
ATOM 2502 C C . SER A 1 335 ? -7.747 -2.882 11.617 1.00 93.81 335 SER A C 1
ATOM 2504 O O . SER A 1 335 ? -8.719 -2.129 11.658 1.00 93.81 335 SER A O 1
ATOM 2506 N N . GLY A 1 336 ? -7.521 -3.707 10.602 1.00 92.12 336 GLY A N 1
ATOM 2507 C CA . GLY A 1 336 ? -8.322 -3.770 9.388 1.00 92.12 336 GLY A CA 1
ATOM 2508 C C . GLY A 1 336 ? -7.778 -2.942 8.225 1.00 92.12 336 GLY A C 1
ATOM 2509 O O . GLY A 1 336 ? -8.180 -3.218 7.099 1.00 92.12 336 GLY A O 1
ATOM 2510 N N . ASN A 1 337 ? -6.854 -1.998 8.452 1.00 95.12 337 ASN A N 1
ATOM 2511 C CA . ASN A 1 337 ? -6.191 -1.291 7.353 1.00 95.12 337 ASN A CA 1
ATOM 2512 C C . ASN A 1 337 ? -5.271 -2.224 6.556 1.00 95.12 337 ASN A C 1
ATOM 2514 O O . ASN A 1 337 ? -4.896 -3.305 7.014 1.00 95.12 337 ASN A O 1
ATOM 2518 N N . TRP A 1 338 ? -4.895 -1.782 5.360 1.00 96.62 338 TRP A N 1
ATOM 2519 C CA . TRP A 1 338 ? -3.979 -2.499 4.483 1.00 96.62 338 TRP A CA 1
ATOM 2520 C C . TRP A 1 338 ? -2.703 -1.697 4.276 1.00 96.62 338 TRP A C 1
ATOM 2522 O O . TRP A 1 338 ? -2.713 -0.467 4.238 1.00 96.62 338 TRP A O 1
ATOM 2532 N N . LEU A 1 339 ? -1.597 -2.411 4.121 1.00 97.44 339 LEU A N 1
ATOM 2533 C CA . LEU A 1 339 ? -0.334 -1.838 3.686 1.00 97.44 339 LEU A CA 1
ATOM 2534 C C . LEU A 1 339 ? 0.345 -2.775 2.694 1.00 97.44 339 LEU A C 1
ATOM 2536 O O . LEU A 1 339 ? 0.051 -3.969 2.644 1.00 97.44 339 LEU A O 1
ATOM 2540 N N . MET A 1 340 ? 1.266 -2.237 1.909 1.00 97.69 340 MET A N 1
ATOM 2541 C CA . MET A 1 340 ? 2.063 -3.012 0.966 1.00 97.69 340 MET A CA 1
ATOM 2542 C C . MET A 1 340 ? 3.515 -3.034 1.429 1.00 97.69 340 MET A C 1
ATOM 2544 O O . MET A 1 340 ? 4.121 -1.977 1.598 1.00 97.69 340 MET A O 1
ATOM 2548 N N . LEU A 1 341 ? 4.092 -4.222 1.607 1.00 97.00 341 LEU A N 1
ATOM 2549 C CA . LEU A 1 341 ? 5.535 -4.362 1.771 1.00 97.00 341 LEU A CA 1
ATOM 2550 C C . LEU A 1 341 ? 6.201 -4.434 0.404 1.00 97.00 341 LEU A C 1
ATOM 2552 O O . LEU A 1 341 ? 5.691 -5.053 -0.533 1.00 97.00 341 LEU A O 1
ATOM 2556 N N . SER A 1 342 ? 7.359 -3.797 0.308 1.00 95.31 342 SER A N 1
ATOM 2557 C CA . SER A 1 342 ? 8.146 -3.720 -0.913 1.00 95.31 342 SER A CA 1
ATOM 2558 C C . SER A 1 342 ? 9.632 -3.845 -0.602 1.00 95.31 342 SER A C 1
ATOM 2560 O O . SER A 1 342 ? 10.114 -3.312 0.399 1.00 95.31 342 SER A O 1
ATOM 2562 N N . ARG A 1 343 ? 10.366 -4.574 -1.446 1.00 91.19 343 ARG A N 1
ATOM 2563 C CA . ARG A 1 343 ? 11.834 -4.655 -1.384 1.00 91.19 343 ARG A CA 1
ATOM 2564 C C . ARG A 1 343 ? 12.426 -4.834 -2.774 1.00 91.19 343 ARG A C 1
ATOM 2566 O O . ARG A 1 343 ? 11.800 -5.431 -3.649 1.00 91.19 343 ARG A O 1
ATOM 2573 N N . THR A 1 344 ? 13.667 -4.399 -2.937 1.00 87.25 344 THR A N 1
ATOM 2574 C CA . THR A 1 344 ? 14.499 -4.767 -4.086 1.00 87.25 344 THR A CA 1
ATOM 2575 C C . THR A 1 344 ? 15.288 -6.025 -3.718 1.00 87.25 344 THR A C 1
ATOM 2577 O O . THR A 1 344 ? 16.062 -6.003 -2.768 1.00 87.25 344 THR A O 1
ATOM 2580 N N . THR A 1 345 ? 15.089 -7.143 -4.423 1.00 83.00 345 THR A N 1
ATOM 2581 C CA . THR A 1 345 ? 15.783 -8.416 -4.118 1.00 83.00 345 THR A CA 1
ATOM 2582 C C . THR A 1 345 ? 17.123 -8.556 -4.840 1.00 83.00 345 THR A C 1
ATOM 2584 O O . THR A 1 345 ? 17.974 -9.344 -4.430 1.00 83.00 345 THR A O 1
ATOM 2587 N N . ARG A 1 346 ? 17.330 -7.783 -5.912 1.00 76.88 346 ARG A N 1
ATOM 2588 C CA . ARG A 1 346 ? 18.581 -7.733 -6.684 1.00 76.88 346 ARG A CA 1
ATOM 2589 C C . ARG A 1 346 ? 18.968 -6.278 -6.945 1.00 76.88 346 ARG A C 1
ATOM 2591 O O . ARG A 1 346 ? 18.675 -5.766 -8.020 1.00 76.88 346 ARG A O 1
ATOM 2598 N N . PRO A 1 347 ? 19.556 -5.570 -5.974 1.00 71.81 347 PRO A N 1
ATOM 2599 C CA . PRO A 1 347 ? 19.915 -4.172 -6.172 1.00 71.81 347 PRO A CA 1
ATOM 2600 C C . PRO A 1 347 ? 20.986 -4.016 -7.268 1.00 71.81 347 PRO A C 1
ATOM 2602 O O . PRO A 1 347 ? 21.816 -4.899 -7.489 1.00 71.81 347 PRO A O 1
ATOM 2605 N N . ALA A 1 348 ? 20.934 -2.901 -7.998 1.00 66.06 348 ALA A N 1
ATOM 2606 C CA . ALA A 1 348 ? 21.824 -2.582 -9.116 1.00 66.06 348 ALA A CA 1
ATOM 2607 C C . ALA A 1 348 ? 22.092 -1.065 -9.162 1.00 66.06 348 ALA A C 1
ATOM 2609 O O . ALA A 1 348 ? 21.355 -0.289 -8.562 1.00 66.06 348 ALA A O 1
ATOM 2610 N N . ALA A 1 349 ? 23.146 -0.628 -9.861 1.00 56.84 349 ALA A N 1
ATOM 2611 C CA . ALA A 1 349 ? 23.536 0.789 -9.901 1.00 56.84 349 ALA A CA 1
ATOM 2612 C C . ALA A 1 349 ? 22.492 1.660 -10.616 1.00 56.84 349 ALA A C 1
ATOM 2614 O O . ALA A 1 349 ? 22.055 1.308 -11.711 1.00 56.84 349 ALA A O 1
ATOM 2615 N N . THR A 1 350 ? 22.124 2.800 -10.018 1.00 52.84 350 THR A N 1
ATOM 2616 C CA . THR A 1 350 ? 21.124 3.738 -10.563 1.00 52.84 350 THR A CA 1
ATOM 2617 C C . THR A 1 350 ? 21.758 4.835 -11.436 1.00 52.84 350 THR A C 1
ATOM 2619 O O . THR A 1 350 ? 22.779 5.392 -11.034 1.00 52.84 350 THR A O 1
ATOM 2622 N N . PRO A 1 351 ? 21.146 5.215 -12.579 1.00 46.78 351 PRO A N 1
ATOM 2623 C CA . PRO A 1 351 ? 20.038 4.527 -13.231 1.00 46.78 351 PRO A CA 1
ATOM 2624 C C . PRO A 1 351 ? 20.581 3.303 -13.983 1.00 46.78 351 PRO A C 1
ATOM 2626 O O . PRO A 1 351 ? 21.536 3.438 -14.754 1.00 46.78 351 PRO A O 1
ATOM 2629 N N . PRO A 1 352 ? 20.006 2.104 -13.810 1.00 47.12 352 PRO A N 1
ATOM 2630 C CA . PRO A 1 352 ? 20.471 0.961 -14.573 1.00 47.12 352 PRO A CA 1
ATOM 2631 C C . PRO A 1 352 ? 20.140 1.209 -16.050 1.00 47.12 352 PRO A C 1
ATOM 2633 O O . PRO A 1 352 ? 18.993 1.515 -16.372 1.00 47.12 352 PRO A O 1
ATOM 2636 N N . ALA A 1 353 ? 21.098 1.031 -16.962 1.00 45.03 353 ALA A N 1
ATOM 2637 C CA . ALA A 1 353 ? 20.828 1.078 -18.408 1.00 45.03 353 ALA A CA 1
ATOM 2638 C C . ALA A 1 353 ? 19.804 0.005 -18.863 1.00 45.03 353 ALA A C 1
ATOM 2640 O O . ALA A 1 353 ? 19.242 0.095 -19.948 1.00 45.03 353 ALA A O 1
ATOM 2641 N N . ALA A 1 354 ? 19.532 -0.982 -18.005 1.00 45.00 354 ALA A N 1
ATOM 2642 C CA . ALA A 1 354 ? 18.369 -1.859 -18.009 1.00 45.00 354 ALA A CA 1
ATOM 2643 C C . ALA A 1 354 ? 18.061 -2.176 -16.537 1.00 45.00 354 ALA A C 1
ATOM 2645 O O . ALA A 1 354 ? 18.972 -2.605 -15.828 1.00 45.00 354 ALA A O 1
ATOM 2646 N N . ARG A 1 355 ? 16.847 -1.937 -16.015 1.00 49.56 355 ARG A N 1
ATOM 2647 C CA . ARG A 1 355 ? 16.512 -2.301 -14.622 1.00 49.56 355 ARG A CA 1
ATOM 2648 C C . ARG A 1 355 ? 16.471 -3.834 -14.480 1.00 49.56 355 ARG A C 1
ATOM 2650 O O . ARG A 1 355 ? 15.424 -4.453 -14.580 1.00 49.56 355 ARG A O 1
ATOM 2657 N N . VAL A 1 356 ? 17.641 -4.413 -14.211 1.00 50.91 356 VAL A N 1
ATOM 2658 C CA . VAL A 1 356 ? 17.906 -5.806 -13.788 1.00 50.91 356 VAL A CA 1
ATOM 2659 C C . VAL A 1 356 ? 17.565 -6.004 -12.293 1.00 50.91 356 VAL A C 1
ATOM 2661 O O . VAL A 1 356 ? 17.836 -7.049 -11.707 1.00 50.91 356 VAL A O 1
ATOM 2664 N N . ALA A 1 357 ? 16.967 -4.990 -11.658 1.00 55.44 357 ALA A N 1
ATOM 2665 C CA . ALA A 1 357 ? 16.563 -5.042 -10.267 1.00 55.44 357 ALA A CA 1
ATOM 2666 C C . ALA A 1 357 ? 15.181 -5.678 -10.118 1.00 55.44 357 ALA A C 1
ATOM 2668 O O . ALA A 1 357 ? 14.161 -5.058 -10.415 1.00 55.44 357 ALA A O 1
ATOM 2669 N N . SER A 1 358 ? 15.183 -6.909 -9.621 1.00 73.31 358 SER A N 1
ATOM 2670 C CA . SER A 1 358 ? 14.011 -7.594 -9.089 1.00 73.31 358 SER A CA 1
ATOM 2671 C C . SER A 1 358 ? 13.407 -6.784 -7.953 1.00 73.31 358 SER A C 1
ATOM 2673 O O . SER A 1 358 ? 14.076 -6.555 -6.939 1.00 73.31 358 SER A O 1
ATOM 2675 N N . GLN A 1 359 ? 12.162 -6.356 -8.097 1.00 87.06 359 GLN A N 1
ATOM 2676 C CA . GLN A 1 359 ? 11.401 -5.749 -7.013 1.00 87.06 359 GLN A CA 1
ATOM 2677 C C . GLN A 1 359 ? 10.217 -6.653 -6.718 1.00 87.06 359 GLN A C 1
ATOM 2679 O O . GLN A 1 359 ? 9.654 -7.236 -7.637 1.00 87.06 359 GLN A O 1
ATOM 2684 N N . VAL A 1 360 ? 9.883 -6.793 -5.441 1.00 91.12 360 VAL A N 1
ATOM 2685 C CA . VAL A 1 360 ? 8.772 -7.633 -4.992 1.00 91.12 360 VAL A CA 1
ATOM 2686 C C . VAL A 1 360 ? 7.831 -6.779 -4.171 1.00 91.12 360 VAL A C 1
ATOM 2688 O O . VAL A 1 360 ? 8.283 -6.004 -3.322 1.00 91.12 360 VAL A O 1
ATOM 2691 N N . PHE A 1 361 ? 6.534 -6.959 -4.408 1.00 95.00 361 PHE A N 1
ATOM 2692 C CA . PHE A 1 361 ? 5.460 -6.224 -3.753 1.00 95.00 361 PHE A CA 1
ATOM 2693 C C . PHE A 1 361 ? 4.398 -7.197 -3.238 1.00 95.00 361 PHE A C 1
ATOM 2695 O O . PHE A 1 361 ? 3.923 -8.075 -3.965 1.00 95.00 361 PHE A O 1
ATOM 2702 N N . ARG A 1 362 ? 4.024 -7.066 -1.964 1.00 95.31 362 ARG A N 1
ATOM 2703 C CA . ARG A 1 362 ? 3.007 -7.919 -1.330 1.00 95.31 362 ARG A CA 1
ATOM 2704 C C . ARG A 1 362 ? 2.113 -7.100 -0.418 1.00 95.31 362 ARG A C 1
ATOM 2706 O O . ARG A 1 362 ? 2.610 -6.278 0.352 1.00 95.31 362 ARG A O 1
ATOM 2713 N N . TRP A 1 363 ? 0.811 -7.340 -0.501 1.00 96.88 363 TRP A N 1
ATOM 2714 C CA . TRP A 1 363 ? -0.168 -6.688 0.358 1.00 96.88 363 TRP A CA 1
ATOM 2715 C C . TRP A 1 363 ? -0.361 -7.468 1.653 1.00 96.88 363 TRP A C 1
ATOM 2717 O O . TRP A 1 363 ? -0.385 -8.696 1.664 1.00 96.88 363 TRP A O 1
ATOM 2727 N N . TYR A 1 364 ? -0.510 -6.727 2.745 1.00 97.56 364 TYR A N 1
ATOM 2728 C CA . TYR A 1 364 ? -0.725 -7.257 4.081 1.00 97.56 364 TYR A CA 1
ATOM 2729 C C . TYR A 1 364 ? -1.888 -6.543 4.736 1.00 97.56 364 TYR A C 1
ATOM 2731 O O . TYR A 1 364 ? -2.044 -5.321 4.620 1.00 97.56 364 TYR A O 1
ATOM 2739 N N . ARG A 1 365 ? -2.669 -7.313 5.483 1.00 96.50 365 ARG A N 1
ATOM 2740 C CA . ARG A 1 365 ? -3.718 -6.773 6.331 1.00 96.50 365 ARG A CA 1
ATOM 2741 C C . ARG A 1 365 ? -3.158 -6.511 7.719 1.00 96.50 365 ARG A C 1
ATOM 2743 O O . ARG A 1 365 ? -2.512 -7.370 8.310 1.00 96.50 365 ARG A O 1
ATOM 2750 N N . VAL A 1 366 ? -3.439 -5.341 8.269 1.00 97.25 366 VAL A N 1
ATOM 2751 C CA . VAL A 1 366 ? -3.087 -4.997 9.646 1.00 97.25 366 VAL A CA 1
ATOM 2752 C C . VAL A 1 366 ? -4.079 -5.685 10.574 1.00 97.25 366 VAL A C 1
ATOM 2754 O O . VAL A 1 366 ? -5.261 -5.350 10.598 1.00 97.25 366 VAL A O 1
ATOM 2757 N N . VAL A 1 367 ? -3.615 -6.659 11.348 1.00 96.56 367 VAL A N 1
ATOM 2758 C CA . VAL A 1 367 ? -4.439 -7.377 12.332 1.00 96.56 367 VAL A CA 1
ATOM 2759 C C . VAL A 1 367 ? -4.494 -6.617 13.646 1.00 96.56 367 VAL A C 1
ATOM 2761 O O . VAL A 1 367 ? -5.533 -6.570 14.304 1.00 96.56 367 VAL A O 1
ATOM 2764 N N . GLY A 1 368 ? -3.387 -5.988 14.024 1.00 96.75 368 GLY A N 1
ATOM 2765 C CA . GLY A 1 368 ? -3.261 -5.291 15.292 1.00 96.75 368 GLY A CA 1
ATOM 2766 C C . GLY A 1 368 ? -2.193 -4.216 15.238 1.00 96.75 368 GLY A C 1
ATOM 2767 O O . GLY A 1 368 ? -1.263 -4.279 14.436 1.00 96.75 368 GLY A O 1
ATOM 2768 N N . VAL A 1 369 ? -2.346 -3.233 16.111 1.00 96.94 369 VAL A N 1
ATOM 2769 C CA . VAL A 1 369 ? -1.389 -2.151 16.324 1.00 96.94 369 VAL A CA 1
ATOM 2770 C C . VAL A 1 369 ? -1.015 -2.191 17.799 1.00 96.94 369 VAL A C 1
ATOM 2772 O O . VAL A 1 369 ? -1.896 -2.257 18.657 1.00 96.94 369 VAL A O 1
ATOM 2775 N N . ASP A 1 370 ? 0.281 -2.252 18.083 1.00 95.00 370 ASP A N 1
ATOM 2776 C CA . ASP A 1 370 ? 0.814 -2.386 19.435 1.00 95.00 370 ASP A CA 1
ATOM 2777 C C . ASP A 1 370 ? 1.160 -1.001 19.994 1.00 95.00 370 ASP A C 1
ATOM 2779 O O . ASP A 1 370 ? 2.232 -0.452 19.735 1.00 95.00 370 ASP A O 1
ATOM 2783 N N . GLY A 1 371 ? 0.211 -0.434 20.742 1.00 92.12 371 GLY A N 1
ATOM 2784 C CA . GLY A 1 371 ? 0.348 0.857 21.413 1.00 92.12 371 GLY A CA 1
ATOM 2785 C C . GLY A 1 371 ? 0.138 2.080 20.517 1.00 92.12 371 GLY A C 1
ATOM 2786 O O . GLY A 1 371 ? -0.252 1.984 19.355 1.00 92.12 371 GLY A O 1
ATOM 2787 N N . GLU A 1 372 ? 0.373 3.251 21.107 1.00 94.31 372 GLU A N 1
ATOM 2788 C CA . GLU A 1 372 ? 0.366 4.534 20.402 1.00 94.31 372 GLU A CA 1
ATOM 2789 C C . GLU A 1 372 ? 1.720 4.783 19.713 1.00 94.31 372 GLU A C 1
ATOM 2791 O O . GLU A 1 372 ? 2.754 4.346 20.233 1.00 94.31 372 GLU A O 1
ATOM 2796 N N . PRO A 1 373 ? 1.754 5.524 18.588 1.00 94.06 373 PRO A N 1
ATOM 2797 C CA . PRO A 1 373 ? 2.998 5.878 17.915 1.00 94.06 373 PRO A CA 1
ATOM 2798 C C . PRO A 1 373 ? 3.967 6.606 18.852 1.00 94.06 373 PRO A C 1
ATOM 2800 O O . PRO A 1 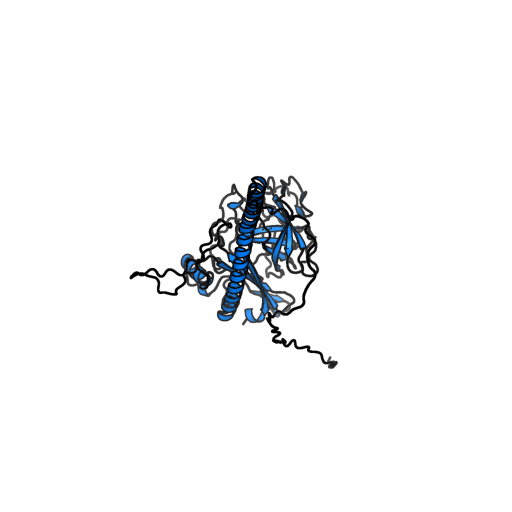373 ? 3.630 7.627 19.458 1.00 94.06 373 PRO A O 1
ATOM 2803 N N . THR A 1 374 ? 5.200 6.117 18.941 1.00 93.62 374 THR A N 1
ATOM 2804 C CA . THR A 1 374 ? 6.256 6.760 19.725 1.00 93.62 374 THR A CA 1
ATOM 2805 C C . THR A 1 374 ? 7.025 7.739 18.851 1.00 93.62 374 THR A C 1
ATOM 2807 O O . THR A 1 374 ? 7.542 7.378 17.797 1.00 93.62 374 THR A O 1
ATOM 2810 N N . VAL A 1 375 ? 7.101 9.001 19.273 1.00 91.25 375 VAL A N 1
ATOM 2811 C CA . VAL A 1 375 ? 7.830 10.043 18.538 1.00 91.25 375 VAL A CA 1
ATOM 2812 C C . VAL A 1 375 ? 9.244 10.174 19.091 1.00 91.25 375 VAL A C 1
ATOM 2814 O O . VAL A 1 375 ? 9.445 10.299 20.299 1.00 91.25 375 VAL A O 1
ATOM 2817 N N . TYR A 1 376 ? 10.221 10.181 18.193 1.00 87.12 376 TYR A N 1
ATOM 2818 C CA . TYR A 1 376 ? 11.635 10.359 18.481 1.00 87.12 376 TYR A CA 1
ATOM 2819 C C . TYR A 1 376 ? 12.165 11.591 17.756 1.00 87.12 376 TYR A C 1
ATOM 2821 O O . TYR A 1 376 ? 11.770 11.891 16.631 1.00 87.12 376 TYR A O 1
ATOM 2829 N N . THR A 1 377 ? 13.128 12.258 18.381 1.00 83.56 377 THR A N 1
ATOM 2830 C CA . THR A 1 377 ? 13.918 13.319 17.752 1.00 83.56 377 THR A CA 1
ATOM 2831 C C . THR A 1 377 ? 15.371 12.850 17.728 1.00 83.56 377 THR A C 1
ATOM 2833 O O . THR A 1 377 ? 16.110 13.125 18.678 1.00 83.56 377 THR A O 1
ATOM 2836 N N . PRO A 1 378 ? 15.777 12.053 16.723 1.00 69.12 378 PRO A N 1
ATOM 2837 C CA . PRO A 1 378 ? 17.137 11.541 16.643 1.00 69.12 378 PRO A CA 1
ATOM 2838 C C . PRO A 1 378 ? 18.127 12.704 16.532 1.00 69.12 378 PRO A C 1
ATOM 2840 O O . PRO A 1 378 ? 18.039 13.537 15.633 1.00 69.12 378 PRO A O 1
ATOM 2843 N N . THR A 1 379 ? 19.070 12.774 17.470 1.00 63.59 379 THR A N 1
ATOM 2844 C CA . THR A 1 379 ? 20.122 13.803 17.493 1.00 63.59 379 THR A CA 1
ATOM 2845 C C . THR A 1 379 ? 21.439 13.323 16.880 1.00 63.59 379 THR A C 1
ATOM 2847 O O . THR A 1 379 ? 22.262 14.158 16.525 1.00 63.59 379 THR A O 1
ATOM 2850 N N . ASN A 1 380 ? 21.632 12.005 16.729 1.00 63.78 380 ASN A N 1
ATOM 2851 C CA . ASN A 1 380 ? 22.826 11.345 16.179 1.00 63.78 380 ASN A CA 1
ATOM 2852 C C . ASN A 1 380 ? 22.445 10.032 15.458 1.00 63.78 380 ASN A C 1
ATOM 2854 O O . ASN A 1 380 ? 21.268 9.658 15.457 1.00 63.78 380 ASN A O 1
ATOM 2858 N N . ASP A 1 381 ? 23.448 9.322 14.911 1.00 62.00 381 ASP A N 1
ATOM 2859 C CA . ASP A 1 381 ? 23.395 7.879 14.595 1.00 62.00 381 ASP A CA 1
ATOM 2860 C C . ASP A 1 381 ? 22.694 7.151 15.743 1.00 62.00 381 ASP A C 1
ATOM 2862 O O . ASP A 1 381 ? 23.254 6.984 16.830 1.00 62.00 381 ASP A O 1
ATOM 2866 N N . THR A 1 382 ? 21.432 6.798 15.550 1.00 66.31 382 THR A N 1
ATOM 2867 C CA . THR A 1 382 ? 20.630 6.182 16.601 1.00 66.31 382 THR A CA 1
ATOM 2868 C C . THR A 1 382 ? 19.900 5.000 16.016 1.00 66.31 382 THR A C 1
ATOM 2870 O O . THR A 1 382 ? 19.323 5.047 14.932 1.00 66.31 382 THR A O 1
ATOM 2873 N N . THR A 1 383 ? 19.948 3.897 16.747 1.00 71.44 383 THR A N 1
ATOM 2874 C CA . THR A 1 383 ? 19.122 2.746 16.435 1.00 71.44 383 THR A CA 1
ATOM 2875 C C . THR A 1 383 ? 17.753 2.985 17.057 1.00 71.44 383 THR A C 1
ATOM 2877 O O . THR A 1 383 ? 17.615 2.953 18.280 1.00 71.44 383 THR A O 1
ATOM 2880 N N . VAL A 1 384 ? 16.745 3.251 16.230 1.00 70.12 384 VAL A N 1
ATOM 2881 C CA . VAL A 1 384 ? 15.353 3.383 16.675 1.00 70.12 384 VAL A CA 1
ATOM 2882 C C . VAL A 1 384 ? 14.661 2.071 16.351 1.00 70.12 384 VAL A C 1
ATOM 2884 O O . VAL A 1 384 ? 14.487 1.740 15.183 1.00 70.12 384 VAL A O 1
ATOM 2887 N N . GLY A 1 385 ? 14.313 1.289 17.375 1.00 64.50 385 GLY A N 1
ATOM 2888 C CA . GLY A 1 385 ? 13.577 0.045 17.143 1.00 64.50 385 GLY A CA 1
ATOM 2889 C C . GLY A 1 385 ? 14.349 -0.998 16.329 1.00 64.50 385 GLY A C 1
ATOM 2890 O O . GLY A 1 385 ? 13.841 -1.545 15.359 1.00 64.50 385 GLY A O 1
ATOM 2891 N N . GLY A 1 386 ? 15.638 -1.184 16.627 1.00 65.69 386 GLY A N 1
ATOM 2892 C CA . GLY A 1 386 ? 16.506 -2.098 15.869 1.00 65.69 386 GLY A CA 1
ATOM 2893 C C . GLY A 1 386 ? 16.898 -1.609 14.465 1.00 65.69 386 GLY A C 1
ATOM 2894 O O . GLY A 1 386 ? 17.791 -2.189 13.851 1.00 65.69 386 GLY A O 1
ATOM 2895 N N . ILE A 1 387 ? 16.306 -0.518 13.972 1.00 67.25 387 ILE A N 1
ATOM 2896 C CA . ILE A 1 387 ? 16.656 0.102 12.694 1.00 67.25 387 ILE A CA 1
ATOM 2897 C C . ILE A 1 387 ? 17.798 1.080 12.935 1.00 67.25 387 ILE A C 1
ATOM 2899 O O . ILE A 1 387 ? 17.622 2.097 13.608 1.00 67.25 387 ILE A O 1
ATOM 2903 N N . SER A 1 388 ? 18.980 0.783 12.391 1.00 63.59 388 SER A N 1
ATOM 2904 C CA . SER A 1 388 ? 20.080 1.749 12.377 1.00 63.59 388 SER A CA 1
ATOM 2905 C C . SER A 1 388 ? 19.684 2.910 11.474 1.00 63.59 388 SER A C 1
ATOM 2907 O O . SER A 1 388 ? 19.631 2.743 10.258 1.00 63.59 388 SER A O 1
ATOM 2909 N N . VAL A 1 389 ? 19.394 4.072 12.057 1.00 62.06 389 VAL A N 1
ATOM 2910 C CA . VAL A 1 389 ? 19.197 5.314 11.309 1.00 62.06 389 VAL A CA 1
ATOM 2911 C C . VAL A 1 389 ? 20.587 5.906 11.074 1.00 62.06 389 VAL A C 1
ATOM 2913 O O . VAL A 1 389 ? 21.192 6.350 12.050 1.00 62.06 389 VAL A O 1
ATOM 2916 N N . PRO A 1 390 ? 21.119 5.905 9.832 1.00 54.44 390 PRO A N 1
ATOM 2917 C CA . PRO A 1 390 ? 22.470 6.398 9.573 1.00 54.44 390 PRO A CA 1
ATOM 2918 C C . PRO A 1 390 ? 22.637 7.858 10.013 1.00 54.44 390 PRO A C 1
ATOM 2920 O O . PRO A 1 390 ? 21.737 8.679 9.785 1.00 54.44 390 PRO A O 1
ATOM 2923 N N . ALA A 1 391 ? 23.789 8.186 10.595 1.00 48.28 391 ALA A N 1
ATOM 2924 C CA . ALA A 1 391 ? 24.123 9.515 11.068 1.00 48.28 391 ALA A CA 1
ATOM 2925 C C . ALA A 1 391 ? 24.235 10.454 9.895 1.00 48.28 391 ALA A C 1
ATOM 2927 O O . ALA A 1 391 ? 24.574 10.096 8.766 1.00 48.28 391 ALA A O 1
ATOM 2928 N N . SER A 1 392 ? 24.070 11.718 10.256 1.00 47.84 392 SER A N 1
ATOM 2929 C CA . SER A 1 392 ? 24.623 12.830 9.516 1.00 47.84 392 SER A CA 1
ATOM 2930 C C . SER A 1 392 ? 26.035 12.545 9.009 1.00 47.84 392 SER A C 1
ATOM 2932 O O . SER A 1 392 ? 26.985 12.510 9.789 1.00 47.84 392 SER A O 1
ATOM 2934 N N . HIS A 1 393 ? 26.202 12.513 7.692 1.00 51.28 393 HIS A N 1
ATOM 2935 C CA . HIS A 1 393 ? 27.356 13.200 7.123 1.00 51.28 393 HIS A CA 1
ATOM 2936 C C . HIS A 1 393 ? 27.155 14.715 7.306 1.00 51.28 393 HIS A C 1
ATOM 2938 O O . HIS A 1 393 ? 26.027 15.183 7.449 1.00 51.28 393 HIS A O 1
ATOM 2944 N N . SER A 1 394 ? 28.239 15.489 7.340 1.00 45.75 394 SER A N 1
ATOM 2945 C CA . SER A 1 394 ? 28.325 16.904 7.764 1.00 45.75 394 SER A CA 1
ATOM 2946 C C . SER A 1 394 ? 27.471 17.938 6.991 1.00 45.75 394 SER A C 1
ATOM 2948 O O . SER A 1 394 ? 27.639 19.138 7.178 1.00 45.75 394 SER A O 1
ATOM 2950 N N . SER A 1 395 ? 26.529 17.495 6.159 1.00 53.91 395 SER A N 1
ATOM 2951 C CA . SER A 1 395 ? 25.590 18.271 5.338 1.00 53.91 395 SER A CA 1
ATOM 2952 C C . SER A 1 395 ? 24.113 17.863 5.557 1.00 53.91 395 SER A C 1
ATOM 2954 O O . SER A 1 395 ? 23.287 18.027 4.662 1.00 53.91 395 SER A O 1
ATOM 2956 N N . ASN A 1 396 ? 23.787 17.270 6.714 1.00 55.75 396 ASN A N 1
ATOM 2957 C CA . ASN A 1 396 ? 22.579 16.460 6.917 1.00 55.75 396 ASN A CA 1
ATOM 2958 C C . ASN A 1 396 ? 21.248 17.246 6.975 1.00 55.75 396 ASN A C 1
ATOM 2960 O O . ASN A 1 396 ? 21.076 18.066 7.875 1.00 55.75 396 ASN A O 1
ATOM 2964 N N . PRO A 1 397 ? 20.254 16.902 6.139 1.00 57.19 397 PRO A N 1
ATOM 2965 C CA . PRO A 1 397 ? 18.883 17.405 6.258 1.00 57.19 397 PRO A CA 1
ATOM 2966 C C . PRO A 1 397 ? 18.068 16.842 7.436 1.00 57.19 397 PRO A C 1
ATOM 2968 O O . PRO A 1 397 ? 16.994 17.356 7.723 1.00 57.19 397 PRO A O 1
ATOM 2971 N N . ARG A 1 398 ? 18.550 15.803 8.137 1.00 66.69 398 ARG A N 1
ATOM 2972 C CA . ARG A 1 398 ? 17.846 15.201 9.292 1.00 66.69 398 ARG A CA 1
ATOM 2973 C C . ARG A 1 398 ? 18.088 15.921 10.621 1.00 66.69 398 ARG A C 1
ATOM 2975 O O . ARG A 1 398 ? 17.588 15.490 11.658 1.00 66.69 398 ARG A O 1
ATOM 2982 N N . SER A 1 399 ? 18.877 17.000 10.645 1.00 59.12 399 SER A N 1
ATOM 2983 C CA . SER A 1 399 ? 19.004 17.806 11.861 1.00 59.12 399 SER A CA 1
ATOM 2984 C C . SER A 1 399 ? 17.641 18.428 12.175 1.00 59.12 399 SER A C 1
ATOM 2986 O O . SER A 1 399 ? 17.181 19.282 11.422 1.00 59.12 399 SER A O 1
ATOM 2988 N N . ASN A 1 400 ? 17.016 18.005 13.276 1.00 64.56 400 ASN A N 1
ATOM 2989 C CA . ASN A 1 400 ? 15.676 18.408 13.733 1.00 64.56 400 ASN A CA 1
ATOM 2990 C C . ASN A 1 400 ? 14.481 17.688 13.081 1.00 64.56 400 ASN A C 1
ATOM 2992 O O . ASN A 1 400 ? 13.348 18.111 13.303 1.00 64.56 400 ASN A O 1
ATOM 2996 N N . THR A 1 401 ? 14.678 16.597 12.334 1.00 76.25 401 THR A N 1
ATOM 2997 C CA . THR A 1 401 ? 13.534 15.788 11.882 1.00 76.25 401 THR A CA 1
ATOM 2998 C C . THR A 1 401 ? 13.031 14.929 13.032 1.00 76.25 401 THR A C 1
ATOM 3000 O O . THR A 1 401 ? 13.778 14.127 13.593 1.00 76.25 401 THR A O 1
ATOM 3003 N N . THR A 1 402 ? 11.761 15.085 13.388 1.00 88.00 402 THR A N 1
ATOM 3004 C CA . THR A 1 402 ? 11.065 14.116 14.232 1.00 88.00 402 THR A CA 1
ATOM 3005 C C . THR A 1 402 ? 10.727 12.889 13.392 1.00 88.00 402 THR A C 1
ATOM 3007 O O . THR A 1 402 ? 10.483 12.998 12.193 1.00 88.00 402 THR A O 1
ATOM 3010 N N . VAL A 1 403 ? 10.721 11.712 14.005 1.00 90.69 403 VAL A N 1
ATOM 3011 C CA . VAL A 1 403 ? 10.268 10.458 13.391 1.00 90.69 403 VAL A CA 1
ATOM 3012 C C . VAL A 1 403 ? 9.288 9.786 14.337 1.00 90.69 403 VAL A C 1
ATOM 3014 O O . VAL A 1 403 ? 9.445 9.882 15.552 1.00 90.69 403 VAL A O 1
ATOM 3017 N N . TRP A 1 404 ? 8.278 9.108 13.813 1.00 93.88 404 TRP A N 1
ATOM 3018 C CA . TRP A 1 404 ? 7.406 8.257 14.614 1.00 93.88 404 TRP A CA 1
ATOM 3019 C C . TRP A 1 404 ? 7.728 6.792 14.354 1.00 93.88 404 TRP A C 1
ATOM 3021 O O . TRP A 1 404 ? 8.096 6.414 13.240 1.00 93.88 404 TRP A O 1
ATOM 3031 N N . SER A 1 405 ? 7.570 5.964 15.382 1.00 93.94 405 SER A N 1
ATOM 3032 C CA . SER A 1 405 ? 7.627 4.517 15.265 1.00 93.94 405 SER A CA 1
ATOM 3033 C C . SER A 1 405 ? 6.339 3.873 15.745 1.00 93.94 405 SER A C 1
ATOM 3035 O O . SER A 1 405 ? 5.743 4.310 16.728 1.00 93.94 405 SER A O 1
ATOM 3037 N N . LEU A 1 406 ? 5.911 2.830 15.041 1.00 95.44 406 LEU A N 1
ATOM 3038 C CA . LEU A 1 406 ? 4.704 2.085 15.364 1.00 95.44 406 LEU A CA 1
ATOM 3039 C C . LEU A 1 406 ? 4.927 0.598 15.113 1.00 95.44 406 LEU A C 1
ATOM 3041 O O . LEU A 1 406 ? 5.354 0.210 14.026 1.00 95.44 406 LEU A O 1
ATOM 3045 N N . LYS A 1 407 ? 4.616 -0.239 16.101 1.00 96.25 407 LYS A N 1
ATOM 3046 C CA . LYS A 1 407 ? 4.680 -1.692 15.951 1.00 96.25 407 LYS A CA 1
ATOM 3047 C C . LYS A 1 407 ? 3.320 -2.229 15.524 1.00 96.25 407 LYS A C 1
ATOM 3049 O O . LYS A 1 407 ? 2.290 -1.881 16.096 1.00 96.25 407 LYS A O 1
ATOM 3054 N N . VAL A 1 408 ? 3.313 -3.062 14.492 1.00 97.19 408 VAL A N 1
ATOM 3055 C CA . VAL A 1 408 ? 2.091 -3.553 13.849 1.00 97.19 408 VAL A CA 1
ATOM 3056 C C . VAL A 1 408 ? 2.182 -5.056 13.629 1.00 97.19 408 VAL A C 1
ATOM 3058 O O . VAL A 1 408 ? 3.257 -5.598 13.375 1.00 97.19 408 VAL A O 1
ATOM 3061 N N . MET A 1 409 ? 1.045 -5.734 13.738 1.00 97.50 409 MET A N 1
ATOM 3062 C CA . MET A 1 409 ? 0.883 -7.144 13.395 1.00 97.50 409 MET A CA 1
ATOM 3063 C C . MET A 1 409 ? 0.219 -7.237 12.028 1.00 97.50 409 MET A C 1
ATOM 3065 O O . MET A 1 409 ? -0.848 -6.660 11.811 1.00 97.50 409 MET A O 1
ATOM 3069 N N . LEU A 1 410 ? 0.857 -7.961 11.123 1.00 97.62 410 LEU A N 1
ATOM 3070 C CA . LEU A 1 410 ? 0.463 -8.130 9.737 1.00 97.62 410 LEU A CA 1
ATOM 3071 C C . LEU A 1 410 ? 0.030 -9.573 9.499 1.00 97.62 410 LEU A C 1
ATOM 3073 O O . LEU A 1 410 ? 0.682 -10.491 9.982 1.00 97.62 410 LEU A O 1
ATOM 3077 N N . ASP A 1 411 ? -1.035 -9.748 8.729 1.00 96.75 411 ASP A N 1
ATOM 3078 C CA . ASP A 1 411 ? -1.478 -11.021 8.163 1.00 96.75 411 ASP A CA 1
ATOM 3079 C C . ASP A 1 411 ? -1.241 -10.994 6.653 1.00 96.75 411 ASP A C 1
ATOM 3081 O O . ASP A 1 411 ? -1.557 -10.006 5.978 1.00 96.75 411 ASP A O 1
ATOM 3085 N N . GLY A 1 412 ? -0.622 -12.052 6.140 1.00 94.44 412 GLY A N 1
ATOM 3086 C CA . GLY A 1 412 ? -0.203 -12.139 4.750 1.00 94.44 412 GLY A CA 1
ATOM 3087 C C . GLY A 1 412 ? 0.856 -13.216 4.494 1.00 94.44 412 GLY A C 1
ATOM 3088 O O . GLY A 1 412 ? 1.148 -14.038 5.367 1.00 94.44 412 GLY A O 1
ATOM 3089 N N . PRO A 1 413 ? 1.418 -13.241 3.275 1.00 93.56 413 PRO A N 1
ATOM 3090 C CA . PRO A 1 413 ? 2.382 -14.254 2.863 1.00 93.56 413 PRO A CA 1
ATOM 3091 C C . PRO A 1 413 ? 3.726 -14.129 3.594 1.00 93.56 413 PRO A C 1
ATOM 3093 O O . PRO A 1 413 ? 3.988 -13.171 4.319 1.00 93.56 413 PRO A O 1
ATOM 3096 N N . ASP A 1 414 ? 4.600 -15.111 3.375 1.00 93.75 414 ASP A N 1
ATOM 3097 C CA . ASP A 1 414 ? 5.970 -15.055 3.881 1.00 93.75 414 ASP A CA 1
ATOM 3098 C C . ASP A 1 414 ? 6.748 -13.887 3.265 1.00 93.75 414 ASP A C 1
ATOM 3100 O O . ASP A 1 414 ? 6.610 -13.564 2.079 1.00 93.75 414 ASP A O 1
ATOM 3104 N N . TRP A 1 415 ? 7.613 -13.288 4.081 1.00 94.06 415 TRP A N 1
ATOM 3105 C CA . TRP A 1 415 ? 8.501 -12.206 3.678 1.00 94.06 415 TRP A CA 1
ATOM 3106 C C . TRP A 1 415 ? 9.896 -12.429 4.231 1.00 94.06 415 TRP A C 1
ATOM 3108 O O . TRP A 1 415 ? 10.088 -12.737 5.405 1.00 94.06 415 TRP A O 1
ATOM 3118 N N . ASP A 1 416 ? 10.880 -12.221 3.371 1.00 91.00 416 ASP A N 1
ATOM 3119 C CA . ASP A 1 416 ? 12.285 -12.308 3.725 1.00 91.00 416 ASP A CA 1
ATOM 3120 C C . ASP A 1 416 ? 12.842 -10.886 3.888 1.00 91.00 416 ASP A C 1
ATOM 3122 O O . ASP A 1 416 ? 12.749 -10.049 2.986 1.00 91.00 416 ASP A O 1
ATOM 3126 N N . PHE A 1 417 ? 13.381 -10.575 5.063 1.00 89.56 417 PHE A N 1
ATOM 3127 C CA . PHE A 1 417 ? 13.859 -9.233 5.392 1.00 89.56 417 PHE A CA 1
ATOM 3128 C C . PHE A 1 417 ? 15.367 -9.147 5.178 1.00 89.56 417 PHE A C 1
ATOM 3130 O O . PHE A 1 417 ? 16.123 -9.981 5.670 1.00 89.56 417 PHE A O 1
ATOM 3137 N N . SER A 1 418 ? 15.823 -8.096 4.493 1.00 80.62 418 SER A N 1
ATOM 3138 C CA . SER A 1 418 ? 17.250 -7.776 4.482 1.00 80.62 418 SER A CA 1
ATOM 3139 C C . SER A 1 418 ? 17.657 -7.203 5.834 1.00 80.62 418 SER A C 1
ATOM 3141 O O . SER A 1 418 ? 17.050 -6.250 6.321 1.00 80.62 418 SER A O 1
ATOM 3143 N N . THR A 1 419 ? 18.719 -7.751 6.414 1.00 67.19 419 THR A N 1
ATOM 3144 C CA . THR A 1 419 ? 19.309 -7.268 7.669 1.00 67.19 419 THR A CA 1
ATOM 3145 C C . THR A 1 419 ? 20.497 -6.333 7.447 1.00 67.19 419 THR A C 1
ATOM 3147 O O . THR A 1 419 ? 21.066 -5.828 8.413 1.00 67.19 419 THR A O 1
ATOM 3150 N N . ALA A 1 420 ? 20.927 -6.131 6.197 1.00 66.75 420 ALA A N 1
ATOM 3151 C CA . ALA A 1 420 ? 22.113 -5.342 5.892 1.00 66.75 420 ALA A CA 1
ATOM 3152 C C . ALA A 1 420 ? 21.753 -3.855 5.713 1.00 66.75 420 ALA A C 1
ATOM 3154 O O . ALA A 1 420 ? 20.879 -3.544 4.896 1.00 66.75 420 ALA A O 1
ATOM 3155 N N . PRO A 1 421 ? 22.422 -2.927 6.426 1.00 65.56 421 PRO A N 1
ATOM 3156 C CA . PRO A 1 421 ? 22.298 -1.507 6.133 1.00 65.56 421 PRO A CA 1
ATOM 3157 C C . PRO A 1 421 ? 22.830 -1.233 4.722 1.00 65.56 421 PRO A C 1
ATOM 3159 O O . PRO A 1 421 ? 23.861 -1.771 4.318 1.00 65.56 421 PRO A O 1
ATOM 3162 N N . SER A 1 422 ? 22.120 -0.392 3.977 1.00 66.56 422 SER A N 1
ATOM 3163 C CA . SER A 1 422 ? 22.524 0.032 2.640 1.00 66.56 422 SER A CA 1
ATOM 3164 C C . SER A 1 422 ? 23.295 1.346 2.707 1.00 66.56 422 SER A C 1
ATOM 3166 O O . SER A 1 422 ? 22.895 2.281 3.404 1.00 66.56 422 SER A O 1
ATOM 3168 N N . THR A 1 423 ? 24.403 1.418 1.974 1.00 65.94 423 THR A N 1
ATOM 3169 C CA . THR A 1 423 ? 25.190 2.649 1.804 1.00 65.94 423 THR A CA 1
ATOM 3170 C C . THR A 1 423 ? 24.941 3.322 0.455 1.00 65.94 423 THR A C 1
ATOM 3172 O O . THR A 1 423 ? 25.330 4.474 0.274 1.00 65.94 423 THR A O 1
ATOM 3175 N N . ASP A 1 424 ? 24.305 2.619 -0.487 1.00 69.38 424 ASP A N 1
ATOM 3176 C CA . ASP A 1 424 ? 24.017 3.077 -1.846 1.00 69.38 424 ASP A CA 1
ATOM 3177 C C . ASP A 1 424 ? 22.884 2.268 -2.512 1.00 69.38 424 ASP A C 1
ATOM 3179 O O . ASP A 1 424 ? 22.492 1.192 -2.055 1.00 69.38 424 ASP A O 1
ATOM 3183 N N . ALA A 1 425 ? 22.407 2.734 -3.668 1.00 65.56 425 ALA A N 1
ATOM 3184 C CA . ALA A 1 425 ? 21.386 2.023 -4.440 1.00 65.56 425 ALA A CA 1
ATOM 3185 C C . ALA A 1 425 ? 21.784 0.599 -4.869 1.00 65.56 425 ALA A C 1
ATOM 3187 O O . ALA A 1 425 ? 20.917 -0.256 -5.036 1.00 65.56 425 ALA A O 1
ATOM 3188 N N . THR A 1 426 ? 23.083 0.322 -5.040 1.00 69.94 426 THR A N 1
ATOM 3189 C CA . THR A 1 426 ? 23.575 -1.001 -5.473 1.00 69.94 426 THR A CA 1
ATOM 3190 C C . THR A 1 426 ? 23.478 -2.059 -4.386 1.00 69.94 426 THR A C 1
ATOM 3192 O O . THR A 1 426 ? 23.565 -3.248 -4.678 1.00 69.94 426 THR A O 1
ATOM 3195 N N . THR A 1 427 ? 23.269 -1.634 -3.144 1.00 74.81 427 THR A N 1
ATOM 3196 C CA . THR A 1 427 ? 23.162 -2.490 -1.963 1.00 74.81 427 THR A CA 1
ATOM 3197 C C . THR A 1 427 ? 21.803 -2.368 -1.277 1.00 74.81 427 THR A C 1
ATOM 3199 O O . THR A 1 427 ? 21.545 -3.069 -0.297 1.00 74.81 427 THR A O 1
ATOM 3202 N N . ASN A 1 428 ? 20.907 -1.508 -1.776 1.00 80.19 428 ASN A N 1
ATOM 3203 C CA . ASN A 1 428 ? 19.622 -1.257 -1.137 1.00 80.19 428 ASN A CA 1
ATOM 3204 C C . ASN A 1 428 ? 18.645 -2.422 -1.320 1.00 80.19 428 ASN A C 1
ATOM 3206 O O . ASN A 1 428 ? 17.973 -2.546 -2.339 1.00 80.19 428 ASN A O 1
ATOM 3210 N N . SER A 1 429 ? 18.565 -3.266 -0.294 1.00 84.62 429 SER A N 1
ATOM 3211 C CA . SER A 1 429 ? 17.574 -4.345 -0.174 1.00 84.62 429 SER A CA 1
ATOM 3212 C C . SER A 1 429 ? 16.638 -4.132 1.021 1.00 84.62 429 SER A C 1
ATOM 3214 O O . SER A 1 429 ? 16.019 -5.082 1.502 1.00 84.62 429 SER A O 1
ATOM 3216 N N . LEU A 1 430 ? 16.569 -2.902 1.549 1.00 87.94 430 LEU A N 1
ATOM 3217 C CA . LEU A 1 430 ? 15.718 -2.577 2.691 1.00 87.94 430 LEU A CA 1
ATOM 3218 C C . LEU A 1 430 ? 14.244 -2.822 2.347 1.00 87.94 430 LEU A C 1
ATOM 3220 O O . LEU A 1 430 ? 13.821 -2.718 1.193 1.00 87.94 430 LEU A O 1
ATOM 3224 N N . THR A 1 431 ? 13.464 -3.178 3.368 1.00 92.69 431 THR A N 1
ATOM 3225 C CA . THR A 1 431 ? 12.015 -3.340 3.228 1.00 92.69 431 THR A CA 1
ATOM 3226 C C . THR A 1 431 ? 11.319 -2.031 3.569 1.00 92.69 431 THR A C 1
ATOM 3228 O O . THR A 1 431 ? 11.563 -1.436 4.618 1.00 92.69 431 THR A O 1
ATOM 3231 N N . TYR A 1 432 ? 10.421 -1.612 2.687 1.00 94.50 432 TYR A N 1
ATOM 3232 C CA . TYR A 1 432 ? 9.595 -0.424 2.843 1.00 94.50 432 TYR A CA 1
ATOM 3233 C C . TYR A 1 432 ? 8.129 -0.834 2.929 1.00 94.50 432 TYR A C 1
ATOM 3235 O O . TYR A 1 432 ? 7.686 -1.726 2.204 1.00 94.50 432 TYR A O 1
ATOM 3243 N N . ALA A 1 433 ? 7.375 -0.162 3.790 1.00 96.88 433 ALA A N 1
ATOM 3244 C CA . ALA A 1 433 ? 5.930 -0.273 3.874 1.00 96.88 433 ALA A CA 1
ATOM 3245 C C . ALA A 1 433 ? 5.299 0.947 3.207 1.00 96.88 433 ALA A C 1
ATOM 3247 O O . ALA A 1 433 ? 5.628 2.083 3.538 1.00 96.88 433 ALA A O 1
ATOM 3248 N N . THR A 1 434 ? 4.375 0.710 2.287 1.00 97.12 434 THR A N 1
ATOM 3249 C CA . THR A 1 434 ? 3.482 1.737 1.757 1.00 97.12 434 THR A CA 1
ATOM 3250 C C . THR A 1 434 ? 2.160 1.638 2.500 1.00 97.12 434 THR A C 1
ATOM 3252 O O . THR A 1 434 ? 1.466 0.626 2.394 1.00 97.12 434 THR A O 1
ATOM 3255 N N . LEU A 1 435 ? 1.841 2.659 3.288 1.00 95.75 435 LEU A N 1
ATOM 3256 C CA . LEU A 1 435 ? 0.590 2.777 4.019 1.00 95.75 435 LEU A CA 1
ATOM 3257 C C . LEU A 1 435 ? -0.395 3.518 3.127 1.00 95.75 435 LEU A C 1
ATOM 3259 O O . LEU A 1 435 ? -0.081 4.586 2.601 1.00 95.75 435 LEU A O 1
ATOM 3263 N N . VAL A 1 436 ? -1.576 2.941 2.964 1.00 93.75 436 VAL A N 1
ATOM 3264 C CA . VAL A 1 436 ? -2.590 3.464 2.060 1.00 93.75 436 VAL A CA 1
ATOM 3265 C C . VAL A 1 436 ? -3.885 3.623 2.831 1.00 93.75 436 VAL A C 1
ATOM 3267 O O . VAL A 1 436 ? -4.337 2.689 3.496 1.00 93.75 436 VAL A O 1
ATOM 3270 N N . GLU A 1 437 ? -4.467 4.811 2.758 1.00 91.81 437 GLU A N 1
ATOM 3271 C CA . GLU A 1 437 ? -5.728 5.091 3.434 1.00 91.81 437 GLU A CA 1
ATOM 3272 C C . GLU A 1 437 ? -6.914 4.514 2.667 1.00 91.81 437 GLU A C 1
ATOM 3274 O O . GLU A 1 437 ? -6.845 4.248 1.465 1.00 91.81 437 GLU A O 1
ATOM 3279 N N . ASP A 1 438 ? -8.003 4.287 3.399 1.00 91.94 438 ASP A N 1
ATOM 3280 C CA . ASP A 1 438 ? -9.304 3.926 2.840 1.00 91.94 438 ASP A CA 1
ATOM 3281 C C . ASP A 1 438 ? -9.372 2.617 2.037 1.00 91.94 438 ASP A C 1
ATOM 3283 O O . ASP A 1 438 ? -10.384 2.329 1.397 1.00 91.94 438 ASP A O 1
ATOM 3287 N N . VAL A 1 439 ? -8.334 1.780 2.083 1.00 94.50 439 VAL A N 1
ATOM 3288 C CA . VAL A 1 439 ? -8.380 0.440 1.489 1.00 94.50 439 VAL A CA 1
ATOM 3289 C C . VAL A 1 439 ? -9.267 -0.459 2.344 1.00 94.50 439 VAL A C 1
ATOM 3291 O O . VAL A 1 439 ? -8.975 -0.711 3.514 1.00 94.50 439 VAL A O 1
ATOM 3294 N N . VAL A 1 440 ? -10.330 -0.983 1.738 1.00 92.81 440 VAL A N 1
ATOM 3295 C CA . VAL A 1 440 ? -11.281 -1.890 2.401 1.00 92.81 440 VAL A CA 1
ATOM 3296 C C . VAL A 1 440 ? -10.967 -3.355 2.120 1.00 92.81 440 VAL A C 1
ATOM 3298 O O . VAL A 1 440 ? -11.109 -4.206 3.000 1.00 92.81 440 VAL A O 1
ATOM 3301 N N . ALA A 1 441 ? -10.484 -3.667 0.917 1.00 93.94 441 ALA A N 1
ATOM 3302 C CA . ALA A 1 441 ? -10.125 -5.027 0.547 1.00 93.94 441 ALA A CA 1
ATOM 3303 C C . ALA A 1 441 ? -9.017 -5.063 -0.500 1.00 93.94 441 ALA A C 1
ATOM 3305 O O . ALA A 1 441 ? -8.944 -4.212 -1.387 1.00 93.94 441 ALA A O 1
ATOM 3306 N N . VAL A 1 442 ? -8.218 -6.124 -0.432 1.00 95.69 442 VAL A N 1
ATOM 3307 C CA . VAL A 1 442 ? -7.261 -6.497 -1.467 1.00 95.69 442 VAL A CA 1
ATOM 3308 C C . VAL A 1 442 ? -7.518 -7.947 -1.852 1.00 95.69 442 VAL A C 1
ATOM 3310 O O . VAL A 1 442 ? -7.602 -8.821 -0.990 1.00 95.69 442 VAL A O 1
ATOM 3313 N N . ASN A 1 443 ? -7.670 -8.204 -3.148 1.00 94.88 443 ASN A N 1
ATOM 3314 C CA . ASN A 1 443 ? -7.871 -9.546 -3.685 1.00 94.88 443 ASN A CA 1
ATOM 3315 C C . ASN A 1 443 ? -6.748 -9.874 -4.661 1.00 94.88 443 ASN A C 1
ATOM 3317 O O . ASN A 1 443 ? -6.619 -9.233 -5.706 1.00 94.88 443 ASN A O 1
ATOM 3321 N N . GLU A 1 444 ? -5.943 -10.872 -4.319 1.00 93.12 444 GLU A N 1
ATOM 3322 C CA . GLU A 1 444 ? -4.821 -11.307 -5.140 1.00 93.12 444 GLU A CA 1
ATOM 3323 C C . GLU A 1 444 ? -5.220 -12.466 -6.063 1.00 93.12 444 GLU A C 1
ATOM 3325 O O . GLU A 1 444 ? -5.905 -13.418 -5.677 1.00 93.12 444 GLU A O 1
ATOM 3330 N N . LYS A 1 445 ? -4.770 -12.396 -7.316 1.00 92.38 445 LYS A N 1
ATOM 3331 C CA . LYS A 1 445 ? -4.937 -13.427 -8.340 1.00 92.38 445 LYS A CA 1
ATOM 3332 C C . LYS A 1 445 ? -3.614 -13.686 -9.034 1.00 92.38 445 LYS A C 1
ATOM 3334 O O . LYS A 1 445 ? -2.882 -12.769 -9.385 1.00 92.38 445 LYS A O 1
ATOM 3339 N N . THR A 1 446 ? -3.348 -14.952 -9.315 1.00 92.06 446 THR A N 1
ATOM 3340 C CA . THR A 1 446 ? -2.219 -15.341 -10.155 1.00 92.06 446 THR A CA 1
ATOM 3341 C C . THR A 1 446 ? -2.581 -15.161 -11.626 1.00 92.06 446 THR A C 1
ATOM 3343 O O . THR A 1 446 ? -3.581 -15.710 -12.090 1.00 92.06 446 THR A O 1
ATOM 3346 N N . ILE A 1 447 ? -1.755 -14.427 -12.367 1.00 90.94 447 ILE A N 1
ATOM 3347 C CA . ILE A 1 447 ? -1.901 -14.211 -13.811 1.00 90.94 447 ILE A CA 1
ATOM 3348 C C . ILE A 1 447 ? -0.759 -14.877 -14.574 1.00 90.94 447 ILE A C 1
ATOM 3350 O O . ILE A 1 447 ? 0.325 -15.081 -14.030 1.00 90.94 447 ILE A O 1
ATOM 3354 N N . LEU A 1 448 ? -0.985 -15.226 -15.839 1.00 89.88 448 LEU A N 1
ATOM 3355 C CA . LEU A 1 448 ? 0.068 -15.726 -16.718 1.00 89.88 448 LEU A CA 1
ATOM 3356 C C . LEU A 1 448 ? 0.755 -14.540 -17.404 1.00 89.88 448 LEU A C 1
ATOM 3358 O O . LEU A 1 448 ? 0.112 -13.793 -18.135 1.00 89.88 448 LEU A O 1
ATOM 3362 N N . LEU A 1 449 ? 2.072 -14.399 -17.242 1.00 84.31 449 LEU A N 1
ATOM 3363 C CA . LEU A 1 449 ? 2.830 -13.294 -17.845 1.00 84.31 449 LEU A CA 1
ATOM 3364 C C . LEU A 1 449 ? 2.827 -13.343 -19.380 1.00 84.31 449 LEU A C 1
ATOM 3366 O O . LEU A 1 449 ? 2.961 -12.321 -20.038 1.00 84.31 449 LEU A O 1
ATOM 3370 N N . ALA A 1 450 ? 2.602 -14.515 -19.976 1.00 83.00 450 ALA A N 1
ATOM 3371 C CA . ALA A 1 450 ? 2.439 -14.629 -21.423 1.00 83.00 450 ALA A CA 1
ATOM 3372 C C . ALA A 1 450 ? 1.190 -13.899 -21.951 1.00 83.00 450 ALA A C 1
ATOM 3374 O O . ALA A 1 450 ? 1.171 -13.525 -23.119 1.00 83.00 450 ALA A O 1
ATOM 3375 N N . ASP A 1 451 ? 0.159 -13.689 -21.125 1.00 80.94 451 ASP A N 1
ATOM 3376 C CA . ASP A 1 451 ? -1.033 -12.936 -21.532 1.00 80.94 451 ASP A CA 1
ATOM 3377 C C . ASP A 1 451 ? -0.767 -11.424 -21.603 1.00 80.94 451 ASP A C 1
ATOM 3379 O O . ASP A 1 451 ? -1.476 -10.721 -22.317 1.00 80.94 451 ASP A O 1
ATOM 3383 N N . PHE A 1 452 ? 0.289 -10.941 -20.940 1.00 78.00 452 PHE A N 1
ATOM 3384 C CA . PHE A 1 452 ? 0.750 -9.553 -21.026 1.00 78.00 452 PHE A CA 1
ATOM 3385 C C . PHE A 1 452 ? 1.332 -9.216 -22.411 1.00 78.00 452 PHE A C 1
ATOM 3387 O O . PHE A 1 452 ? 1.103 -8.125 -22.930 1.00 78.00 452 PHE A O 1
ATOM 3394 N N . LEU A 1 453 ? 2.072 -10.166 -23.003 1.00 72.44 453 LEU A N 1
ATOM 3395 C CA . LEU A 1 453 ? 2.815 -9.995 -24.263 1.00 72.44 453 LEU A CA 1
ATOM 3396 C C . LEU A 1 453 ? 2.006 -10.328 -25.527 1.00 72.44 453 LEU A C 1
ATOM 3398 O O . LEU A 1 453 ? 2.461 -10.031 -26.633 1.00 72.44 453 LEU A O 1
ATOM 3402 N N . LYS A 1 454 ? 0.862 -11.007 -25.388 1.00 68.69 454 LYS A N 1
ATOM 3403 C CA . LYS A 1 454 ? -0.051 -11.274 -26.513 1.00 68.69 454 LYS A CA 1
ATOM 3404 C C . LYS A 1 454 ? -0.621 -9.988 -27.049 1.00 68.69 454 LYS A C 1
ATOM 3406 O O . LYS A 1 454 ? -1.012 -9.974 -28.238 1.00 68.69 454 LYS A O 1
#

Organism: NCBI:txid2714739

Secondary structure (DSSP, 8-state):
--------------------------------------------------------HHHHHHHHHHHHHHHHHHHHHHHHHHHHHHHHHHHHHHHHHHHHHHHHHHHHTTTSGGGEES--EEEEEETTEEEEEEPPEEE-TTTTT--S----TTB-TTEESSB-TT--TTS-TTS--PPPGGGTT---EEEEEEGGGTTS-HHHHHHHHHHHHS-TT---EE--SSTTSPPEE-TT----STTPPPTT-PPP---EEEEEEEEE-TTSSEEEEEEEEEES--------SS--SSGGGS-TTEEEEEEEEEE--SSSS-EEEEEEEETTS-----TT-EEEEEEESS--PSSPSS----EEEEEEEEEEEEEEEEEE---SSEEETTEEE----TT-TTTT--EEEEEEEEESS--PPP-SPPSSTTT---EEEEEETTEEEEEEEEEETHHHH-

Foldseek 3Di:
DDDDDDDDDDDDDDDDDDDDDDDDDDDDDDDDDDDDDDDDDDPDDDPPPDPPPDDDPVNVVVVVVVVVVVVVVVVVVLLVVLLVVVLVVLVVVVVVVLVVVVVVCVVVVCLAPLFKADCQWFWDDDPNDIDIDGAWAKEFQLLADPVPFPPLPFAGSQWPPRGDQQDDQLFQSQDDDDGQFLRHQFDTHGRIYTPVLVPDDPVVSNVVSLVVFQDQPAQQWQDPPDSSDHIDRPQPDFDPDPPTDPPPRRDRPSQKGWMKIWADDPVDLKIKIKIWMFGPQDSDPDARNHGDPALVNHPQQKHKWFWDPWDDLPPQFFTKIKTKGWPSHDPDDAQQFKKKKKWFPQFDDPPPPTCPTRMGIWMWGFHGWDDDKDKDLDQAQDQDNNNGDHGDDPRDSSNRTIMIMIMTTIGGHHDDADNDRGNHRRRTGTMMMIGGPRGSDMDMDMDRNVSNHD

pLDDT: mean 76.24, std 18.26, range [28.62, 97.69]

Sequence (454 aa):
MNITMNSFLKISRSALVPQALNSAGSVGRMLSAADVSDCAPRLGGRRMVSPRTGITLIEVTFAIGVILIGMVGLTAILPLAGHRAQDALDFDTAAAMSDGVLKEVVARNLIRDAALTGVQNLSYSSGGKEFTVIQPFCLDPLLADNTAPAVYEKYDMSWFPFYSTDHDPLVDPSSTYTISPGFAGQPRLQRVGLNAFSSYTFPQRFEIARTWVESPNDLSELRPKDRTIPAVLTGLKATTGANSIIDGKRIPTGAYSWMITVDPDEQSRYGSMAVVIYQSRERTTDFPSAPVETANQNAAAERIALVGDAIGFAGGAGGSVQLLSSGATLSQLTSGNWLMLSRTTRPAATPPAARVASQVFRWYRVVGVDGEPTVYTPTNDTTVGGISVPASHSSNPRSNTTVWSLKVMLDGPDWDFSTAPSTDATTNSLTYATLVEDVVAVNEKTILLADFLK

Radius of gyration: 31.67 Å; chains: 1; bounding box: 90×70×89 Å